Protein AF-A0A934ZHZ4-F1 (afdb_monomer_lite)

Foldseek 3Di:
DCVVCVVVQQQQAFKFFDDCLQFVNDQLQFDKDWDKDFAQAKDKDWDPDDVVLVVVCVVQPVQWDWDQDPVVRTIMIIGGGRGIDIDIDTDHDLPGIDGGDGPPDDLVVVVDDPVNVVQAAPLLSVLQSVLVVVCVVVVHFLVVCVVPFPLQQEEEAEAEQFFRVVLVCCVPVCVVVVHDDDPCSVLNRDGQSSVVCNCVPGNVGDYDYHYDHDHVCRQVVQVVVQVCCCVVVRHVHYHGGYTDDDHPVVSVVCVVVVVDDRNVVCVVVVNDSRDDPPPDDPPPPVNPDDDDDDDDDDDDDDDDDDDDDDDDDDDDDDDDDDDDDDDDDDDDDDDDDDDYDDDDDDDDDDDDDDDDDDDDDDDDDDDDDDDDDDDDDDDDDDDDDDDDDDDDDDDDD

pLDDT: mean 74.88, std 29.53, range [22.47, 98.62]

Sequence (397 aa):
MKERYEEAILADSGVRFVDPKMQYGFDPQKLTVWADVALEQDFVFPVPGRAEGEAFVSAAGDGARLVFDPAKDAWFVVRKKGSVVKVARAARLNRYVAGQVPGAWDPVRYGIPKDLAEQVDRTTLYNLIATVEAFLSAGLEPEELYQYLHPSDVGSTQGAGIGGMQKLRRLYLDHALDRPRQGDALQETLINVTAAWVVQTLVGSYGPMVHPVGACATAAVSLEEAADKVLGGKAAFIVAGGFDDYGEEGALGFSDMAATCDTDDMLARSIPSEGDVAPQRPTPPWLRRGPGRRHRARRSRRPRGAHGPAHLRSGRAGPLLRRRDPPQHPRSGPWGDGRGRRAQGERGRGERRGAVRPGLAKHCMGGAASEAPRSGGHPRRRARRGPRGLRASADLP

Structure (mmCIF, N/CA/C/O backbone):
data_AF-A0A934ZHZ4-F1
#
_entry.id   AF-A0A934ZHZ4-F1
#
loop_
_atom_site.group_PDB
_atom_site.id
_atom_site.type_symbol
_atom_site.label_atom_id
_atom_site.label_alt_id
_atom_site.label_comp_id
_atom_site.label_asym_id
_atom_site.label_entity_id
_atom_site.label_seq_id
_atom_site.pdbx_PDB_ins_code
_atom_site.Cartn_x
_atom_site.Cartn_y
_atom_site.Cartn_z
_atom_site.occupancy
_atom_site.B_iso_or_equiv
_atom_site.auth_seq_id
_atom_site.auth_comp_id
_atom_site.auth_asym_id
_atom_site.auth_atom_id
_atom_site.pdbx_PDB_model_num
ATOM 1 N N . MET A 1 1 ? -20.623 -27.188 9.619 1.00 90.44 1 MET A N 1
ATOM 2 C CA . MET A 1 1 ? -19.678 -26.082 9.335 1.00 90.44 1 MET A CA 1
ATOM 3 C C . MET A 1 1 ? -18.282 -26.425 9.819 1.00 90.44 1 MET A C 1
ATOM 5 O O . MET A 1 1 ? -17.427 -26.630 8.973 1.00 90.44 1 MET A O 1
ATOM 9 N N . LYS A 1 2 ? -18.067 -26.572 11.133 1.00 94.25 2 LYS A N 1
ATOM 10 C CA . LYS A 1 2 ? -16.751 -26.879 11.714 1.00 94.25 2 LYS A CA 1
ATOM 11 C C . LYS A 1 2 ? -16.067 -28.103 11.081 1.00 94.25 2 LYS A C 1
ATOM 13 O O . LYS A 1 2 ? -15.049 -27.937 10.430 1.00 94.25 2 LYS A O 1
ATOM 18 N N . GLU A 1 3 ? -16.706 -29.273 11.128 1.00 96.62 3 GLU A N 1
ATOM 19 C CA . GLU A 1 3 ? -16.177 -30.531 10.556 1.00 96.62 3 GLU A CA 1
ATOM 20 C C . GLU A 1 3 ? -15.789 -30.450 9.071 1.00 96.62 3 GLU A C 1
ATOM 22 O O . GLU A 1 3 ? -14.953 -31.215 8.610 1.00 96.62 3 GLU A O 1
ATOM 27 N N . ARG A 1 4 ? -16.402 -29.535 8.311 1.00 96.75 4 ARG A N 1
ATOM 28 C CA . ARG A 1 4 ? -16.186 -29.409 6.865 1.00 96.75 4 ARG A CA 1
ATOM 29 C C . ARG A 1 4 ? -15.093 -28.404 6.500 1.00 96.75 4 ARG A C 1
ATOM 31 O O . ARG A 1 4 ? -14.504 -28.538 5.434 1.00 96.75 4 ARG A O 1
ATOM 38 N N . TYR A 1 5 ? -14.880 -27.376 7.321 1.00 95.19 5 TYR A N 1
ATOM 39 C CA . TYR A 1 5 ? -14.080 -26.208 6.935 1.00 95.19 5 TYR A CA 1
ATOM 40 C C . TYR A 1 5 ? -12.964 -25.850 7.917 1.00 95.19 5 TYR A C 1
ATOM 42 O O . TYR A 1 5 ? -12.104 -25.060 7.551 1.00 95.19 5 TYR A O 1
ATOM 50 N N . GLU A 1 6 ? -12.950 -26.398 9.136 1.00 94.31 6 GLU A N 1
ATOM 51 C CA . GLU A 1 6 ? -11.968 -26.027 10.166 1.00 94.31 6 GLU A CA 1
ATOM 52 C C . GLU A 1 6 ? -10.524 -26.218 9.692 1.00 94.31 6 GLU A C 1
ATOM 54 O O . GLU A 1 6 ? -9.734 -25.287 9.797 1.00 94.31 6 GLU A O 1
ATOM 59 N N . GLU A 1 7 ? -10.199 -27.368 9.098 1.00 94.19 7 GLU A N 1
ATOM 60 C CA . GLU A 1 7 ? -8.851 -27.650 8.586 1.00 94.19 7 GLU A CA 1
ATOM 61 C C . GLU A 1 7 ? -8.413 -26.626 7.527 1.00 94.19 7 GLU A C 1
ATOM 63 O O . GLU A 1 7 ? -7.328 -26.055 7.622 1.00 94.19 7 GLU A O 1
ATOM 68 N N . ALA A 1 8 ? -9.287 -26.328 6.563 1.00 91.88 8 ALA A N 1
ATOM 69 C CA . ALA A 1 8 ? -9.005 -25.355 5.510 1.00 91.88 8 ALA A CA 1
ATOM 70 C C . ALA A 1 8 ? -8.862 -23.925 6.058 1.00 91.88 8 ALA A C 1
ATOM 72 O O . ALA A 1 8 ? -7.997 -23.179 5.609 1.00 91.88 8 ALA A O 1
ATOM 73 N N . ILE A 1 9 ? -9.689 -23.545 7.039 1.00 92.31 9 ILE A N 1
ATOM 74 C CA . ILE A 1 9 ? -9.622 -22.228 7.682 1.00 92.31 9 ILE A CA 1
ATOM 75 C C . ILE A 1 9 ? -8.310 -22.082 8.452 1.00 92.31 9 ILE A C 1
ATOM 77 O O . ILE A 1 9 ? -7.650 -21.055 8.321 1.00 92.31 9 ILE A O 1
ATOM 81 N N . LEU A 1 10 ? -7.921 -23.092 9.235 1.00 91.44 10 LEU A N 1
ATOM 82 C CA . LEU A 1 10 ? -6.689 -23.060 10.024 1.00 91.44 10 LEU A CA 1
ATOM 83 C C . LEU A 1 10 ? -5.443 -23.016 9.133 1.00 91.44 10 LEU A C 1
ATOM 85 O O . LEU A 1 10 ? -4.528 -22.254 9.427 1.00 91.44 10 LEU A O 1
ATOM 89 N N . ALA A 1 11 ? -5.433 -23.759 8.022 1.00 90.19 11 ALA A N 1
ATOM 90 C CA . ALA A 1 11 ? -4.321 -23.757 7.070 1.00 90.19 11 ALA A CA 1
ATOM 91 C C . ALA A 1 11 ? -4.124 -22.402 6.356 1.00 90.19 11 ALA A C 1
ATOM 93 O O . ALA A 1 11 ? -3.011 -22.070 5.951 1.00 90.19 11 ALA A O 1
ATOM 94 N N . ASP A 1 12 ? -5.190 -21.611 6.203 1.00 90.81 12 ASP A N 1
ATOM 95 C CA . ASP A 1 12 ? -5.176 -20.326 5.493 1.00 90.81 12 ASP A CA 1
ATOM 96 C C . ASP A 1 12 ? -5.354 -19.108 6.422 1.00 90.81 12 ASP A C 1
ATOM 98 O O . ASP A 1 12 ? -5.618 -18.000 5.965 1.00 90.81 12 ASP A O 1
ATOM 102 N N . SER A 1 13 ? -5.194 -19.267 7.737 1.00 91.19 13 SER A N 1
ATOM 103 C CA . SER A 1 13 ? -5.339 -18.165 8.700 1.00 91.19 13 SER A CA 1
ATOM 104 C C . SER A 1 13 ? -4.089 -17.973 9.552 1.00 91.19 13 SER A C 1
ATOM 106 O O . SER A 1 13 ? -3.352 -18.909 9.840 1.00 91.19 13 SER A O 1
ATOM 108 N N . GLY A 1 14 ? -3.856 -16.735 9.995 1.00 91.50 14 GLY A N 1
ATOM 109 C CA . GLY A 1 14 ? -2.777 -16.411 10.927 1.00 91.50 14 GLY A CA 1
ATOM 110 C C . GLY A 1 14 ? -1.385 -16.379 10.291 1.00 91.50 14 GLY A C 1
ATOM 111 O O . GLY A 1 14 ? -1.218 -15.995 9.127 1.00 91.50 14 GLY A O 1
ATOM 112 N N . VAL A 1 15 ? -0.377 -16.719 11.099 1.00 93.25 15 VAL A N 1
ATOM 113 C CA . VAL A 1 15 ? 1.036 -16.754 10.700 1.00 93.25 15 VAL A CA 1
ATOM 114 C C . VAL A 1 15 ? 1.296 -18.028 9.916 1.00 93.25 15 VAL A C 1
ATOM 116 O O . VAL A 1 15 ? 1.061 -19.123 10.420 1.00 93.25 15 VAL A O 1
ATOM 119 N N . ARG A 1 16 ? 1.749 -17.863 8.673 1.00 92.31 16 ARG A N 1
ATOM 120 C CA . ARG A 1 16 ? 2.014 -18.961 7.742 1.00 92.31 16 ARG A CA 1
ATOM 121 C C . ARG A 1 16 ? 3.028 -18.542 6.684 1.00 92.31 16 ARG A C 1
ATOM 123 O O . ARG A 1 16 ? 3.424 -17.375 6.615 1.00 92.31 16 ARG A O 1
ATOM 130 N N . PHE A 1 17 ? 3.452 -19.488 5.852 1.00 92.94 17 PHE A N 1
ATOM 131 C CA . PHE A 1 17 ? 4.284 -19.175 4.692 1.00 92.94 17 PHE A CA 1
ATOM 132 C C . PHE A 1 17 ? 3.591 -18.161 3.781 1.00 92.94 17 PHE A C 1
ATOM 134 O O . PHE A 1 17 ? 2.377 -18.222 3.579 1.00 92.94 17 PHE A O 1
ATOM 141 N N . VAL A 1 18 ? 4.362 -17.210 3.255 1.00 93.50 18 VAL A N 1
ATOM 142 C CA . VAL A 1 18 ? 3.835 -16.183 2.349 1.00 93.50 18 VAL A CA 1
ATOM 143 C C . VAL A 1 18 ? 3.240 -16.856 1.116 1.00 93.50 18 VAL A C 1
ATOM 145 O O . VAL A 1 18 ? 3.943 -17.592 0.424 1.00 93.50 18 VAL A O 1
ATOM 148 N N . ASP A 1 19 ? 1.960 -16.595 0.840 1.00 91.69 19 ASP A N 1
ATOM 149 C CA . ASP A 1 19 ? 1.312 -17.026 -0.399 1.00 91.69 19 ASP A CA 1
ATOM 150 C C . ASP A 1 19 ? 1.396 -15.885 -1.426 1.00 91.69 19 ASP A C 1
ATOM 152 O O . ASP A 1 19 ? 0.744 -14.847 -1.246 1.00 91.69 19 ASP A O 1
ATOM 156 N N . PRO A 1 20 ? 2.144 -16.054 -2.534 1.00 91.00 20 PRO A N 1
ATOM 157 C CA . PRO A 1 20 ? 2.274 -15.017 -3.551 1.00 91.00 20 PRO A CA 1
ATOM 158 C C . PRO A 1 20 ? 0.943 -14.578 -4.163 1.00 91.00 20 PRO A C 1
ATOM 160 O O . PRO A 1 20 ? 0.812 -13.426 -4.581 1.00 91.00 20 PRO A O 1
ATOM 163 N N . LYS A 1 21 ? -0.066 -15.460 -4.207 1.00 86.94 21 LYS A N 1
ATOM 164 C CA . LYS A 1 21 ? -1.399 -15.114 -4.724 1.00 86.94 21 LYS A CA 1
ATOM 165 C C . LYS A 1 21 ? -2.081 -14.063 -3.855 1.00 86.94 21 LYS A C 1
ATOM 167 O O . LYS A 1 21 ? -2.773 -13.199 -4.384 1.00 86.94 21 LYS A O 1
ATOM 172 N N . MET A 1 22 ? -1.828 -14.107 -2.549 1.00 83.00 22 MET A N 1
ATOM 173 C CA . MET A 1 22 ? -2.398 -13.178 -1.576 1.00 83.00 22 MET A CA 1
ATOM 174 C C . MET A 1 22 ? -1.619 -11.873 -1.484 1.00 83.00 22 MET A C 1
ATOM 176 O O . MET A 1 22 ? -2.130 -10.906 -0.935 1.00 83.00 22 MET A O 1
ATOM 180 N N . GLN A 1 23 ? -0.399 -11.817 -2.023 1.00 86.88 23 GLN A N 1
ATOM 181 C CA . GLN A 1 23 ? 0.488 -10.654 -1.941 1.00 86.88 23 GLN A CA 1
ATOM 182 C C . GLN A 1 23 ? 0.779 -10.030 -3.313 1.00 86.88 23 GLN A C 1
ATOM 184 O O . GLN A 1 23 ? 1.892 -9.589 -3.579 1.00 86.88 23 GLN A O 1
ATOM 189 N N . TYR A 1 24 ? -0.210 -10.005 -4.217 1.00 83.31 24 TYR A N 1
ATOM 190 C CA . TYR A 1 24 ? -0.091 -9.406 -5.560 1.00 83.31 24 TYR A CA 1
ATOM 191 C C . TYR A 1 24 ? 1.126 -9.900 -6.367 1.00 83.31 24 TYR A C 1
ATOM 193 O O . TYR A 1 24 ? 1.749 -9.142 -7.112 1.00 83.31 24 TYR A O 1
ATOM 201 N N . GLY A 1 25 ? 1.464 -11.183 -6.229 1.00 87.62 25 GLY A N 1
ATOM 202 C CA . GLY A 1 25 ? 2.590 -11.810 -6.918 1.00 87.62 25 GLY A CA 1
ATOM 203 C C . GLY A 1 25 ? 3.939 -11.669 -6.210 1.00 87.62 25 GLY A C 1
ATOM 204 O O . GLY A 1 25 ? 4.941 -12.118 -6.764 1.00 87.62 25 GLY A O 1
ATOM 205 N N . PHE A 1 26 ? 3.991 -11.088 -5.007 1.00 91.25 26 PHE A N 1
ATOM 206 C CA . PHE A 1 26 ? 5.198 -11.081 -4.181 1.00 91.25 26 PHE A CA 1
ATOM 207 C C . PHE A 1 26 ? 5.518 -12.496 -3.681 1.00 91.25 26 PHE A C 1
ATOM 209 O O . PHE A 1 26 ? 4.851 -13.033 -2.797 1.00 91.25 26 PHE A O 1
ATOM 216 N N . ASP A 1 27 ? 6.563 -13.091 -4.253 1.00 93.31 27 ASP A N 1
ATOM 217 C CA . ASP A 1 27 ? 7.142 -14.358 -3.811 1.00 93.31 27 ASP A CA 1
ATOM 218 C C . ASP A 1 27 ? 8.515 -14.088 -3.170 1.00 93.31 27 ASP A C 1
ATOM 220 O O . ASP A 1 27 ? 9.475 -13.798 -3.897 1.00 93.31 27 ASP A O 1
ATOM 224 N N . PRO A 1 28 ? 8.661 -14.212 -1.835 1.00 93.12 28 PRO A N 1
ATOM 225 C CA . PRO A 1 28 ? 9.933 -13.965 -1.159 1.00 93.12 28 PRO A CA 1
ATOM 226 C C . PRO A 1 28 ? 11.048 -14.913 -1.622 1.00 93.12 28 PRO A C 1
ATOM 228 O O . PRO A 1 28 ? 12.222 -14.600 -1.450 1.00 93.12 28 PRO A O 1
ATOM 231 N N . GLN A 1 29 ? 10.735 -16.049 -2.249 1.00 91.88 29 GLN A N 1
ATOM 232 C CA . GLN A 1 29 ? 11.728 -16.982 -2.787 1.00 91.88 29 GLN A CA 1
ATOM 233 C C . GLN A 1 29 ? 12.107 -16.697 -4.251 1.00 91.88 29 GLN A C 1
ATOM 235 O O . GLN A 1 29 ? 13.019 -17.343 -4.780 1.00 91.88 29 GLN A O 1
ATOM 240 N N . LYS A 1 30 ? 11.429 -15.760 -4.929 1.00 92.75 30 LYS A N 1
ATOM 241 C CA . LYS A 1 30 ? 11.627 -15.461 -6.360 1.00 92.75 30 LYS A CA 1
ATOM 242 C C . LYS A 1 30 ? 11.529 -13.965 -6.667 1.00 92.75 30 LYS A C 1
ATOM 244 O O . LYS A 1 30 ? 10.900 -13.559 -7.645 1.00 92.75 30 LYS A O 1
ATOM 249 N N . LEU A 1 31 ? 12.194 -13.140 -5.868 1.00 91.94 31 LEU A N 1
ATOM 250 C CA . LEU A 1 31 ? 12.233 -11.697 -6.095 1.00 91.94 31 LEU A CA 1
ATOM 251 C C . LEU A 1 31 ? 12.990 -11.367 -7.375 1.00 91.94 31 LEU A C 1
ATOM 253 O O . LEU A 1 31 ? 14.079 -11.889 -7.618 1.00 91.94 31 LEU A O 1
ATOM 257 N N . THR A 1 32 ? 12.422 -10.483 -8.192 1.00 90.94 32 THR A N 1
ATOM 258 C CA . THR A 1 32 ? 13.074 -10.035 -9.424 1.00 90.94 32 THR A CA 1
ATOM 259 C C . THR A 1 32 ? 14.053 -8.918 -9.101 1.00 90.94 32 THR A C 1
ATOM 261 O O . THR A 1 32 ? 13.652 -7.824 -8.718 1.00 90.94 32 THR A O 1
ATOM 264 N N . VAL A 1 33 ? 15.343 -9.177 -9.305 1.00 92.12 33 VAL A N 1
ATOM 265 C CA . VAL A 1 33 ? 16.398 -8.161 -9.248 1.00 92.12 33 VAL A CA 1
ATOM 266 C C . VAL A 1 33 ? 17.043 -8.007 -10.618 1.00 92.12 33 VAL A C 1
ATOM 268 O O . VAL A 1 33 ? 17.182 -8.975 -11.363 1.00 92.12 33 VAL A O 1
ATOM 271 N N . TRP A 1 34 ? 17.459 -6.793 -10.962 1.00 93.94 34 TRP A N 1
ATOM 272 C CA . TRP A 1 34 ? 18.060 -6.505 -12.262 1.00 93.94 34 TRP A CA 1
ATOM 273 C C . TRP A 1 34 ? 19.578 -6.394 -12.144 1.00 93.94 34 TRP A C 1
ATOM 275 O O . TRP A 1 34 ? 20.090 -5.504 -11.465 1.00 93.94 34 TRP A O 1
ATOM 285 N N . ALA A 1 35 ? 20.294 -7.299 -12.808 1.00 94.69 35 ALA A N 1
ATOM 286 C CA . ALA A 1 35 ? 21.750 -7.298 -12.870 1.00 94.69 35 ALA A CA 1
ATOM 287 C C . ALA A 1 35 ? 22.242 -6.586 -14.135 1.00 94.69 35 ALA A C 1
ATOM 289 O O . ALA A 1 35 ? 21.644 -6.726 -15.201 1.00 94.69 35 ALA A O 1
ATOM 290 N N . ASP A 1 36 ? 23.344 -5.849 -14.011 1.00 95.69 36 ASP A N 1
ATOM 291 C CA . ASP A 1 36 ? 24.041 -5.258 -15.151 1.00 95.69 36 ASP A CA 1
ATOM 292 C C . ASP A 1 36 ? 24.919 -6.305 -15.834 1.00 95.69 36 ASP A C 1
ATOM 294 O O . ASP A 1 36 ? 25.783 -6.914 -15.201 1.00 95.69 36 ASP A O 1
ATOM 298 N N . VAL A 1 37 ? 24.697 -6.507 -17.132 1.00 95.88 37 VAL A N 1
ATOM 299 C CA . VAL A 1 37 ? 25.461 -7.442 -17.963 1.00 95.88 37 VAL A CA 1
ATOM 300 C C . VAL A 1 37 ? 25.942 -6.715 -19.213 1.00 95.88 37 VAL A C 1
ATOM 302 O O . VAL A 1 37 ? 25.160 -6.054 -19.895 1.00 95.88 37 VAL A O 1
ATOM 305 N N . ALA A 1 38 ? 27.233 -6.825 -19.522 1.00 96.19 38 ALA A N 1
ATOM 306 C CA . ALA A 1 38 ? 27.794 -6.296 -20.760 1.00 96.19 38 ALA A CA 1
ATOM 307 C C . ALA A 1 38 ? 27.547 -7.273 -21.917 1.00 96.19 38 ALA A C 1
ATOM 309 O O . ALA A 1 38 ? 27.779 -8.473 -21.784 1.00 96.19 38 ALA A O 1
ATOM 310 N N . LEU A 1 39 ? 27.101 -6.758 -23.062 1.00 96.44 39 LEU A N 1
ATOM 311 C CA . LEU A 1 39 ? 26.900 -7.570 -24.260 1.00 96.44 39 LEU A CA 1
ATOM 312 C C . LEU A 1 39 ? 28.240 -8.050 -24.839 1.00 96.44 39 LEU A C 1
ATOM 314 O O . LEU A 1 39 ? 29.127 -7.241 -25.117 1.00 96.44 39 LEU A O 1
ATOM 318 N N . GLU A 1 40 ? 28.374 -9.351 -25.098 1.00 96.81 40 GLU A N 1
ATOM 319 C CA . GLU A 1 40 ? 29.584 -9.923 -25.715 1.00 96.81 40 GLU A CA 1
ATOM 320 C C . GLU A 1 40 ? 29.651 -9.724 -27.237 1.00 96.81 40 GLU A C 1
ATOM 322 O O . GLU A 1 40 ? 30.734 -9.776 -27.831 1.00 96.81 40 GLU A O 1
ATOM 327 N N . GLN A 1 41 ? 28.503 -9.449 -27.856 1.00 96.69 41 GLN A N 1
ATOM 328 C CA . GLN A 1 41 ? 28.327 -9.223 -29.288 1.00 96.69 41 GLN A CA 1
ATOM 329 C C . GLN A 1 41 ? 27.250 -8.163 -29.539 1.00 96.69 41 GLN A C 1
ATOM 331 O O . GLN A 1 41 ? 26.461 -7.854 -28.644 1.00 96.69 41 GLN A O 1
ATOM 336 N N . ASP A 1 42 ? 27.217 -7.609 -30.752 1.00 96.94 42 ASP A N 1
ATOM 337 C CA . ASP A 1 42 ? 26.145 -6.703 -31.162 1.00 96.94 42 ASP A CA 1
ATOM 338 C C . ASP A 1 42 ? 24.790 -7.427 -31.061 1.00 96.94 42 ASP A C 1
ATOM 340 O O . ASP A 1 42 ? 24.634 -8.558 -31.524 1.00 96.94 42 ASP A O 1
ATOM 344 N N . PHE A 1 43 ? 23.804 -6.767 -30.457 1.00 96.62 43 PHE A N 1
ATOM 345 C CA . PHE A 1 43 ? 22.434 -7.256 -30.352 1.00 96.62 43 PHE A CA 1
ATOM 346 C C . PHE A 1 43 ? 21.515 -6.363 -31.180 1.00 96.62 43 PHE A C 1
ATOM 348 O O . PHE A 1 43 ? 21.508 -5.143 -31.012 1.00 96.62 43 PHE A O 1
ATOM 355 N N . VAL A 1 44 ? 20.751 -6.970 -32.084 1.00 96.75 44 VAL A N 1
ATOM 356 C CA . VAL A 1 44 ? 19.912 -6.257 -33.050 1.00 96.75 44 VAL A CA 1
ATOM 357 C C . VAL A 1 44 ? 18.459 -6.632 -32.827 1.00 96.75 44 VAL A C 1
ATOM 359 O O . VAL A 1 44 ? 18.134 -7.817 -32.786 1.00 96.75 44 VAL A O 1
ATOM 362 N N . PHE A 1 45 ? 17.585 -5.636 -32.715 1.00 96.69 45 PHE A N 1
ATOM 363 C CA . PHE A 1 45 ? 16.146 -5.856 -32.588 1.00 96.69 45 PHE A CA 1
ATOM 364 C C . PHE A 1 45 ? 15.348 -4.858 -33.440 1.00 96.69 45 PHE A C 1
ATOM 366 O O . PHE A 1 45 ? 15.801 -3.723 -33.628 1.00 96.69 45 PHE A O 1
ATOM 373 N N . PRO A 1 46 ? 14.198 -5.278 -34.002 1.00 97.31 46 PRO A N 1
ATOM 374 C CA . PRO A 1 46 ? 13.339 -4.396 -34.783 1.00 97.31 46 PRO A CA 1
ATOM 375 C C . PRO A 1 46 ? 12.621 -3.392 -33.877 1.00 97.31 46 PRO A C 1
ATOM 377 O O . PRO A 1 46 ? 12.305 -3.703 -32.729 1.00 97.31 46 PRO A O 1
ATOM 380 N N . VAL A 1 47 ? 12.326 -2.211 -34.416 1.00 97.06 47 VAL A N 1
ATOM 381 C CA . VAL A 1 47 ? 11.489 -1.190 -33.773 1.00 97.06 47 VAL A CA 1
ATOM 382 C C . VAL A 1 47 ? 10.383 -0.723 -34.732 1.00 97.06 47 VAL A C 1
ATOM 384 O O . VAL A 1 47 ? 10.627 -0.656 -35.939 1.00 97.06 47 VAL A O 1
ATOM 387 N N . PRO A 1 48 ? 9.180 -0.383 -34.226 1.00 95.00 48 PRO A N 1
ATOM 388 C CA . PRO A 1 48 ? 8.032 0.042 -35.036 1.00 95.00 48 PRO A CA 1
ATOM 389 C C . PRO A 1 48 ? 8.287 1.227 -35.973 1.00 95.00 48 PRO A C 1
ATOM 391 O O . PRO A 1 48 ? 7.640 1.350 -37.009 1.00 95.00 48 PRO A O 1
ATOM 394 N N . GLY A 1 49 ? 9.226 2.110 -35.633 1.00 96.06 49 GLY A N 1
ATOM 395 C CA . GLY A 1 49 ? 9.548 3.248 -36.478 1.00 96.06 49 GLY A CA 1
ATOM 396 C C . GLY A 1 49 ? 10.774 4.022 -36.025 1.00 96.06 49 GLY A C 1
ATOM 397 O O . GLY A 1 49 ? 11.367 3.763 -34.975 1.00 96.06 49 GLY A O 1
ATOM 398 N N . ARG A 1 50 ? 11.135 5.019 -36.835 1.00 96.62 50 ARG A N 1
ATOM 399 C CA . ARG A 1 50 ? 12.322 5.850 -36.623 1.00 96.62 50 ARG A CA 1
ATOM 400 C C . ARG A 1 50 ? 12.334 6.538 -35.256 1.00 96.62 50 ARG A C 1
ATOM 402 O O . ARG A 1 50 ? 13.350 6.481 -34.577 1.00 96.62 50 ARG A O 1
ATOM 409 N N . ALA A 1 51 ? 11.222 7.159 -34.858 1.00 97.25 51 ALA A N 1
ATOM 410 C CA . ALA A 1 51 ? 11.139 7.935 -33.619 1.00 97.25 51 ALA A CA 1
ATOM 411 C C . ALA A 1 51 ? 11.398 7.075 -32.368 1.00 97.25 51 ALA A C 1
ATOM 413 O O . ALA A 1 51 ? 12.135 7.477 -31.472 1.00 97.25 51 ALA A O 1
ATOM 414 N N . GLU A 1 52 ? 10.847 5.861 -32.332 1.00 95.62 52 GLU A N 1
ATOM 415 C CA . GLU A 1 52 ? 11.076 4.921 -31.232 1.00 95.62 52 GLU A CA 1
ATOM 416 C C . GLU A 1 52 ? 12.520 4.402 -31.229 1.00 95.62 52 GLU A C 1
ATOM 418 O O . GLU A 1 52 ? 13.174 4.357 -30.188 1.00 95.62 52 GLU A O 1
ATOM 423 N N . GLY A 1 53 ? 13.069 4.102 -32.410 1.00 96.81 53 GLY A N 1
ATOM 424 C CA . GLY A 1 53 ? 14.481 3.754 -32.556 1.00 96.81 53 GLY A CA 1
ATOM 425 C C . GLY A 1 53 ? 15.434 4.851 -32.072 1.00 96.81 53 GLY A C 1
ATOM 426 O O . GLY A 1 53 ? 16.415 4.560 -31.386 1.00 96.81 53 GLY A O 1
ATOM 427 N N . GLU A 1 54 ? 15.137 6.115 -32.381 1.00 97.12 54 GLU A N 1
ATOM 428 C CA . GLU A 1 54 ? 15.890 7.277 -31.896 1.00 97.12 54 GLU A CA 1
ATOM 429 C C . GLU A 1 54 ? 15.811 7.404 -30.367 1.00 97.12 54 GLU A C 1
ATOM 431 O O . GLU A 1 54 ? 16.827 7.702 -29.738 1.00 97.12 54 GLU A O 1
ATOM 436 N N . ALA A 1 55 ? 14.667 7.093 -29.746 1.00 96.81 55 ALA A N 1
ATOM 437 C CA . ALA A 1 55 ? 14.534 7.070 -28.288 1.00 96.81 55 ALA A CA 1
ATOM 438 C C . ALA A 1 55 ? 15.438 6.004 -27.637 1.00 96.81 55 ALA A C 1
ATOM 440 O O . ALA A 1 55 ? 16.149 6.303 -26.673 1.00 96.81 55 ALA A O 1
ATOM 441 N N . PHE A 1 56 ? 15.501 4.791 -28.201 1.00 95.88 56 PHE A N 1
ATOM 442 C CA . PHE A 1 56 ? 16.432 3.753 -27.738 1.00 95.88 56 PHE A CA 1
ATOM 443 C C . PHE A 1 56 ? 17.899 4.172 -27.884 1.00 95.88 56 PHE A C 1
ATOM 445 O O . PHE A 1 56 ? 18.698 3.924 -26.979 1.00 95.88 56 PHE A O 1
ATOM 452 N N . VAL A 1 57 ? 18.269 4.811 -29.000 1.00 96.44 57 VAL A N 1
ATOM 453 C CA . VAL A 1 57 ? 19.634 5.323 -29.205 1.00 96.44 57 VAL A CA 1
ATOM 454 C C . VAL A 1 57 ? 19.952 6.447 -28.221 1.00 96.44 57 VAL A C 1
ATOM 456 O O . VAL A 1 57 ? 21.021 6.437 -27.615 1.00 96.44 57 VAL A O 1
ATOM 459 N N . SER A 1 58 ? 19.011 7.360 -27.983 1.00 96.38 58 SER A N 1
ATOM 460 C CA . SER A 1 58 ? 19.169 8.438 -27.006 1.00 96.38 58 SER A CA 1
ATOM 461 C C . SER A 1 58 ? 19.383 7.903 -25.588 1.00 96.38 58 SER A C 1
ATOM 463 O O . SER A 1 58 ? 20.239 8.416 -24.872 1.00 96.38 58 SER A O 1
ATOM 465 N N . ALA A 1 59 ? 18.644 6.868 -25.178 1.00 93.62 59 ALA A N 1
ATOM 466 C CA . ALA A 1 59 ? 18.815 6.238 -23.866 1.00 93.62 59 ALA A CA 1
ATOM 467 C C . ALA A 1 59 ? 20.143 5.463 -23.749 1.00 93.62 59 ALA A C 1
ATOM 469 O O . ALA A 1 59 ? 20.705 5.326 -22.665 1.00 93.62 59 ALA A O 1
ATOM 470 N N . ALA A 1 60 ? 20.645 4.938 -24.867 1.00 92.25 60 ALA A N 1
ATOM 471 C CA . ALA A 1 60 ? 21.868 4.148 -24.944 1.00 92.25 60 ALA A CA 1
ATOM 472 C C . ALA A 1 60 ? 23.167 4.961 -25.032 1.00 92.25 60 ALA A C 1
ATOM 474 O O . ALA A 1 60 ? 24.237 4.412 -24.754 1.00 92.25 60 ALA A O 1
ATOM 475 N N . GLY A 1 61 ? 23.088 6.205 -25.510 1.00 92.00 61 GLY A N 1
ATOM 476 C CA . GLY A 1 61 ? 24.252 6.980 -25.934 1.00 92.00 61 GLY A CA 1
ATOM 477 C C . GLY A 1 61 ? 25.074 6.243 -26.997 1.00 92.00 61 GLY A C 1
ATOM 478 O O . GLY A 1 61 ? 24.534 5.593 -27.896 1.00 92.00 61 GLY A O 1
ATOM 479 N N . ASP A 1 62 ? 26.401 6.269 -26.852 1.00 91.94 62 ASP A N 1
ATOM 480 C CA . ASP A 1 62 ? 27.337 5.638 -27.793 1.00 91.94 62 ASP A CA 1
ATOM 481 C C . ASP A 1 62 ? 27.190 4.109 -27.898 1.00 91.94 62 ASP A C 1
ATOM 483 O O . ASP A 1 62 ? 27.718 3.499 -28.835 1.00 91.94 62 ASP A O 1
ATOM 487 N N . GLY A 1 63 ? 26.455 3.480 -26.973 1.00 93.88 63 GLY A N 1
ATOM 488 C CA . GLY A 1 63 ? 26.184 2.042 -26.941 1.00 93.88 63 GLY A CA 1
ATOM 489 C C . GLY A 1 63 ? 25.149 1.553 -27.960 1.00 93.88 63 GLY A C 1
ATOM 490 O O . GLY A 1 63 ? 24.929 0.348 -28.078 1.00 93.88 63 GLY A O 1
ATOM 491 N N . ALA A 1 64 ? 24.501 2.432 -28.728 1.00 96.62 64 ALA A N 1
ATOM 492 C CA . ALA A 1 64 ? 23.583 2.002 -29.782 1.00 96.62 64 ALA A CA 1
ATOM 493 C C . ALA A 1 64 ? 23.730 2.796 -31.081 1.00 96.62 64 ALA A C 1
ATOM 495 O O . ALA A 1 64 ? 24.343 3.858 -31.130 1.00 96.62 64 ALA A O 1
ATOM 496 N N . ARG A 1 65 ? 23.170 2.250 -32.160 1.00 96.81 65 ARG A N 1
ATOM 497 C CA . ARG A 1 65 ? 22.914 2.964 -33.416 1.00 96.81 65 ARG A CA 1
ATOM 498 C C . ARG A 1 65 ? 21.605 2.482 -34.031 1.00 96.81 65 ARG A C 1
ATOM 500 O O . ARG A 1 65 ? 21.210 1.336 -33.822 1.00 96.81 65 ARG A O 1
ATOM 507 N N . LEU A 1 66 ? 20.975 3.348 -34.811 1.00 97.56 66 LEU A N 1
ATOM 508 C CA . LEU A 1 66 ? 19.760 3.046 -35.558 1.00 97.56 66 LEU A CA 1
ATOM 509 C C . LEU A 1 66 ? 20.120 2.701 -37.009 1.00 97.56 66 LEU A C 1
ATOM 511 O O . LEU A 1 66 ? 20.955 3.373 -37.614 1.00 97.56 66 LEU A O 1
ATOM 515 N N . VAL A 1 67 ? 19.506 1.655 -37.557 1.00 97.31 67 VAL A N 1
ATOM 516 C CA . VAL A 1 67 ? 19.716 1.181 -38.930 1.00 97.31 67 VAL A CA 1
ATOM 517 C C . VAL A 1 67 ? 18.357 0.978 -39.594 1.00 97.31 67 VAL A C 1
ATOM 519 O O . VAL A 1 67 ? 17.467 0.376 -39.002 1.00 97.31 67 VAL A O 1
ATOM 522 N N . PHE A 1 68 ? 18.197 1.465 -40.821 1.00 97.19 68 PHE A N 1
ATOM 523 C CA . PHE A 1 68 ? 17.054 1.134 -41.670 1.00 97.19 68 PHE A CA 1
ATOM 524 C C . PHE A 1 68 ? 17.460 0.024 -42.641 1.00 97.19 68 PHE A C 1
ATOM 526 O O . PHE A 1 68 ? 18.521 0.122 -43.259 1.00 97.19 68 PHE A O 1
ATOM 533 N N . ASP A 1 69 ? 16.642 -1.021 -42.757 1.00 95.94 69 ASP A N 1
ATOM 534 C CA . ASP A 1 69 ? 16.818 -2.111 -43.721 1.00 95.94 69 ASP A CA 1
ATOM 535 C C . ASP A 1 69 ? 15.805 -1.928 -44.868 1.00 95.94 69 ASP A C 1
ATOM 537 O O . ASP A 1 69 ? 14.629 -2.261 -44.691 1.00 95.94 69 ASP A O 1
ATOM 541 N N . PRO A 1 70 ? 16.226 -1.418 -46.045 1.00 94.62 70 PRO A N 1
ATOM 542 C CA . PRO A 1 70 ? 15.321 -1.176 -47.168 1.00 94.62 70 PRO A CA 1
ATOM 543 C C . PRO A 1 70 ? 14.674 -2.448 -47.718 1.00 94.62 70 PRO A C 1
ATOM 545 O O . PRO A 1 70 ? 13.603 -2.374 -48.308 1.00 94.62 70 PRO A O 1
ATOM 548 N N . ALA A 1 71 ? 15.303 -3.616 -47.543 1.00 95.19 71 ALA A N 1
ATOM 549 C CA . ALA A 1 71 ? 14.753 -4.875 -48.040 1.00 95.19 71 ALA A CA 1
ATOM 550 C C . ALA A 1 71 ? 13.579 -5.368 -47.182 1.00 95.19 71 ALA A C 1
ATOM 552 O O . ALA A 1 71 ? 12.729 -6.111 -47.670 1.00 95.19 71 ALA A O 1
ATOM 553 N N . LYS A 1 72 ? 13.537 -4.963 -45.908 1.00 93.19 72 LYS A N 1
ATOM 554 C CA . LYS A 1 72 ? 12.469 -5.311 -44.959 1.00 93.19 72 LYS A CA 1
ATOM 555 C C . LYS A 1 72 ? 11.516 -4.158 -44.672 1.00 93.19 72 LYS A C 1
ATOM 557 O O . LYS A 1 72 ? 10.568 -4.361 -43.922 1.00 93.19 72 LYS A O 1
ATOM 562 N N . ASP A 1 73 ? 11.805 -2.978 -45.218 1.00 94.94 73 ASP A N 1
ATOM 563 C CA . ASP A 1 73 ? 11.110 -1.724 -44.925 1.00 94.94 73 ASP A CA 1
ATOM 564 C C . ASP A 1 73 ? 10.929 -1.499 -43.411 1.00 94.94 73 ASP A C 1
ATOM 566 O O . ASP A 1 73 ? 9.857 -1.161 -42.915 1.00 94.94 73 ASP A O 1
ATOM 570 N N . ALA A 1 74 ? 11.990 -1.772 -42.642 1.00 96.50 74 ALA A N 1
ATOM 571 C CA . ALA A 1 74 ? 11.930 -1.818 -41.184 1.00 96.50 74 ALA A CA 1
ATOM 572 C C . ALA A 1 74 ? 13.142 -1.153 -40.526 1.00 96.50 74 ALA A C 1
ATOM 574 O O . ALA A 1 74 ? 14.264 -1.170 -41.043 1.00 96.50 74 ALA A O 1
ATOM 575 N N . TRP A 1 75 ? 12.908 -0.590 -39.342 1.00 98.00 75 TRP A N 1
ATOM 576 C CA . TRP A 1 75 ? 13.937 0.013 -38.503 1.00 98.00 75 TRP A CA 1
ATOM 577 C C . TRP A 1 75 ? 14.459 -0.998 -37.482 1.00 98.00 75 TRP A C 1
ATOM 579 O O . TRP A 1 75 ? 13.695 -1.750 -36.881 1.00 98.00 75 TRP A O 1
ATOM 589 N N . PHE A 1 76 ? 15.769 -0.986 -37.258 1.00 97.94 76 PHE A N 1
ATOM 590 C CA . PHE A 1 76 ? 16.459 -1.845 -36.303 1.00 97.94 76 PHE A CA 1
ATOM 591 C C . PHE A 1 76 ? 17.373 -1.022 -35.405 1.00 97.94 76 PHE A C 1
ATOM 593 O O . PHE A 1 76 ? 18.159 -0.198 -35.876 1.00 97.94 76 PHE A O 1
ATOM 600 N N . VAL A 1 77 ? 17.332 -1.297 -34.106 1.00 97.88 77 VAL A N 1
ATOM 601 C CA . VAL A 1 77 ? 18.321 -0.785 -33.157 1.00 97.88 77 VAL A CA 1
ATOM 602 C C . VAL A 1 77 ? 19.424 -1.823 -33.012 1.00 97.88 77 VAL A C 1
ATOM 604 O O . VAL A 1 77 ? 19.165 -2.989 -32.724 1.00 97.88 77 VAL A O 1
ATOM 607 N N . VAL A 1 78 ? 20.669 -1.386 -33.187 1.00 97.75 78 VAL A N 1
ATOM 608 C CA . VAL A 1 78 ? 21.864 -2.184 -32.909 1.00 97.75 78 VAL A CA 1
ATOM 609 C C . VAL A 1 78 ? 22.461 -1.707 -31.593 1.00 97.75 78 VAL A C 1
ATOM 611 O O . VAL A 1 78 ? 23.041 -0.622 -31.532 1.00 97.75 78 VAL A O 1
ATOM 614 N N . ARG A 1 79 ? 22.343 -2.519 -30.542 1.00 97.31 79 ARG A N 1
ATOM 615 C CA . ARG A 1 79 ? 23.091 -2.368 -29.289 1.00 97.31 79 ARG A CA 1
ATOM 616 C C . ARG A 1 79 ? 24.484 -2.944 -29.496 1.00 97.31 79 ARG A C 1
ATOM 618 O O . ARG A 1 79 ? 24.618 -4.127 -29.792 1.00 97.31 79 ARG A O 1
ATOM 625 N N . LYS A 1 80 ? 25.515 -2.114 -29.373 1.00 96.75 80 LYS A N 1
ATOM 626 C CA . LYS A 1 80 ? 26.899 -2.506 -29.665 1.00 96.75 80 LYS A CA 1
ATOM 627 C C . LYS A 1 80 ? 27.436 -3.452 -28.593 1.00 96.75 80 LYS A C 1
ATOM 629 O O . LYS A 1 80 ? 27.089 -3.309 -27.415 1.00 96.75 80 LYS A O 1
ATOM 634 N N . LYS A 1 81 ? 28.351 -4.342 -28.975 1.00 97.06 81 LYS A N 1
ATOM 635 C CA . LYS A 1 81 ? 29.214 -5.081 -28.044 1.00 97.06 81 LYS A CA 1
ATOM 636 C C . LYS A 1 81 ? 29.794 -4.139 -26.981 1.00 97.06 81 LYS A C 1
ATOM 638 O O . LYS A 1 81 ? 30.237 -3.036 -27.291 1.00 97.06 81 LYS A O 1
ATOM 643 N N . GLY A 1 82 ? 29.800 -4.588 -25.729 1.00 94.62 82 GLY A N 1
ATOM 644 C CA . GLY A 1 82 ? 30.251 -3.819 -24.568 1.00 94.62 82 GLY A CA 1
ATOM 645 C C . GLY A 1 82 ? 29.171 -2.938 -23.935 1.00 94.62 82 GLY A C 1
ATOM 646 O O . GLY A 1 82 ? 29.374 -2.448 -22.828 1.00 94.62 82 GLY A O 1
ATOM 647 N N . SER A 1 83 ? 28.008 -2.767 -24.573 1.00 95.06 83 SER A N 1
ATOM 648 C CA . SER A 1 83 ? 26.895 -2.030 -23.966 1.00 95.06 83 SER A CA 1
ATOM 649 C C . SER A 1 83 ? 26.315 -2.794 -22.782 1.00 95.06 83 SER A C 1
ATOM 651 O O . SER A 1 83 ? 26.102 -4.004 -22.867 1.00 95.06 83 SER A O 1
ATOM 653 N N . VAL A 1 84 ? 26.007 -2.083 -21.699 1.00 93.69 84 VAL A N 1
ATOM 654 C CA . VAL A 1 84 ? 25.399 -2.667 -20.497 1.00 93.69 84 VAL A CA 1
ATOM 655 C C . VAL A 1 84 ? 23.886 -2.759 -20.668 1.00 93.69 84 VAL A C 1
ATOM 657 O O . VAL A 1 84 ? 23.239 -1.789 -21.066 1.00 93.69 84 VAL A O 1
ATOM 660 N N . VAL A 1 85 ? 23.319 -3.927 -20.381 1.00 93.62 85 VAL A N 1
ATOM 661 C CA . VAL A 1 85 ? 21.874 -4.179 -20.348 1.00 93.62 85 VAL A CA 1
ATOM 662 C C . VAL A 1 85 ? 21.467 -4.726 -18.981 1.00 93.62 85 VAL A C 1
ATOM 664 O O . VAL A 1 85 ? 22.267 -5.362 -18.294 1.00 93.62 85 VAL A O 1
ATOM 667 N N . LYS A 1 86 ? 20.211 -4.487 -18.592 1.00 94.00 86 LYS A N 1
ATOM 668 C CA . LYS A 1 86 ? 19.619 -5.053 -17.377 1.00 94.00 86 LYS A CA 1
ATOM 669 C C . LYS A 1 86 ? 19.039 -6.431 -17.691 1.00 94.00 86 LYS A C 1
ATOM 671 O O . LYS A 1 86 ? 18.179 -6.553 -18.559 1.00 94.00 86 LYS A O 1
ATOM 676 N N . VAL A 1 87 ? 19.480 -7.455 -16.965 1.00 94.69 87 VAL A N 1
ATOM 677 C CA . VAL A 1 87 ? 18.956 -8.825 -17.065 1.00 94.69 87 VAL A CA 1
ATOM 678 C C . VAL A 1 87 ? 18.324 -9.218 -15.735 1.00 94.69 87 VAL A C 1
ATOM 680 O O . VAL A 1 87 ? 18.919 -9.022 -14.673 1.00 94.69 87 VAL A O 1
ATOM 683 N N . ALA A 1 88 ? 17.108 -9.758 -15.789 1.00 94.31 88 ALA A N 1
ATOM 684 C CA . ALA A 1 88 ? 16.404 -10.225 -14.605 1.00 94.31 88 ALA A CA 1
ATOM 685 C C . ALA A 1 88 ? 17.119 -11.440 -13.994 1.00 94.31 88 ALA A C 1
ATOM 687 O O . ALA A 1 88 ? 17.494 -12.386 -14.687 1.00 94.31 88 ALA A O 1
ATOM 688 N N . ARG A 1 89 ? 17.271 -11.425 -12.674 1.00 94.12 89 ARG A N 1
ATOM 689 C CA . ARG A 1 89 ? 17.804 -12.514 -11.859 1.00 94.12 89 ARG A CA 1
ATOM 690 C C . ARG A 1 89 ? 16.883 -12.718 -10.661 1.00 94.12 89 ARG A C 1
ATOM 692 O O . ARG A 1 89 ? 16.356 -11.756 -10.114 1.00 94.12 89 ARG A O 1
ATOM 699 N N . ALA A 1 90 ? 16.722 -13.965 -10.232 1.00 93.00 90 ALA A N 1
ATOM 700 C CA . ALA A 1 90 ? 16.001 -14.270 -9.004 1.00 93.00 90 ALA A CA 1
ATOM 701 C C . ALA A 1 90 ? 16.886 -14.016 -7.770 1.00 93.00 90 ALA A C 1
ATOM 703 O O . ALA A 1 90 ? 18.034 -14.471 -7.705 1.00 93.00 90 ALA A O 1
ATOM 704 N N . ALA A 1 91 ? 16.334 -13.319 -6.783 1.00 92.19 91 ALA A N 1
ATOM 705 C CA . ALA A 1 91 ? 16.861 -13.198 -5.433 1.00 92.19 91 ALA A CA 1
ATOM 706 C C . ALA A 1 91 ? 15.901 -13.859 -4.437 1.00 92.19 91 ALA A C 1
ATOM 708 O O . ALA A 1 91 ? 14.702 -13.978 -4.687 1.00 92.19 91 ALA A O 1
ATOM 709 N N . ARG A 1 92 ? 16.452 -14.307 -3.309 1.00 93.00 92 ARG A N 1
ATOM 710 C CA . ARG A 1 92 ? 15.693 -14.923 -2.222 1.00 93.00 92 ARG A CA 1
ATOM 711 C C . ARG A 1 92 ? 15.779 -14.046 -0.990 1.00 93.00 92 ARG A C 1
ATOM 713 O O . ARG A 1 92 ? 16.869 -13.614 -0.621 1.00 93.00 92 ARG A O 1
ATOM 720 N N . LEU A 1 93 ? 14.637 -13.847 -0.358 1.00 93.38 93 LEU A N 1
ATOM 721 C CA . LEU A 1 93 ? 14.502 -13.287 0.967 1.00 93.38 93 LEU A CA 1
ATOM 722 C C . LEU A 1 93 ? 14.408 -14.440 1.969 1.00 93.38 93 LEU A C 1
ATOM 724 O O . LEU A 1 93 ? 13.615 -15.367 1.820 1.00 93.38 93 LEU A O 1
ATOM 728 N N . ASN A 1 94 ? 15.192 -14.356 3.032 1.00 91.50 94 ASN A N 1
ATOM 729 C CA . ASN A 1 94 ? 15.154 -15.262 4.186 1.00 91.50 94 ASN A CA 1
ATOM 730 C C . ASN A 1 94 ? 13.999 -14.938 5.163 1.00 91.50 94 ASN A C 1
ATOM 732 O O . ASN A 1 94 ? 13.984 -15.399 6.303 1.00 91.50 94 ASN A O 1
ATOM 736 N N . ARG A 1 95 ? 13.037 -14.113 4.732 1.00 92.88 95 ARG A N 1
ATOM 737 C CA . ARG A 1 95 ? 11.798 -13.751 5.433 1.00 92.88 95 ARG A CA 1
ATOM 738 C C . ARG A 1 95 ? 10.623 -14.207 4.577 1.00 92.88 95 ARG A C 1
ATOM 740 O O . ARG A 1 95 ? 10.158 -13.467 3.717 1.00 92.88 95 ARG A O 1
ATOM 747 N N . TYR A 1 96 ? 10.195 -15.451 4.766 1.00 93.69 96 TYR A N 1
ATOM 748 C CA . TYR A 1 96 ? 9.163 -16.073 3.927 1.00 93.69 96 TYR A CA 1
ATOM 749 C C . TYR A 1 96 ? 7.974 -16.631 4.728 1.00 93.69 96 TYR A C 1
ATOM 751 O O . TYR A 1 96 ? 7.166 -17.393 4.199 1.00 93.69 96 TYR A O 1
ATOM 759 N N . VAL A 1 97 ? 7.833 -16.197 5.984 1.00 93.56 97 VAL A N 1
ATOM 760 C CA . VAL A 1 97 ? 6.671 -16.414 6.861 1.00 93.56 97 VAL A CA 1
ATOM 761 C C . VAL A 1 97 ? 6.135 -15.056 7.319 1.00 93.56 97 VAL A C 1
ATOM 763 O O . VAL A 1 97 ? 6.917 -14.187 7.707 1.00 93.56 97 VAL A O 1
ATOM 766 N N . ALA A 1 98 ? 4.814 -14.872 7.277 1.00 93.56 98 ALA A N 1
ATOM 767 C CA . ALA A 1 98 ? 4.134 -13.649 7.705 1.00 93.56 98 ALA A CA 1
ATOM 768 C C . ALA A 1 98 ? 2.722 -13.944 8.241 1.00 93.56 98 ALA A C 1
ATOM 770 O O . ALA A 1 98 ? 2.098 -14.943 7.878 1.00 93.56 98 ALA A O 1
ATOM 771 N N . GLY A 1 99 ? 2.202 -13.052 9.087 1.00 93.25 99 GLY A N 1
ATOM 772 C CA . GLY A 1 99 ? 0.777 -13.012 9.417 1.00 93.25 99 GLY A CA 1
ATOM 773 C C . GLY A 1 99 ? 0.009 -12.415 8.245 1.00 93.25 99 GLY A C 1
ATOM 774 O O . GLY A 1 99 ? 0.246 -11.263 7.894 1.00 93.25 99 GLY A O 1
ATOM 775 N N . GLN A 1 100 ? -0.865 -13.195 7.617 1.00 92.25 100 GLN A N 1
ATOM 776 C CA . GLN A 1 100 ? -1.582 -12.756 6.418 1.00 92.25 100 GLN A CA 1
ATOM 777 C C . GLN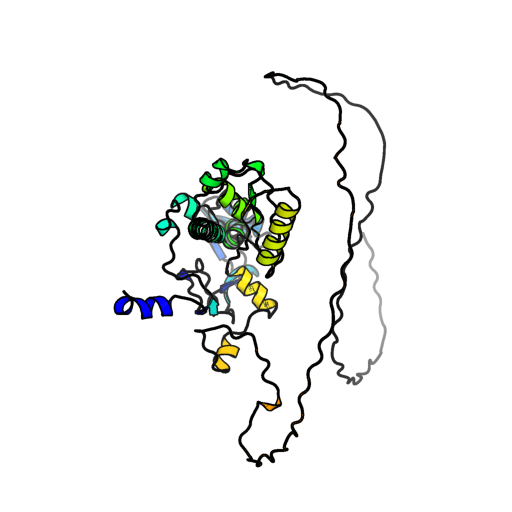 A 1 100 ? -3.088 -12.837 6.654 1.00 92.25 100 GLN A C 1
ATOM 779 O O . GLN A 1 100 ? -3.572 -13.787 7.278 1.00 92.25 100 GLN A O 1
ATOM 784 N N . VAL A 1 101 ? -3.827 -11.867 6.110 1.00 93.25 101 VAL A N 1
ATOM 785 C CA . VAL A 1 101 ? -5.292 -11.944 6.014 1.00 93.25 101 VAL A CA 1
ATOM 786 C C . VAL A 1 101 ? -5.671 -13.270 5.331 1.00 93.25 101 VAL A C 1
ATOM 788 O O . VAL A 1 101 ? -4.925 -13.724 4.451 1.00 93.25 101 VAL A O 1
ATOM 791 N N . PRO A 1 102 ? -6.753 -13.951 5.759 1.00 92.69 102 PRO A N 1
ATOM 792 C CA . PRO A 1 102 ? -7.176 -15.190 5.126 1.00 92.69 102 PRO A CA 1
ATOM 793 C C . PRO A 1 102 ? -7.349 -15.025 3.626 1.00 92.69 102 PRO A C 1
ATOM 795 O O . PRO A 1 102 ? -7.889 -14.032 3.149 1.00 92.69 102 PRO A O 1
ATOM 798 N N . GLY A 1 103 ? -6.883 -16.006 2.874 1.00 88.38 103 GLY A N 1
ATOM 799 C CA . GLY A 1 103 ? -6.794 -15.931 1.433 1.00 88.38 103 GLY A CA 1
ATOM 800 C C . GLY A 1 103 ? -8.132 -15.895 0.702 1.00 88.38 103 GLY A C 1
ATOM 801 O O . GLY A 1 103 ? -8.240 -15.381 -0.409 1.00 88.38 103 GLY A O 1
ATOM 802 N N . ALA A 1 104 ? -9.178 -16.411 1.341 1.00 89.69 104 ALA A N 1
ATOM 803 C CA . ALA A 1 104 ? -10.547 -16.303 0.850 1.00 89.69 104 ALA A CA 1
ATOM 804 C C . ALA A 1 104 ? -11.214 -14.944 1.150 1.00 89.69 104 ALA A C 1
ATOM 806 O O . ALA A 1 104 ? -12.391 -14.777 0.809 1.00 89.69 104 ALA A O 1
ATOM 807 N N . TRP A 1 105 ? -10.516 -14.011 1.812 1.00 94.25 105 TRP A N 1
ATOM 808 C CA . TRP A 1 105 ? -11.025 -12.670 2.084 1.00 94.25 105 TRP A CA 1
ATOM 809 C C . TRP A 1 105 ? -11.226 -11.907 0.775 1.00 94.25 105 TRP A C 1
ATOM 811 O O . TRP A 1 105 ? -10.346 -11.858 -0.082 1.00 94.25 105 TRP A O 1
ATOM 821 N N . ASP A 1 106 ? -12.412 -11.330 0.618 1.00 94.56 106 ASP A N 1
ATOM 822 C CA . ASP A 1 106 ? -12.830 -10.652 -0.602 1.00 94.56 106 ASP A CA 1
ATOM 823 C C . ASP A 1 106 ? -13.668 -9.428 -0.212 1.00 94.56 106 ASP A C 1
ATOM 825 O O . ASP A 1 106 ? -14.756 -9.608 0.346 1.00 94.56 106 ASP A O 1
ATOM 829 N N . PRO A 1 107 ? -13.205 -8.198 -0.499 1.00 95.81 107 PRO A N 1
ATOM 830 C CA . PRO A 1 107 ? -13.907 -6.974 -0.119 1.00 95.81 107 PRO A CA 1
ATOM 831 C C . PRO A 1 107 ? -15.294 -6.881 -0.768 1.00 95.81 107 PRO A C 1
ATOM 833 O O . PRO A 1 107 ? -16.212 -6.299 -0.192 1.00 95.81 107 PRO A O 1
ATOM 836 N N . VAL A 1 108 ? -15.489 -7.505 -1.934 1.00 97.19 108 VAL A N 1
ATOM 837 C CA . VAL A 1 108 ? -16.772 -7.492 -2.645 1.00 97.19 108 VAL A CA 1
ATOM 838 C C . VAL A 1 108 ? -17.827 -8.290 -1.881 1.00 97.19 108 VAL A C 1
ATOM 840 O O . VAL A 1 108 ? -18.999 -7.915 -1.871 1.00 97.19 108 VAL A O 1
ATOM 843 N N . ARG A 1 109 ? -17.432 -9.347 -1.156 1.00 96.75 109 ARG A N 1
ATOM 844 C CA . ARG A 1 109 ? -18.353 -10.103 -0.285 1.00 96.75 109 ARG A CA 1
ATOM 845 C C . ARG A 1 109 ? -18.840 -9.295 0.915 1.00 96.75 109 ARG A C 1
ATOM 847 O O . ARG A 1 109 ? -19.897 -9.614 1.447 1.00 96.75 109 ARG A O 1
ATOM 854 N N . TYR A 1 110 ? -18.101 -8.258 1.306 1.00 96.06 110 TYR A N 1
ATOM 855 C CA . TYR A 1 110 ? -18.507 -7.294 2.331 1.00 96.06 110 TYR A CA 1
ATOM 856 C C . TYR A 1 110 ? -19.368 -6.150 1.769 1.00 96.06 110 TYR A C 1
ATOM 858 O O . TYR A 1 110 ? -19.774 -5.270 2.518 1.00 96.06 110 TYR A O 1
ATOM 866 N N . GLY A 1 111 ? -19.668 -6.154 0.464 1.00 95.44 111 GLY A N 1
ATOM 867 C CA . GLY A 1 111 ? -20.502 -5.140 -0.183 1.00 95.44 111 GLY A CA 1
ATOM 868 C C . GLY A 1 111 ? -19.729 -3.973 -0.798 1.00 95.44 111 GLY A C 1
ATOM 869 O O . GLY A 1 111 ? -20.356 -3.042 -1.299 1.00 95.44 111 GLY A O 1
ATOM 870 N N . ILE A 1 112 ? -18.391 -4.015 -0.816 1.00 97.12 112 ILE A N 1
ATOM 871 C CA . ILE A 1 112 ? -17.593 -2.998 -1.507 1.00 97.12 112 ILE A CA 1
ATOM 872 C C . ILE A 1 112 ? -17.790 -3.135 -3.028 1.00 97.12 112 ILE A C 1
ATOM 874 O O . ILE A 1 112 ? -17.575 -4.225 -3.572 1.00 97.12 112 ILE A O 1
ATOM 878 N N . PRO A 1 113 ? -18.166 -2.055 -3.741 1.00 96.94 113 PRO A N 1
ATOM 879 C CA . PRO A 1 113 ? -18.263 -2.071 -5.196 1.00 96.94 113 PRO A CA 1
ATOM 880 C C . PRO A 1 113 ? -16.942 -2.488 -5.852 1.00 96.94 113 PRO A C 1
ATOM 882 O O . PRO A 1 113 ? -15.857 -2.101 -5.416 1.00 96.94 113 PRO A O 1
ATOM 885 N N . LYS A 1 114 ? -17.025 -3.303 -6.908 1.00 96.31 114 LYS A N 1
ATOM 886 C CA . LYS A 1 114 ? -15.841 -3.885 -7.558 1.00 96.31 114 LYS A CA 1
ATOM 887 C C . LYS A 1 114 ? -14.902 -2.818 -8.134 1.00 96.31 114 LYS A C 1
ATOM 889 O O . LYS A 1 114 ? -13.689 -2.947 -8.025 1.00 96.31 114 LYS A O 1
ATOM 894 N N . ASP A 1 115 ? -15.469 -1.780 -8.731 1.00 95.00 115 ASP A N 1
ATOM 895 C CA . ASP A 1 115 ? -14.758 -0.609 -9.241 1.00 95.00 115 ASP A CA 1
ATOM 896 C C . ASP A 1 115 ? -13.984 0.116 -8.133 1.00 95.00 115 ASP A C 1
ATOM 898 O O . ASP A 1 115 ? -12.797 0.397 -8.303 1.00 95.00 115 ASP A O 1
ATOM 902 N N . LEU A 1 116 ? -14.605 0.320 -6.966 1.00 94.94 116 LEU A N 1
ATOM 903 C CA . LEU A 1 116 ? -13.918 0.887 -5.805 1.00 94.94 116 LEU A CA 1
ATOM 904 C C . LEU A 1 116 ? -12.781 -0.029 -5.325 1.00 94.94 116 LEU A C 1
ATOM 906 O O . LEU A 1 116 ? -11.675 0.447 -5.074 1.00 94.94 116 LEU A O 1
ATOM 910 N N . ALA A 1 117 ? -13.024 -1.342 -5.254 1.00 95.25 117 ALA A N 1
ATOM 911 C CA . ALA A 1 117 ? -12.026 -2.330 -4.839 1.00 95.25 117 ALA A CA 1
ATOM 912 C C . ALA A 1 117 ? -10.790 -2.387 -5.756 1.00 95.25 117 ALA A C 1
ATOM 914 O O . ALA A 1 117 ? -9.693 -2.705 -5.296 1.00 95.25 117 ALA A O 1
ATOM 915 N N . GLU A 1 118 ? -10.946 -2.071 -7.042 1.00 92.31 118 GLU A N 1
ATOM 916 C CA . GLU A 1 118 ? -9.839 -1.978 -7.999 1.00 92.31 118 GLU A CA 1
ATOM 917 C C . GLU A 1 118 ? -9.115 -0.617 -7.927 1.00 92.31 118 GLU A C 1
ATOM 919 O O . GLU A 1 118 ? -7.894 -0.544 -8.137 1.00 92.31 118 GLU A O 1
ATOM 924 N N . GLN A 1 119 ? -9.845 0.455 -7.597 1.00 93.19 119 GLN A N 1
ATOM 925 C CA . GLN A 1 119 ? -9.324 1.820 -7.529 1.00 93.19 119 GLN A CA 1
ATOM 926 C C . GLN A 1 119 ? -8.398 2.045 -6.327 1.00 93.19 119 GLN A C 1
ATOM 928 O O . GLN A 1 119 ? -7.287 2.551 -6.509 1.00 93.19 119 GLN A O 1
ATOM 933 N N . VAL A 1 120 ? -8.824 1.678 -5.119 1.00 96.06 120 VAL A N 1
ATOM 934 C CA . VAL A 1 120 ? -8.124 2.053 -3.876 1.00 96.06 120 VAL A CA 1
ATOM 935 C C . VAL A 1 120 ? -6.975 1.106 -3.526 1.00 96.06 120 VAL A C 1
ATOM 937 O O . VAL A 1 120 ? -6.791 0.054 -4.147 1.00 96.06 120 VAL A O 1
ATOM 940 N N . ASP A 1 121 ? -6.146 1.486 -2.553 1.00 95.56 121 ASP A N 1
ATOM 941 C CA . ASP A 1 121 ? -5.148 0.573 -1.985 1.00 95.56 121 ASP A CA 1
ATOM 942 C C . ASP A 1 121 ? -5.814 -0.507 -1.109 1.00 95.56 121 ASP A C 1
ATOM 944 O O . ASP A 1 121 ? -6.848 -0.285 -0.476 1.00 95.56 121 ASP A O 1
ATOM 948 N N . ARG A 1 122 ? -5.195 -1.689 -1.017 1.00 94.06 122 ARG A N 1
ATOM 949 C CA . ARG A 1 122 ? -5.687 -2.796 -0.182 1.00 94.06 122 ARG A CA 1
ATOM 950 C C . ARG A 1 122 ? -5.868 -2.391 1.283 1.00 94.06 122 ARG A C 1
ATOM 952 O O . ARG A 1 122 ? -6.839 -2.798 1.917 1.00 94.06 122 ARG A O 1
ATOM 959 N N . THR A 1 123 ? -4.981 -1.542 1.792 1.00 95.31 123 THR A N 1
ATOM 960 C CA . THR A 1 123 ? -5.059 -1.004 3.155 1.00 95.31 123 THR A CA 1
ATOM 961 C C . THR A 1 123 ? -6.346 -0.211 3.379 1.00 95.31 123 THR A C 1
ATOM 963 O O . THR A 1 123 ? -6.954 -0.284 4.447 1.00 95.31 123 THR A O 1
ATOM 966 N N . THR A 1 124 ? -6.805 0.509 2.352 1.00 97.31 124 THR A N 1
ATOM 967 C CA . THR A 1 124 ? -8.069 1.246 2.391 1.00 97.31 124 THR A CA 1
ATOM 968 C C . THR A 1 124 ? -9.262 0.315 2.521 1.00 97.31 124 THR A C 1
ATOM 970 O O . THR A 1 124 ? -10.162 0.591 3.310 1.00 97.31 124 THR A O 1
ATOM 973 N N . LEU A 1 125 ? -9.247 -0.820 1.824 1.00 97.31 125 LEU A N 1
ATOM 974 C CA . LEU A 1 125 ? -10.312 -1.819 1.916 1.00 97.31 125 LEU A CA 1
ATOM 975 C C . LEU A 1 125 ? -10.401 -2.424 3.318 1.00 97.31 125 LEU A C 1
ATOM 977 O O . LEU A 1 125 ? -11.497 -2.540 3.864 1.00 97.31 125 LEU A O 1
ATOM 981 N N . TYR A 1 126 ? -9.254 -2.745 3.924 1.00 96.62 126 TYR A N 1
ATOM 982 C CA . TYR A 1 126 ? -9.208 -3.195 5.316 1.00 96.62 126 TYR A CA 1
ATOM 983 C C . TYR A 1 126 ? -9.774 -2.139 6.263 1.00 96.62 126 TYR A C 1
ATOM 985 O O . TYR A 1 126 ? -10.598 -2.462 7.113 1.00 96.62 126 TYR A O 1
ATOM 993 N N . ASN A 1 127 ? -9.370 -0.878 6.096 1.00 97.62 127 ASN A N 1
ATOM 994 C CA . ASN A 1 127 ? -9.809 0.203 6.969 1.00 97.62 127 ASN A CA 1
ATOM 995 C C . ASN A 1 127 ? -11.313 0.499 6.835 1.00 97.62 127 ASN A C 1
ATOM 997 O O . ASN A 1 127 ? -11.975 0.737 7.843 1.00 97.62 127 ASN A O 1
ATOM 1001 N N . LEU A 1 128 ? -11.867 0.452 5.617 1.00 97.56 128 LEU A N 1
ATOM 1002 C CA . LEU A 1 128 ? -13.305 0.606 5.371 1.00 97.56 128 LEU A CA 1
ATOM 1003 C C . LEU A 1 128 ? -14.103 -0.481 6.092 1.00 97.56 128 LEU A C 1
ATOM 1005 O O . LEU A 1 128 ? -14.981 -0.166 6.893 1.00 97.56 128 LEU A O 1
ATOM 1009 N N . ILE A 1 129 ? -13.758 -1.750 5.859 1.00 97.38 129 ILE A N 1
ATOM 1010 C CA . ILE A 1 129 ? -14.470 -2.891 6.448 1.00 97.38 129 ILE A CA 1
ATOM 1011 C C . ILE A 1 129 ? -14.326 -2.897 7.973 1.00 97.38 129 ILE A C 1
ATOM 1013 O O . ILE A 1 129 ? -15.328 -3.015 8.672 1.00 97.38 129 ILE A O 1
ATOM 1017 N N . ALA A 1 130 ? -13.119 -2.666 8.499 1.00 97.50 130 ALA A N 1
ATOM 1018 C CA . ALA A 1 130 ? -12.896 -2.571 9.941 1.00 97.50 130 ALA A CA 1
ATOM 1019 C C . ALA A 1 130 ? -1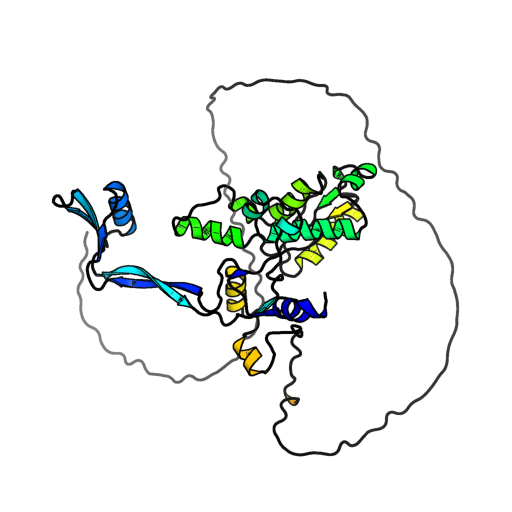3.682 -1.414 10.580 1.00 97.50 130 ALA A C 1
ATOM 1021 O O . ALA A 1 130 ? -14.163 -1.543 11.704 1.00 97.50 130 ALA A O 1
ATOM 1022 N N . THR A 1 131 ? -13.846 -0.292 9.870 1.00 97.31 131 THR A N 1
ATOM 1023 C CA . THR A 1 131 ? -14.657 0.828 10.363 1.00 97.31 131 THR A CA 1
ATOM 1024 C C . THR A 1 131 ? -16.135 0.449 10.422 1.00 97.31 131 THR A C 1
ATOM 1026 O O . THR A 1 131 ? -16.770 0.687 11.447 1.00 97.31 131 THR A O 1
ATOM 1029 N N . VAL A 1 132 ? -16.678 -0.186 9.377 1.00 96.69 132 VAL A N 1
ATOM 1030 C CA . VAL A 1 132 ? -18.066 -0.688 9.383 1.00 96.69 132 VAL A CA 1
ATOM 1031 C C . VAL A 1 132 ? -18.282 -1.668 10.537 1.00 96.69 132 VAL A C 1
ATOM 1033 O O . VAL A 1 132 ? -19.213 -1.503 11.319 1.00 96.69 132 VAL A O 1
ATOM 1036 N N . GLU A 1 133 ? -17.393 -2.649 10.708 1.00 96.75 133 GLU A N 1
ATOM 1037 C CA . GLU A 1 133 ? -17.482 -3.618 11.808 1.00 96.75 133 GLU A CA 1
ATOM 1038 C C . GLU A 1 133 ? -17.401 -2.947 13.190 1.00 96.75 133 GLU A C 1
ATOM 1040 O O . GLU A 1 133 ? -18.066 -3.394 14.129 1.00 96.75 133 GLU A O 1
ATOM 1045 N N . ALA A 1 134 ? -16.641 -1.855 13.328 1.00 97.56 134 ALA A N 1
ATOM 1046 C CA . ALA A 1 134 ? -16.580 -1.074 14.561 1.00 97.56 134 ALA A CA 1
ATOM 1047 C C . ALA A 1 134 ? -17.899 -0.338 14.858 1.00 97.56 134 ALA A C 1
ATOM 1049 O O . ALA A 1 134 ? -18.355 -0.365 16.002 1.00 97.56 134 ALA A O 1
ATOM 1050 N N . PHE A 1 135 ? -18.538 0.263 13.849 1.00 97.00 135 PHE A N 1
ATOM 1051 C CA . PHE A 1 135 ? -19.866 0.881 13.979 1.00 97.00 135 PHE A CA 1
ATOM 1052 C C . PHE A 1 135 ? -20.934 -0.152 14.363 1.00 97.00 135 PHE A C 1
ATOM 1054 O O . PHE A 1 135 ? -21.631 0.018 15.366 1.00 97.00 135 PHE A O 1
ATOM 1061 N N . LEU A 1 136 ? -20.963 -1.292 13.667 1.00 96.25 136 LEU A N 1
ATOM 1062 C CA . LEU A 1 136 ? -21.865 -2.403 13.985 1.00 96.25 136 LEU A CA 1
ATOM 1063 C C . LEU A 1 136 ? -21.637 -2.944 15.403 1.00 96.25 136 LEU A C 1
ATOM 1065 O O . LEU A 1 136 ? -22.592 -3.224 16.125 1.00 96.25 136 LEU A O 1
ATOM 1069 N N . SER A 1 137 ? -20.378 -3.045 15.838 1.00 97.50 137 SER A N 1
ATOM 1070 C CA . SER A 1 137 ? -20.032 -3.462 17.205 1.00 97.50 137 SER A CA 1
ATOM 1071 C C . SER A 1 137 ? -20.472 -2.447 18.263 1.00 97.50 137 SER A C 1
ATOM 1073 O O . SER A 1 137 ? -20.782 -2.833 19.390 1.00 97.50 137 SER A O 1
ATOM 1075 N N . ALA A 1 138 ? -20.518 -1.159 17.912 1.00 95.94 138 ALA A N 1
ATOM 1076 C CA . ALA A 1 138 ? -21.076 -0.107 18.755 1.00 95.94 138 ALA A CA 1
ATOM 1077 C C . ALA A 1 138 ? -22.617 -0.079 18.739 1.00 95.94 138 ALA A C 1
ATOM 1079 O O . ALA A 1 138 ? -23.211 0.630 19.551 1.00 95.94 138 ALA A O 1
ATOM 1080 N N . GLY A 1 139 ? -23.257 -0.858 17.858 1.00 96.06 139 GLY A N 1
ATOM 1081 C CA . GLY A 1 139 ? -24.707 -0.869 17.671 1.00 96.06 139 GLY A CA 1
ATOM 1082 C C . GLY A 1 139 ? -25.233 0.431 17.065 1.00 96.06 139 GLY A C 1
ATOM 1083 O O . GLY A 1 139 ? -26.320 0.859 17.443 1.00 96.06 139 GLY A O 1
ATOM 1084 N N . LEU A 1 140 ? -24.437 1.068 16.202 1.00 93.31 140 LEU A N 1
ATOM 1085 C CA . LEU A 1 140 ? -24.725 2.362 15.587 1.00 93.31 140 LEU A CA 1
ATOM 1086 C C . LEU A 1 140 ? -24.535 2.274 14.076 1.00 93.31 140 LEU A C 1
ATOM 1088 O O . LEU A 1 140 ? -23.519 1.752 13.618 1.00 93.31 140 LEU A O 1
ATOM 1092 N N . GLU A 1 141 ? -25.452 2.868 13.322 1.00 93.62 141 GLU A N 1
ATOM 1093 C CA . GLU A 1 141 ? -25.193 3.205 11.920 1.00 93.62 141 GLU A CA 1
ATOM 1094 C C . GLU A 1 141 ? -24.527 4.594 11.838 1.00 93.62 141 GLU A C 1
ATOM 1096 O O . GLU A 1 141 ? -24.860 5.480 12.637 1.00 93.62 141 GLU A O 1
ATOM 1101 N N . PRO A 1 142 ? -23.584 4.840 10.906 1.00 92.69 142 PRO A N 1
ATOM 1102 C CA . PRO A 1 142 ? -22.872 6.117 10.831 1.00 92.69 142 PRO A CA 1
ATOM 1103 C C . PRO A 1 142 ? -23.789 7.346 10.747 1.00 92.69 142 PRO A C 1
ATOM 1105 O O . PRO A 1 142 ? -23.499 8.369 11.371 1.00 92.69 142 PRO A O 1
ATOM 1108 N N . GLU A 1 143 ? -24.913 7.262 10.029 1.00 91.50 143 GLU A N 1
ATOM 1109 C CA . GLU A 1 143 ? -25.840 8.385 9.866 1.00 91.50 143 GLU A CA 1
ATOM 1110 C C . GLU A 1 143 ? -26.605 8.735 11.152 1.00 91.50 143 GLU A C 1
ATOM 1112 O O . GLU A 1 143 ? -27.034 9.881 11.321 1.00 91.50 143 GLU A O 1
ATOM 1117 N N . GLU A 1 144 ? -26.758 7.788 12.086 1.00 94.62 144 GLU A N 1
ATOM 1118 C CA . GLU A 1 144 ? -27.444 8.020 13.365 1.00 94.62 144 GLU A CA 1
ATOM 1119 C C . GLU A 1 144 ? -26.715 9.055 14.224 1.00 94.62 144 GLU A C 1
ATOM 1121 O O . GLU A 1 144 ? -27.354 9.778 14.991 1.00 94.62 144 GLU A O 1
ATOM 1126 N N . LEU A 1 145 ? -25.396 9.208 14.041 1.00 95.12 145 LEU A N 1
ATOM 1127 C CA . LEU A 1 145 ? -24.602 10.237 14.715 1.00 95.12 145 LEU A CA 1
ATOM 1128 C C . LEU A 1 145 ? -25.203 11.633 14.526 1.00 95.12 145 LEU A C 1
ATOM 1130 O O . LEU A 1 145 ? -25.226 12.428 15.466 1.00 95.12 145 LEU A O 1
ATOM 1134 N N . TYR A 1 146 ? -25.737 11.924 13.339 1.00 95.75 146 TYR A N 1
ATOM 1135 C CA . TYR A 1 146 ? -26.210 13.262 12.978 1.00 95.75 146 TYR A CA 1
ATOM 1136 C C . TYR A 1 146 ? -27.599 13.604 13.504 1.00 95.75 146 TYR A C 1
ATOM 1138 O O . TYR A 1 146 ? -28.042 14.747 13.390 1.00 95.75 146 TYR A O 1
ATOM 1146 N N . GLN A 1 147 ? -28.271 12.647 14.142 1.00 95.88 147 GLN A N 1
ATOM 1147 C CA . GLN A 1 147 ? -29.455 12.935 14.948 1.00 95.88 147 GLN A CA 1
ATOM 1148 C C . GLN A 1 147 ? -29.079 13.618 16.272 1.00 95.88 147 GLN A C 1
ATOM 1150 O O . GLN A 1 147 ? -29.903 14.319 16.861 1.00 95.88 147 GLN A O 1
ATOM 1155 N N . TYR A 1 148 ? -27.836 13.432 16.730 1.00 96.12 148 TYR A N 1
ATOM 1156 C CA . TYR A 1 148 ? -27.367 13.873 18.045 1.00 96.12 148 TYR A CA 1
ATOM 1157 C C . TYR A 1 148 ? -26.226 14.889 17.981 1.00 96.12 148 TYR A C 1
ATOM 1159 O O . TYR A 1 148 ? -26.095 15.716 18.883 1.00 96.12 148 TYR A O 1
ATOM 1167 N N . LEU A 1 149 ? -25.398 14.827 16.940 1.00 97.12 149 LEU A N 1
ATOM 1168 C CA . LEU A 1 149 ? -24.175 15.607 16.799 1.00 97.12 149 LEU A CA 1
ATOM 1169 C C . LEU A 1 149 ? -24.202 16.425 15.512 1.00 97.12 149 LEU A C 1
ATOM 1171 O O . LEU A 1 149 ? -24.660 15.965 14.467 1.00 97.12 149 LEU A O 1
ATOM 1175 N N . HIS A 1 150 ? -23.653 17.637 15.562 1.00 97.50 150 HIS A N 1
ATOM 1176 C CA . HIS A 1 150 ? -23.401 18.382 14.337 1.00 97.50 150 HIS A CA 1
ATOM 1177 C C . HIS A 1 150 ? -22.271 17.691 13.548 1.00 97.50 150 HIS A C 1
ATOM 1179 O O . HIS A 1 150 ? -21.311 17.224 14.164 1.00 97.50 150 HIS A O 1
ATOM 1185 N N . PRO A 1 151 ? -22.294 17.657 12.201 1.00 96.50 151 PRO A N 1
ATOM 1186 C CA . PRO A 1 151 ? -21.231 17.010 11.427 1.00 96.50 151 PRO A CA 1
ATOM 1187 C C . PRO A 1 151 ? -19.810 17.530 11.694 1.00 96.50 151 PRO A C 1
ATOM 1189 O O . PRO A 1 151 ? -18.846 16.789 11.515 1.00 96.50 151 PRO A O 1
ATOM 1192 N N . SER A 1 152 ? -19.655 18.778 12.155 1.00 97.31 152 SER A N 1
ATOM 1193 C CA . SER A 1 152 ? -18.354 19.329 12.586 1.00 97.31 152 SER A CA 1
ATOM 1194 C C . SER A 1 152 ? -17.830 18.754 13.904 1.00 97.31 152 SER A C 1
ATOM 1196 O O . SER A 1 152 ? -16.658 18.935 14.216 1.00 97.31 152 SER A O 1
ATOM 1198 N N . ASP A 1 153 ? -18.679 18.084 14.680 1.00 98.00 153 ASP A N 1
ATOM 1199 C CA . ASP A 1 153 ? -18.319 17.481 15.964 1.00 98.00 153 ASP A CA 1
ATOM 1200 C C . ASP A 1 153 ? -17.942 16.001 15.813 1.00 98.00 153 ASP A C 1
ATOM 1202 O O . ASP A 1 153 ? -17.632 15.334 16.799 1.00 98.00 153 ASP A O 1
ATOM 1206 N N . VAL A 1 154 ? -17.949 15.482 14.583 1.00 98.12 154 VAL A N 1
ATOM 1207 C CA . VAL A 1 154 ? -17.548 14.116 14.245 1.00 98.12 154 VAL A CA 1
ATOM 1208 C C . VAL A 1 154 ? -16.241 14.182 13.452 1.00 98.12 154 VAL A C 1
ATOM 1210 O O . VAL A 1 154 ? -16.193 14.737 12.357 1.00 98.12 154 VAL A O 1
ATOM 1213 N N . GLY A 1 155 ? -15.149 13.655 13.997 1.00 97.75 155 GLY A N 1
ATOM 1214 C CA . GLY A 1 155 ? -13.823 13.699 13.366 1.00 97.75 155 GLY A CA 1
ATOM 1215 C C . GLY A 1 155 ? -13.205 12.323 13.128 1.00 97.75 155 GLY A C 1
ATOM 1216 O O . GLY A 1 155 ? -13.785 11.290 13.461 1.00 97.75 155 GLY A O 1
ATOM 1217 N N . SER A 1 156 ? -11.991 12.316 12.580 1.00 98.06 156 SER A N 1
ATOM 1218 C CA . SER A 1 156 ? -11.183 11.105 12.407 1.00 98.06 156 SER A CA 1
ATOM 1219 C C . SER A 1 156 ? -9.733 11.355 12.808 1.00 98.06 156 SER A C 1
ATOM 1221 O O . SER A 1 156 ? -9.127 12.374 12.457 1.00 98.06 156 SER A O 1
ATOM 1223 N N . THR A 1 157 ? -9.171 10.407 13.551 1.00 98.38 157 THR A N 1
ATOM 1224 C CA . THR A 1 157 ? -7.745 10.361 13.883 1.00 98.38 157 THR A CA 1
ATOM 1225 C C . THR A 1 157 ? -7.068 9.091 13.389 1.00 98.38 157 THR A C 1
ATOM 1227 O O . THR A 1 157 ? -5.945 8.801 13.800 1.00 98.38 157 THR A O 1
ATOM 1230 N N . GLN A 1 158 ? -7.725 8.313 12.523 1.00 98.25 158 GLN A N 1
ATOM 1231 C CA . GLN A 1 158 ? -7.140 7.096 11.956 1.00 98.25 158 GLN A CA 1
ATOM 1232 C C . GLN A 1 158 ? -5.810 7.420 11.257 1.00 98.25 158 GLN A C 1
ATOM 1234 O O . GLN A 1 158 ? -5.709 8.423 10.542 1.00 98.25 158 GLN A O 1
ATOM 1239 N N . GLY A 1 159 ? -4.795 6.583 11.464 1.00 98.00 159 GLY A N 1
ATOM 1240 C CA . GLY A 1 159 ? -3.455 6.784 10.907 1.00 98.00 159 GLY A CA 1
ATOM 1241 C C . GLY A 1 159 ? -2.785 5.488 10.455 1.00 98.00 159 GLY A C 1
ATOM 1242 O O . GLY A 1 159 ? -3.329 4.400 10.622 1.00 98.00 159 GLY A O 1
ATOM 1243 N N . ALA A 1 160 ? -1.575 5.613 9.917 1.00 97.56 160 ALA A N 1
ATOM 1244 C CA . ALA A 1 160 ? -0.732 4.490 9.506 1.00 97.56 160 ALA A CA 1
ATOM 1245 C C . ALA A 1 160 ? 0.745 4.769 9.770 1.00 97.56 160 ALA A C 1
ATOM 1247 O O . ALA A 1 160 ? 1.146 5.919 9.960 1.00 97.56 160 ALA A O 1
ATOM 1248 N N . GLY A 1 161 ? 1.565 3.720 9.730 1.00 95.31 161 GLY A N 1
ATOM 1249 C CA . GLY A 1 161 ? 3.011 3.842 9.639 1.00 95.31 161 GLY A CA 1
ATOM 1250 C C . GLY A 1 161 ? 3.463 4.228 8.231 1.00 95.31 161 GLY A C 1
ATOM 1251 O O . GLY A 1 161 ? 4.145 5.239 8.072 1.00 95.31 161 GLY A O 1
ATOM 1252 N N . ILE A 1 162 ? 3.096 3.432 7.221 1.00 92.50 162 ILE A N 1
ATOM 1253 C CA . ILE A 1 162 ? 3.535 3.624 5.826 1.00 92.50 162 ILE A CA 1
ATOM 1254 C C . ILE A 1 162 ? 2.360 4.011 4.918 1.00 92.50 162 ILE A C 1
ATOM 1256 O O . ILE A 1 162 ? 2.518 4.878 4.059 1.00 92.50 162 ILE A O 1
ATOM 1260 N N . GLY A 1 163 ? 1.180 3.419 5.122 1.00 91.19 163 GLY A N 1
ATOM 1261 C CA . GLY A 1 163 ? 0.003 3.657 4.279 1.00 91.19 163 GLY A CA 1
ATOM 1262 C C . GLY A 1 163 ? -0.048 2.746 3.048 1.00 91.19 163 GLY A C 1
ATOM 1263 O O . GLY A 1 163 ? 0.275 1.564 3.138 1.00 91.19 163 GLY A O 1
ATOM 1264 N N . GLY A 1 164 ? -0.482 3.285 1.902 1.00 92.69 164 GLY A N 1
ATOM 1265 C CA . GLY A 1 164 ? -0.801 2.506 0.698 1.00 92.69 164 GLY A CA 1
ATOM 1266 C C . GLY A 1 164 ? 0.423 1.970 -0.049 1.00 92.69 164 GLY A C 1
ATOM 1267 O O . GLY A 1 164 ? 0.834 2.518 -1.076 1.00 92.69 164 GLY A O 1
ATOM 1268 N N . MET A 1 165 ? 1.032 0.901 0.469 1.00 90.69 165 MET A N 1
ATOM 1269 C CA . MET A 1 165 ? 2.280 0.341 -0.064 1.00 90.69 165 MET A CA 1
ATOM 1270 C C . MET A 1 165 ? 2.133 -0.254 -1.465 1.00 90.69 165 MET A C 1
ATOM 1272 O O . MET A 1 165 ? 3.057 -0.159 -2.276 1.00 90.69 165 MET A O 1
ATOM 1276 N N . GLN A 1 166 ? 0.983 -0.848 -1.785 1.00 90.56 166 GLN A N 1
ATOM 1277 C CA . GLN A 1 166 ? 0.785 -1.480 -3.086 1.00 90.56 166 GLN A CA 1
ATOM 1278 C C . GLN A 1 166 ? 0.713 -0.430 -4.196 1.00 90.56 166 GLN A C 1
ATOM 1280 O O . GLN A 1 166 ? 1.358 -0.577 -5.242 1.00 90.56 166 GLN A O 1
ATOM 1285 N N . LYS A 1 167 ? -0.005 0.667 -3.945 1.00 92.81 167 LYS A N 1
ATOM 1286 C CA . LYS A 1 167 ? -0.049 1.809 -4.861 1.00 92.81 167 LYS A CA 1
ATOM 1287 C C . LYS A 1 167 ? 1.288 2.545 -4.902 1.00 92.81 167 LYS A C 1
ATOM 1289 O O . LYS A 1 167 ? 1.689 2.969 -5.983 1.00 92.81 167 LYS A O 1
ATOM 1294 N N . LEU A 1 168 ? 2.030 2.606 -3.792 1.00 92.56 168 LEU A N 1
ATOM 1295 C CA . LEU A 1 168 ? 3.383 3.173 -3.759 1.00 92.56 168 LEU A CA 1
ATOM 1296 C C . LEU A 1 168 ? 4.344 2.410 -4.682 1.00 92.56 168 LEU A C 1
ATOM 1298 O O . LEU A 1 168 ? 5.042 3.024 -5.489 1.00 92.56 168 LEU A O 1
ATOM 1302 N N . ARG A 1 169 ? 4.335 1.073 -4.634 1.00 90.69 169 ARG A N 1
ATOM 1303 C CA . ARG A 1 169 ? 5.122 0.225 -5.543 1.00 90.69 169 ARG A CA 1
ATOM 1304 C C . ARG A 1 169 ? 4.791 0.509 -7.004 1.00 90.69 169 ARG A C 1
ATOM 1306 O O . ARG A 1 169 ? 5.689 0.730 -7.816 1.00 90.69 169 ARG A O 1
ATOM 1313 N N . ARG A 1 170 ? 3.499 0.510 -7.340 1.00 90.81 170 ARG A N 1
ATOM 1314 C CA . ARG A 1 170 ? 3.006 0.779 -8.699 1.00 90.81 170 ARG A CA 1
ATOM 1315 C C . ARG A 1 170 ? 3.393 2.171 -9.182 1.00 90.81 170 ARG A C 1
ATOM 1317 O O . ARG A 1 170 ? 3.886 2.310 -10.296 1.00 90.81 170 ARG A O 1
ATOM 1324 N N . LEU A 1 171 ? 3.261 3.183 -8.327 1.00 92.75 171 LEU A N 1
ATOM 1325 C CA . LEU A 1 171 ? 3.625 4.565 -8.633 1.00 92.75 171 LEU A CA 1
ATOM 1326 C C . LEU A 1 171 ? 5.075 4.681 -9.129 1.00 92.75 171 LEU A C 1
ATOM 1328 O O . LEU A 1 171 ? 5.325 5.369 -10.119 1.00 92.75 171 LEU A O 1
ATOM 1332 N N . TYR A 1 172 ? 6.016 3.993 -8.473 1.00 91.19 172 TYR A N 1
ATOM 1333 C CA . TYR A 1 172 ? 7.426 4.014 -8.866 1.00 91.19 172 TYR A CA 1
ATOM 1334 C C . TYR A 1 172 ? 7.752 3.063 -10.023 1.00 91.19 172 TYR A C 1
ATOM 1336 O O . TYR A 1 172 ? 8.505 3.433 -10.926 1.00 91.19 172 TYR A O 1
ATOM 1344 N N . LEU A 1 173 ? 7.219 1.839 -10.006 1.00 91.56 173 LEU A N 1
ATOM 1345 C CA . LEU A 1 173 ? 7.629 0.799 -10.950 1.00 91.56 173 LEU A CA 1
ATOM 1346 C C . LEU A 1 173 ? 6.869 0.840 -12.270 1.00 91.56 173 LEU A C 1
ATOM 1348 O O . LEU A 1 173 ? 7.473 0.565 -13.303 1.00 91.56 173 LEU A O 1
ATOM 1352 N N . ASP A 1 174 ? 5.583 1.185 -12.280 1.00 93.06 174 ASP A N 1
ATOM 1353 C CA . ASP A 1 174 ? 4.791 1.098 -13.507 1.00 93.06 174 ASP A CA 1
ATOM 1354 C C . ASP A 1 174 ? 5.277 2.105 -14.550 1.00 93.06 174 ASP A C 1
ATOM 1356 O O . ASP A 1 174 ? 5.377 1.763 -15.721 1.00 93.06 174 ASP A O 1
ATOM 1360 N N . HIS A 1 175 ? 5.689 3.308 -14.137 1.00 89.81 175 HIS A N 1
ATOM 1361 C CA . HIS A 1 175 ? 6.309 4.256 -15.064 1.00 89.81 175 HIS A CA 1
ATOM 1362 C C . HIS A 1 175 ? 7.661 3.759 -15.590 1.00 89.81 175 HIS A C 1
ATOM 1364 O O . HIS A 1 175 ? 7.913 3.818 -16.790 1.00 89.81 175 HIS A O 1
ATOM 1370 N N . ALA A 1 176 ? 8.522 3.253 -14.703 1.00 91.00 176 ALA A N 1
ATOM 1371 C CA . ALA A 1 176 ? 9.857 2.787 -15.074 1.00 91.00 176 ALA A CA 1
ATOM 1372 C C . ALA A 1 176 ? 9.833 1.539 -15.976 1.00 91.00 176 ALA A C 1
ATOM 1374 O O . ALA A 1 176 ? 10.781 1.302 -16.721 1.00 91.00 176 ALA A O 1
ATOM 1375 N N . LEU A 1 177 ? 8.766 0.740 -15.896 1.00 92.25 177 LEU A N 1
ATOM 1376 C CA . LEU A 1 177 ? 8.572 -0.496 -16.656 1.00 92.25 177 LEU A CA 1
ATOM 1377 C C . LEU A 1 177 ? 7.586 -0.344 -17.824 1.00 92.25 177 LEU A C 1
ATOM 1379 O O . LEU A 1 177 ? 7.193 -1.357 -18.396 1.00 92.25 177 LEU A O 1
ATOM 1383 N N . ASP A 1 178 ? 7.174 0.886 -18.141 1.00 92.00 178 ASP A N 1
ATOM 1384 C CA . ASP A 1 178 ? 6.201 1.209 -19.194 1.00 92.00 178 ASP A CA 1
ATOM 1385 C C . ASP A 1 178 ? 4.885 0.407 -19.095 1.00 92.00 178 ASP A C 1
ATOM 1387 O O . ASP A 1 178 ? 4.340 -0.119 -20.064 1.00 92.00 178 ASP A O 1
ATOM 1391 N N . ARG A 1 179 ? 4.372 0.265 -17.870 1.00 93.50 179 ARG A N 1
ATOM 1392 C CA . ARG A 1 179 ? 3.096 -0.397 -17.577 1.00 93.50 179 ARG A CA 1
ATOM 1393 C C . ARG A 1 179 ? 1.952 0.620 -17.522 1.00 93.50 179 ARG A C 1
ATOM 1395 O O . ARG A 1 179 ? 2.184 1.789 -17.199 1.00 93.50 179 ARG A O 1
ATOM 1402 N N . PRO A 1 180 ? 0.698 0.191 -17.768 1.00 92.50 180 PRO A N 1
ATOM 1403 C CA . PRO A 1 180 ? -0.470 1.047 -17.590 1.00 92.50 180 PRO A CA 1
ATOM 1404 C C . PRO A 1 180 ? -0.514 1.642 -16.182 1.00 92.50 180 PRO A C 1
ATOM 1406 O O . PRO A 1 180 ? -0.394 0.920 -15.194 1.00 92.50 180 PRO A O 1
ATOM 1409 N N . ARG A 1 181 ? -0.708 2.960 -16.093 1.00 90.69 181 ARG A N 1
ATOM 1410 C CA . ARG A 1 181 ? -0.744 3.688 -14.821 1.00 90.69 181 ARG A CA 1
ATOM 1411 C C . ARG A 1 181 ? -2.154 4.142 -14.501 1.00 90.69 181 ARG A C 1
ATOM 1413 O O . ARG A 1 181 ? -2.848 4.692 -15.353 1.00 90.69 181 ARG A O 1
ATOM 1420 N N . GLN A 1 182 ? -2.529 3.985 -13.242 1.00 88.69 182 GLN A N 1
ATOM 1421 C CA . GLN A 1 182 ? -3.709 4.625 -12.685 1.00 88.69 182 GLN A CA 1
ATOM 1422 C C . GLN A 1 182 ? -3.415 6.120 -12.463 1.00 88.69 182 GLN A C 1
ATOM 1424 O O . GLN A 1 182 ? -2.409 6.475 -11.846 1.00 88.69 182 GLN A O 1
ATOM 1429 N N . GLY A 1 183 ? -4.270 6.997 -12.999 1.00 89.88 183 GLY A N 1
ATOM 1430 C CA . GLY A 1 183 ? -4.034 8.447 -13.016 1.00 89.88 183 GLY A CA 1
ATOM 1431 C C . GLY A 1 183 ? -3.994 9.094 -11.628 1.00 89.88 183 GLY A C 1
ATOM 1432 O O . GLY A 1 183 ? -3.277 10.071 -11.428 1.00 89.88 183 GLY A O 1
ATOM 1433 N N . ASP A 1 184 ? -4.710 8.516 -10.668 1.00 90.38 184 ASP A N 1
ATOM 1434 C CA . ASP A 1 184 ? -4.819 8.959 -9.279 1.00 90.38 184 ASP A CA 1
ATOM 1435 C C . ASP A 1 184 ? -3.977 8.110 -8.305 1.00 90.38 184 ASP A C 1
ATOM 1437 O O . ASP A 1 184 ? -4.078 8.287 -7.097 1.00 90.38 184 ASP A O 1
ATOM 1441 N N . ALA A 1 185 ? -3.068 7.251 -8.790 1.00 90.94 185 ALA A N 1
ATOM 1442 C CA . ALA A 1 185 ? -2.290 6.335 -7.940 1.00 90.94 185 ALA A CA 1
ATOM 1443 C C . ALA A 1 185 ? -1.521 7.027 -6.801 1.00 90.94 185 ALA A C 1
ATOM 1445 O O . ALA A 1 185 ? -1.373 6.444 -5.732 1.00 90.94 185 ALA A O 1
ATOM 1446 N N . LEU A 1 186 ? -1.048 8.263 -7.013 1.00 94.50 186 LEU A N 1
ATOM 1447 C CA . LEU A 1 186 ? -0.346 9.041 -5.987 1.00 94.50 186 LEU A CA 1
ATOM 1448 C C . LEU A 1 186 ? -1.237 9.351 -4.778 1.00 94.50 186 LEU A C 1
ATOM 1450 O O . LEU A 1 186 ? -0.739 9.358 -3.659 1.00 94.50 186 LEU A O 1
ATOM 1454 N N . GLN A 1 187 ? -2.531 9.617 -4.976 1.00 95.25 187 GLN A N 1
ATOM 1455 C CA . GLN A 1 187 ? -3.414 9.925 -3.848 1.00 95.25 187 GLN A CA 1
ATOM 1456 C C . GLN A 1 187 ? -3.556 8.696 -2.942 1.00 95.25 187 GLN A C 1
ATOM 1458 O O . GLN A 1 187 ? -3.483 8.814 -1.724 1.00 95.25 187 GLN A O 1
ATOM 1463 N N . GLU A 1 188 ? -3.650 7.507 -3.539 1.00 95.69 188 GLU A N 1
ATOM 1464 C CA . GLU A 1 188 ? -3.852 6.251 -2.816 1.00 95.69 188 GLU A CA 1
ATOM 1465 C C . GLU A 1 188 ? -2.614 5.814 -2.018 1.00 95.69 188 GLU A C 1
ATOM 1467 O O . GLU A 1 188 ? -2.713 4.954 -1.147 1.00 95.69 188 GLU A O 1
ATOM 1472 N N . THR A 1 189 ? -1.442 6.419 -2.255 1.00 95.06 189 THR A N 1
ATOM 1473 C CA . THR A 1 189 ? -0.259 6.179 -1.411 1.00 95.06 189 THR A CA 1
ATOM 1474 C C . THR A 1 189 ? -0.312 6.952 -0.096 1.00 95.06 189 THR A C 1
ATOM 1476 O O . THR A 1 189 ? 0.446 6.654 0.825 1.00 95.06 189 THR A O 1
ATOM 1479 N N . LEU A 1 190 ? -1.139 7.998 -0.008 1.00 96.31 190 LEU A N 1
ATOM 1480 C CA . LEU A 1 190 ? -1.153 8.910 1.129 1.00 96.31 190 LEU A CA 1
ATOM 1481 C C . LEU A 1 190 ? -1.916 8.300 2.310 1.00 96.31 190 LEU A C 1
ATOM 1483 O O . LEU A 1 190 ? -3.069 7.890 2.188 1.00 96.31 190 LEU A O 1
ATOM 1487 N N . ILE A 1 191 ? -1.299 8.321 3.493 1.00 96.56 191 ILE A N 1
ATOM 1488 C CA . ILE A 1 191 ? -1.876 7.785 4.739 1.00 96.56 191 ILE A CA 1
ATOM 1489 C C . ILE A 1 191 ? -3.258 8.388 5.020 1.00 96.56 191 ILE A C 1
ATOM 1491 O O . ILE A 1 191 ? -4.219 7.675 5.298 1.00 96.56 191 ILE A O 1
ATOM 1495 N N . ASN A 1 192 ? -3.378 9.709 4.892 1.00 96.50 192 ASN A N 1
ATOM 1496 C CA . ASN A 1 192 ? -4.626 10.419 5.148 1.00 96.50 192 ASN A CA 1
ATOM 1497 C C . ASN A 1 192 ? -5.737 10.078 4.144 1.00 96.50 192 ASN A C 1
ATOM 1499 O O . ASN A 1 192 ? -6.904 10.239 4.482 1.00 96.50 192 ASN A O 1
ATOM 1503 N N . VAL A 1 193 ? -5.416 9.599 2.937 1.00 96.56 193 VAL A N 1
ATOM 1504 C CA . VAL A 1 193 ? -6.435 9.245 1.934 1.00 96.56 193 VAL A CA 1
ATOM 1505 C C . VAL A 1 193 ? -7.184 7.974 2.324 1.00 96.56 193 VAL A C 1
ATOM 1507 O O . VAL A 1 193 ? -8.397 7.914 2.154 1.00 96.56 193 VAL A O 1
ATOM 1510 N N . THR A 1 194 ? -6.523 7.006 2.965 1.00 96.44 194 THR A N 1
ATOM 1511 C CA . THR A 1 194 ? -7.220 5.823 3.500 1.00 96.44 194 THR A CA 1
ATOM 1512 C C . THR A 1 194 ? -8.272 6.199 4.554 1.00 96.44 194 THR A C 1
ATOM 1514 O O . THR A 1 194 ? -9.364 5.630 4.576 1.00 96.44 194 THR A O 1
ATOM 1517 N N . ALA A 1 195 ? -7.980 7.184 5.408 1.00 95.75 195 ALA A N 1
ATOM 1518 C CA . ALA A 1 195 ? -8.960 7.724 6.350 1.00 95.75 195 ALA A CA 1
ATOM 1519 C C . ALA A 1 195 ? -10.012 8.608 5.650 1.00 95.75 195 ALA A C 1
ATOM 1521 O O . ALA A 1 195 ? -11.183 8.592 6.025 1.00 95.75 195 ALA A O 1
ATOM 1522 N N . ALA A 1 196 ? -9.627 9.345 4.604 1.00 96.81 196 ALA A N 1
ATOM 1523 C CA . ALA A 1 196 ? -10.553 10.161 3.824 1.00 96.81 196 ALA A CA 1
ATOM 1524 C C . ALA A 1 196 ? -11.617 9.313 3.116 1.00 96.81 196 ALA A C 1
ATOM 1526 O O . ALA A 1 196 ? -12.776 9.710 3.117 1.00 96.81 196 ALA A O 1
ATOM 1527 N N . TRP A 1 197 ? -11.269 8.132 2.591 1.00 97.50 197 TRP A N 1
ATOM 1528 C CA . TRP A 1 197 ? -12.243 7.199 2.013 1.00 97.50 197 TRP A CA 1
ATOM 1529 C C . TRP A 1 197 ? -13.319 6.794 3.021 1.00 97.50 197 TRP A C 1
ATOM 1531 O O . TRP A 1 197 ? -14.497 6.809 2.679 1.00 97.50 197 TRP A O 1
ATOM 1541 N N . VAL A 1 198 ? -12.947 6.513 4.275 1.00 96.19 198 VAL A N 1
ATOM 1542 C CA . VAL A 1 198 ? -13.907 6.235 5.359 1.00 96.19 198 VAL A CA 1
ATOM 1543 C C . VAL A 1 198 ? -14.847 7.418 5.580 1.00 96.19 198 VAL A C 1
ATOM 1545 O O . VAL A 1 198 ? -16.062 7.243 5.644 1.00 96.19 198 VAL A O 1
ATOM 1548 N N . VAL A 1 199 ? -14.309 8.636 5.654 1.00 96.12 199 VAL A N 1
ATOM 1549 C CA . VAL A 1 199 ? -15.139 9.831 5.853 1.00 96.12 199 VAL A CA 1
ATOM 1550 C C . VAL A 1 199 ? -16.029 10.103 4.641 1.00 96.12 199 VAL A C 1
ATOM 1552 O O . VAL A 1 199 ? -17.196 10.425 4.808 1.00 96.12 199 VAL A O 1
ATOM 1555 N N . GLN A 1 200 ? -15.522 9.941 3.423 1.00 95.31 200 GLN A N 1
ATOM 1556 C CA . GLN A 1 200 ? -16.255 10.242 2.196 1.00 95.31 200 GLN A CA 1
ATOM 1557 C C . GLN A 1 200 ? -17.358 9.223 1.891 1.00 95.31 200 GLN A C 1
ATOM 1559 O O . GLN A 1 200 ? -18.390 9.602 1.342 1.00 95.31 200 GLN A O 1
ATOM 1564 N N . THR A 1 201 ? -17.132 7.944 2.197 1.00 93.69 201 THR A N 1
ATOM 1565 C CA . THR A 1 201 ? -18.036 6.854 1.792 1.00 93.69 201 THR A CA 1
ATOM 1566 C C . THR A 1 201 ? -18.951 6.366 2.904 1.00 93.69 201 THR A C 1
ATOM 1568 O O . THR A 1 201 ? -20.012 5.838 2.589 1.00 93.69 201 THR A O 1
ATOM 1571 N N . LEU A 1 202 ? -18.561 6.538 4.172 1.00 92.75 202 LEU A N 1
ATOM 1572 C CA . LEU A 1 202 ? -19.296 6.002 5.321 1.00 92.75 202 LEU A CA 1
ATOM 1573 C C . LEU A 1 202 ? -19.717 7.102 6.292 1.00 92.75 202 LEU A C 1
ATOM 1575 O O . LEU A 1 202 ? -20.897 7.281 6.552 1.00 92.75 202 LEU A O 1
ATOM 1579 N N . VAL A 1 203 ? -18.754 7.840 6.852 1.00 94.50 203 VAL A N 1
ATOM 1580 C CA . VAL A 1 203 ? -19.041 8.692 8.016 1.00 94.50 203 VAL A CA 1
ATOM 1581 C C . VAL A 1 203 ? -19.741 9.982 7.603 1.00 94.50 203 VAL A C 1
ATOM 1583 O O . VAL A 1 203 ? -20.715 10.357 8.234 1.00 94.50 203 VAL A O 1
ATOM 1586 N N . GLY A 1 204 ? -19.281 10.681 6.567 1.00 94.50 204 GLY A N 1
ATOM 1587 C CA . GLY A 1 204 ? -19.885 11.926 6.073 1.00 94.50 204 GLY A CA 1
ATOM 1588 C C . GLY A 1 204 ? -19.637 13.168 6.940 1.00 94.50 204 GLY A C 1
ATOM 1589 O O . GLY A 1 204 ? -20.429 14.108 6.896 1.00 94.50 204 GLY A O 1
ATOM 1590 N N . SER A 1 205 ? -18.575 13.183 7.751 1.00 95.75 205 SER A N 1
ATOM 1591 C CA . SER A 1 205 ? -18.346 14.243 8.739 1.00 95.75 205 SER A CA 1
ATOM 1592 C C . SER A 1 205 ? -17.496 15.424 8.244 1.00 95.75 205 SER A C 1
ATOM 1594 O O . SER A 1 205 ? -16.786 15.341 7.243 1.00 95.75 205 SER A O 1
ATOM 1596 N N . TYR A 1 206 ? -17.546 16.538 8.986 1.00 95.62 206 TYR A N 1
ATOM 1597 C CA . TYR A 1 206 ? -16.775 17.771 8.742 1.00 95.62 206 TYR A CA 1
ATOM 1598 C C . TYR A 1 206 ? -15.908 18.195 9.935 1.00 95.62 206 TYR A C 1
ATOM 1600 O O . TYR A 1 206 ? -15.425 19.329 9.984 1.00 95.62 206 TYR A O 1
ATOM 1608 N N . GLY A 1 207 ? -15.757 17.325 10.932 1.00 96.69 207 GLY A N 1
ATOM 1609 C CA . GLY A 1 207 ? -14.939 17.607 12.100 1.00 96.69 207 GLY A CA 1
ATOM 1610 C C . GLY A 1 207 ? -13.439 17.455 11.852 1.00 96.69 207 GLY A C 1
ATOM 1611 O O . GLY A 1 207 ? -12.981 17.293 10.718 1.00 96.69 207 GLY A O 1
ATOM 1612 N N . PRO A 1 208 ? -12.632 17.530 12.922 1.00 97.12 208 PRO A N 1
ATOM 1613 C CA . PRO A 1 208 ? -11.183 17.491 12.808 1.00 97.12 208 PRO A CA 1
ATOM 1614 C C . PRO A 1 208 ? -10.677 16.193 12.163 1.00 97.12 208 PRO A C 1
ATOM 1616 O O . PRO A 1 208 ? -11.000 15.100 12.627 1.00 97.12 208 PRO A O 1
ATOM 1619 N N . MET A 1 209 ? -9.806 16.326 11.160 1.00 96.38 209 MET A N 1
ATOM 1620 C CA . MET A 1 209 ? -9.058 15.218 10.559 1.00 96.38 209 MET A CA 1
ATOM 1621 C C . MET A 1 209 ? -7.562 15.392 10.829 1.00 96.38 209 MET A C 1
ATOM 1623 O O . MET A 1 209 ? -6.930 16.305 10.298 1.00 96.38 209 MET A O 1
ATOM 1627 N N . VAL A 1 210 ? -7.000 14.552 11.700 1.00 97.12 210 VAL A N 1
ATOM 1628 C CA . VAL A 1 210 ? -5.573 14.592 12.071 1.00 97.12 210 VAL A CA 1
ATOM 1629 C C . VAL A 1 210 ? -5.034 13.175 12.057 1.00 97.12 210 VAL A C 1
ATOM 1631 O O . VAL A 1 210 ? -5.409 12.376 12.904 1.00 97.12 210 VAL A O 1
ATOM 1634 N N . HIS A 1 211 ? -4.146 12.877 11.116 1.00 97.56 211 HIS A N 1
ATOM 1635 C CA . HIS A 1 211 ? -3.681 11.516 10.854 1.00 97.56 211 HIS A CA 1
ATOM 1636 C C . HIS A 1 211 ? -2.258 11.342 11.392 1.00 97.56 211 HIS A C 1
ATOM 1638 O O . HIS A 1 211 ? -1.311 11.818 10.758 1.00 97.56 211 HIS A O 1
ATOM 1644 N N . PRO A 1 212 ? -2.085 10.730 12.576 1.00 97.69 212 PRO A N 1
ATOM 1645 C CA . PRO A 1 212 ? -0.769 10.551 13.159 1.00 97.69 212 PRO A CA 1
ATOM 1646 C C . PRO A 1 212 ? 0.029 9.490 12.404 1.00 97.69 212 PRO A C 1
ATOM 1648 O O . PRO A 1 212 ? -0.524 8.545 11.842 1.00 97.69 212 PRO A O 1
ATOM 1651 N N . VAL A 1 213 ? 1.351 9.638 12.462 1.00 98.06 213 VAL A N 1
ATOM 1652 C CA . VAL A 1 213 ? 2.323 8.663 11.962 1.00 98.06 213 VAL A CA 1
ATOM 1653 C C . VAL A 1 213 ? 3.309 8.387 13.090 1.00 98.06 213 VAL A C 1
ATOM 1655 O O . VAL A 1 213 ? 4.189 9.194 13.380 1.00 98.06 213 VAL A O 1
ATOM 1658 N N . GLY A 1 214 ? 3.121 7.257 13.766 1.00 96.81 214 GLY A N 1
ATOM 1659 C CA . GLY A 1 214 ? 3.894 6.823 14.934 1.00 96.81 214 GLY A CA 1
ATOM 1660 C C . GLY A 1 214 ? 4.531 5.443 14.753 1.00 96.81 214 GLY A C 1
ATOM 1661 O O . GLY A 1 214 ? 4.789 4.756 15.742 1.00 96.81 214 GLY A O 1
ATOM 1662 N N . ALA A 1 215 ? 4.732 5.004 13.503 1.00 95.88 215 ALA A N 1
ATOM 1663 C CA . ALA A 1 215 ? 5.161 3.647 13.155 1.00 95.88 215 ALA A CA 1
ATOM 1664 C C . ALA A 1 215 ? 4.284 2.585 13.857 1.00 95.88 215 ALA A C 1
ATOM 1666 O O . A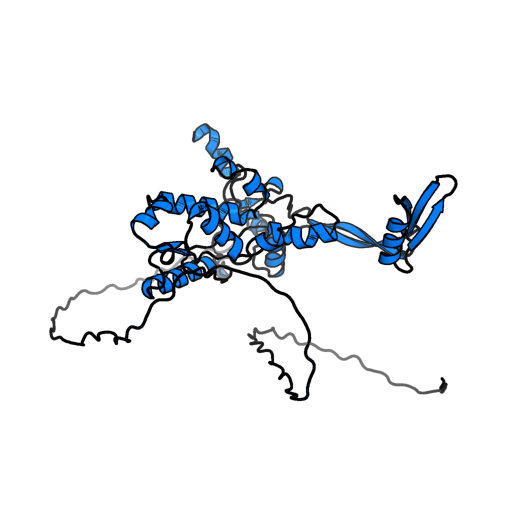LA A 1 215 ? 3.057 2.692 13.840 1.00 95.88 215 ALA A O 1
ATOM 1667 N N . CYS A 1 216 ? 4.887 1.599 14.529 1.00 96.69 216 CYS A N 1
ATOM 1668 C CA . CYS A 1 216 ? 4.168 0.538 15.242 1.00 96.69 216 CYS A CA 1
ATOM 1669 C C . CYS A 1 216 ? 3.235 1.051 16.358 1.00 96.69 216 CYS A C 1
ATOM 1671 O O . CYS A 1 216 ? 2.359 0.314 16.803 1.00 96.69 216 CYS A O 1
ATOM 1673 N N . ALA A 1 217 ? 3.420 2.288 16.833 1.00 97.94 217 ALA A N 1
ATOM 1674 C CA . ALA A 1 217 ? 2.604 2.889 17.887 1.00 97.94 217 ALA A CA 1
ATOM 1675 C C . ALA A 1 217 ? 1.437 3.736 17.349 1.00 97.94 217 ALA A C 1
ATOM 1677 O O . ALA A 1 217 ? 0.688 4.302 18.143 1.00 97.94 217 ALA A O 1
ATOM 1678 N N . THR A 1 218 ? 1.254 3.831 16.026 1.00 98.44 218 THR A N 1
ATOM 1679 C CA . THR A 1 218 ? 0.294 4.767 15.411 1.00 98.44 218 THR A CA 1
ATOM 1680 C C . THR A 1 218 ? -1.131 4.615 15.939 1.00 98.44 218 THR A C 1
ATOM 1682 O O . THR A 1 218 ? -1.772 5.621 16.220 1.00 98.44 218 THR A O 1
ATOM 1685 N N . ALA A 1 219 ? -1.616 3.389 16.153 1.00 98.06 219 ALA A N 1
ATOM 1686 C CA . ALA A 1 219 ? -2.953 3.173 16.711 1.00 98.06 219 ALA A CA 1
ATOM 1687 C C . ALA A 1 219 ? -3.101 3.752 18.133 1.00 98.06 219 ALA A C 1
ATOM 1689 O O . ALA A 1 219 ? -4.133 4.328 18.461 1.00 98.06 219 ALA A O 1
ATOM 1690 N N . ALA A 1 220 ? -2.061 3.652 18.969 1.00 98.38 220 ALA A N 1
ATOM 1691 C CA . ALA A 1 220 ? -2.071 4.237 20.309 1.00 98.38 220 ALA A CA 1
ATOM 1692 C C . ALA A 1 220 ? -2.030 5.773 20.253 1.00 98.38 220 ALA A C 1
ATOM 1694 O O . ALA A 1 220 ? -2.805 6.426 20.945 1.00 98.38 220 ALA A O 1
ATOM 1695 N N . VAL A 1 221 ? -1.196 6.342 19.375 1.00 98.44 221 VAL A N 1
ATOM 1696 C CA . VAL A 1 221 ? -1.133 7.798 19.146 1.00 98.44 221 VAL A CA 1
ATOM 1697 C C . VAL A 1 221 ? -2.462 8.326 18.589 1.00 98.44 221 VAL A C 1
ATOM 1699 O O . VAL A 1 221 ? -2.914 9.400 18.967 1.00 98.44 221 VAL A O 1
ATOM 1702 N N . SER A 1 222 ? -3.135 7.556 17.731 1.00 98.62 222 SER A N 1
ATOM 1703 C CA . SER A 1 222 ? -4.472 7.872 17.215 1.00 98.62 222 SER A CA 1
ATOM 1704 C C . SER A 1 222 ? -5.521 7.972 18.324 1.00 98.62 222 SER A C 1
ATOM 1706 O O . SER A 1 222 ? -6.347 8.887 18.298 1.00 98.62 222 SER A O 1
ATOM 1708 N N . LEU A 1 223 ? -5.470 7.071 19.311 1.00 98.38 223 LEU A N 1
ATOM 1709 C CA . LEU A 1 223 ? -6.360 7.093 20.475 1.00 98.38 223 LEU A CA 1
ATOM 1710 C C . LEU A 1 223 ? -6.054 8.259 21.422 1.00 98.38 223 LEU A C 1
ATOM 1712 O O . LEU A 1 223 ? -6.987 8.893 21.909 1.00 98.38 223 LEU A O 1
ATOM 1716 N N . GLU A 1 224 ? -4.776 8.560 21.662 1.00 98.31 224 GLU A N 1
ATOM 1717 C CA . GLU A 1 224 ? -4.356 9.742 22.429 1.00 98.31 224 GLU A CA 1
ATOM 1718 C C . GLU A 1 224 ? -4.892 11.023 21.777 1.00 98.31 224 GLU A C 1
ATOM 1720 O O . GLU A 1 224 ? -5.605 11.802 22.407 1.00 98.31 224 GLU A O 1
ATOM 1725 N N . GLU A 1 225 ? -4.664 11.178 20.474 1.00 98.31 225 GLU A N 1
ATOM 1726 C CA . GLU A 1 225 ? -5.121 12.335 19.709 1.00 98.31 225 GLU A CA 1
ATOM 1727 C C . GLU A 1 225 ? -6.661 12.428 19.643 1.00 98.31 225 GLU A C 1
ATOM 1729 O O . GLU A 1 225 ? -7.223 13.526 19.590 1.00 98.31 225 GLU A O 1
ATOM 1734 N N . ALA A 1 226 ? -7.368 11.292 19.650 1.00 98.50 226 ALA A N 1
ATOM 1735 C CA . ALA A 1 226 ? -8.827 11.257 19.746 1.00 98.50 226 ALA A CA 1
ATOM 1736 C C . ALA A 1 226 ? -9.312 11.747 21.116 1.00 98.50 226 ALA A C 1
ATOM 1738 O O . ALA A 1 226 ? -10.203 12.598 21.188 1.00 98.50 226 ALA A O 1
ATOM 1739 N N . ALA A 1 227 ? -8.706 11.245 22.196 1.00 98.44 227 ALA A N 1
ATOM 1740 C CA . ALA A 1 227 ? -9.036 11.644 23.557 1.00 98.44 227 ALA A CA 1
ATOM 1741 C C . ALA A 1 227 ? -8.808 13.147 23.764 1.00 98.44 227 ALA A C 1
ATOM 1743 O O . ALA A 1 227 ? -9.695 13.830 24.274 1.00 98.44 227 ALA A O 1
ATOM 1744 N N . ASP A 1 228 ? -7.686 13.686 23.286 1.00 98.31 228 ASP A N 1
ATOM 1745 C CA . ASP A 1 228 ? -7.370 15.114 23.376 1.00 98.31 228 ASP A CA 1
ATOM 1746 C C . ASP A 1 228 ? -8.380 15.993 22.630 1.00 98.31 228 ASP A C 1
ATOM 1748 O O . ASP A 1 228 ? -8.755 17.068 23.107 1.00 98.31 228 ASP A O 1
ATOM 1752 N N . LYS A 1 229 ? -8.876 15.544 21.472 1.00 98.19 229 LYS A N 1
ATOM 1753 C CA . LYS A 1 229 ? -9.930 16.261 20.738 1.00 98.19 229 LYS A CA 1
ATOM 1754 C C . LYS A 1 229 ? -11.255 16.270 21.485 1.00 98.19 229 LYS A C 1
ATOM 1756 O O . LYS A 1 229 ? -11.892 17.323 21.538 1.00 98.19 229 LYS A O 1
ATOM 1761 N N . VAL A 1 230 ? -11.650 15.133 22.054 1.00 98.31 230 VAL A N 1
ATOM 1762 C CA . VAL A 1 230 ? -12.907 15.012 22.803 1.00 98.31 230 VAL A CA 1
ATOM 1763 C C . VAL A 1 230 ? -12.842 15.818 24.099 1.00 98.31 230 VAL A C 1
ATOM 1765 O O . VAL A 1 230 ? -13.696 16.667 24.350 1.00 98.31 230 VAL A O 1
ATOM 1768 N N . LEU A 1 231 ? -11.787 15.635 24.895 1.00 98.31 231 LEU A N 1
ATOM 1769 C CA . LEU A 1 231 ? -11.582 16.364 26.151 1.00 98.31 231 LEU A CA 1
ATOM 1770 C C . LEU A 1 231 ? -11.373 17.866 25.926 1.00 98.31 231 LEU A C 1
ATOM 1772 O O . LEU A 1 231 ? -11.795 18.682 26.744 1.00 98.31 231 LEU A O 1
ATOM 1776 N N . GLY A 1 232 ? -10.751 18.237 24.806 1.00 97.56 232 GLY A N 1
ATOM 1777 C CA . GLY A 1 232 ? -10.561 19.621 24.384 1.00 97.56 232 GLY A CA 1
ATOM 1778 C C . GLY A 1 232 ? -11.798 20.277 23.764 1.00 97.56 232 GLY A C 1
ATOM 1779 O O . GLY A 1 232 ? -11.707 21.436 23.361 1.00 97.56 232 GLY A O 1
ATOM 1780 N N . GLY A 1 233 ? -12.925 19.564 23.646 1.00 97.31 233 GLY A N 1
ATOM 1781 C CA . GLY A 1 233 ? -14.166 20.085 23.066 1.00 97.31 233 GLY A CA 1
ATOM 1782 C C . GLY A 1 233 ? -14.073 20.419 21.573 1.00 97.31 233 GLY A C 1
ATOM 1783 O O . GLY A 1 233 ? -14.834 21.250 21.089 1.00 97.31 233 GLY A O 1
ATOM 1784 N N . LYS A 1 234 ? -13.122 19.816 20.845 1.00 97.88 234 LYS A N 1
ATOM 1785 C CA . LYS A 1 234 ? -12.951 19.998 19.390 1.00 97.88 234 LYS A CA 1
ATOM 1786 C C . LYS A 1 234 ? -13.842 19.068 18.565 1.00 97.88 234 LYS A C 1
ATOM 1788 O O . LYS A 1 234 ? -14.010 19.307 17.375 1.00 97.88 234 LYS A O 1
ATOM 1793 N N . ALA A 1 235 ? -14.324 17.989 19.173 1.00 98.00 235 ALA A N 1
ATOM 1794 C CA . ALA A 1 235 ? -15.246 17.019 18.600 1.00 98.00 235 ALA A CA 1
ATOM 1795 C C . ALA A 1 235 ? -15.962 16.282 19.740 1.00 98.00 235 ALA A C 1
ATOM 1797 O O . ALA A 1 235 ? -15.418 16.166 20.836 1.00 98.00 235 ALA A O 1
ATOM 1798 N N . ALA A 1 236 ? -17.153 15.758 19.481 1.00 97.56 236 ALA A N 1
ATOM 1799 C CA . ALA A 1 236 ? -17.900 14.904 20.400 1.00 97.56 236 ALA A CA 1
ATOM 1800 C C . ALA A 1 236 ? -17.756 13.410 20.064 1.00 97.56 236 ALA A C 1
ATOM 1802 O O . ALA A 1 236 ? -17.921 12.567 20.943 1.00 97.56 236 ALA A O 1
ATOM 1803 N N . PHE A 1 237 ? -17.412 13.080 18.815 1.00 97.62 237 PHE A N 1
ATOM 1804 C CA . PHE A 1 237 ? -17.168 11.716 18.352 1.00 97.62 237 PHE A CA 1
ATOM 1805 C C . PHE A 1 237 ? -15.940 11.685 17.439 1.00 97.62 237 PHE A C 1
ATOM 1807 O O . PHE A 1 237 ? -15.766 12.564 16.596 1.00 97.62 237 PHE A O 1
ATOM 1814 N N . ILE A 1 238 ? -15.080 10.678 17.589 1.00 98.19 238 ILE A N 1
ATOM 1815 C CA . ILE A 1 238 ? -13.890 10.498 16.750 1.00 98.19 238 ILE A CA 1
ATOM 1816 C C . ILE A 1 238 ? -13.790 9.035 16.318 1.00 98.19 238 ILE A C 1
ATOM 1818 O O . ILE A 1 238 ? -13.763 8.144 17.165 1.00 98.19 238 ILE A O 1
ATOM 1822 N N . VAL A 1 239 ? -13.650 8.796 15.013 1.00 97.94 239 VAL A N 1
ATOM 1823 C CA . VAL A 1 239 ? -13.203 7.499 14.489 1.00 97.94 239 VAL A CA 1
ATOM 1824 C C . VAL A 1 239 ? -11.682 7.419 14.642 1.00 97.94 239 VAL A C 1
ATOM 1826 O O . VAL A 1 239 ? -10.952 8.211 14.046 1.00 97.94 239 VAL A O 1
ATOM 1829 N N . ALA A 1 240 ? -11.197 6.485 15.457 1.00 98.19 240 ALA A N 1
ATOM 1830 C CA . ALA A 1 240 ? -9.780 6.333 15.794 1.00 98.19 240 ALA A CA 1
ATOM 1831 C C . ALA A 1 240 ? -9.277 4.923 15.459 1.00 98.19 240 ALA A C 1
ATOM 1833 O O . ALA A 1 240 ? -10.051 3.968 15.447 1.00 98.19 240 ALA A O 1
ATOM 1834 N N . GLY A 1 241 ? -7.977 4.781 15.203 1.00 97.69 241 GLY A N 1
ATOM 1835 C CA . GLY A 1 241 ? -7.368 3.490 14.894 1.00 97.69 241 GLY A CA 1
ATOM 1836 C C . GLY A 1 241 ? -6.071 3.590 14.099 1.00 97.69 241 GLY A C 1
ATOM 1837 O O . GLY A 1 241 ? -5.568 4.676 13.804 1.00 97.69 241 GLY A O 1
ATOM 1838 N N . GLY A 1 242 ? -5.527 2.428 13.750 1.00 97.38 242 GLY A N 1
ATOM 1839 C CA . GLY A 1 242 ? -4.339 2.308 12.915 1.00 97.38 242 GLY A CA 1
ATOM 1840 C C . GLY A 1 242 ? -4.523 1.247 11.839 1.00 97.38 242 GLY A C 1
ATOM 1841 O O . GLY A 1 242 ? -5.178 0.236 12.083 1.00 97.38 242 GLY A O 1
ATOM 1842 N N . PHE A 1 243 ? -3.925 1.471 10.675 1.00 96.75 243 PHE A N 1
ATOM 1843 C CA . PHE A 1 243 ? -3.906 0.523 9.567 1.00 96.75 243 PHE A CA 1
ATOM 1844 C C . PHE A 1 243 ? -2.518 0.492 8.923 1.00 96.75 243 PHE A C 1
ATOM 1846 O O . PHE A 1 243 ? -1.855 1.516 8.819 1.00 96.75 243 PHE A O 1
ATOM 1853 N N . ASP A 1 244 ? -2.077 -0.682 8.490 1.00 95.62 244 ASP A N 1
ATOM 1854 C CA . ASP A 1 244 ? -0.889 -0.887 7.659 1.00 95.62 244 ASP A CA 1
ATOM 1855 C C . ASP A 1 244 ? -1.056 -2.223 6.927 1.00 95.62 244 ASP A C 1
ATOM 1857 O O . ASP A 1 244 ? -1.869 -3.066 7.319 1.00 95.62 244 ASP A O 1
ATOM 1861 N N . ASP A 1 245 ? -0.286 -2.411 5.863 1.00 92.69 245 ASP A N 1
ATOM 1862 C CA . ASP A 1 245 ? -0.295 -3.633 5.064 1.00 92.69 245 ASP A CA 1
ATOM 1863 C C . ASP A 1 245 ? 1.058 -4.357 5.138 1.00 92.69 245 ASP A C 1
ATOM 1865 O O . ASP A 1 245 ? 2.020 -3.880 5.743 1.00 92.69 245 ASP A O 1
ATOM 1869 N N . TYR A 1 246 ? 1.142 -5.526 4.513 1.00 91.56 246 TYR A N 1
ATOM 1870 C CA . TYR A 1 246 ? 2.371 -6.274 4.292 1.00 91.56 246 TYR A CA 1
ATOM 1871 C C . TYR A 1 246 ? 2.649 -6.394 2.789 1.00 91.56 246 TYR A C 1
ATOM 1873 O O . TYR A 1 246 ? 1.773 -6.763 2.012 1.00 91.56 246 TYR A O 1
ATOM 1881 N N . GLY A 1 247 ? 3.882 -6.111 2.372 1.00 90.38 247 GLY A N 1
ATOM 1882 C CA . GLY A 1 247 ? 4.296 -6.168 0.970 1.00 90.38 247 GLY A CA 1
ATOM 1883 C C . GLY A 1 247 ? 5.803 -6.345 0.816 1.00 90.38 247 GLY A C 1
ATOM 1884 O O . GLY A 1 247 ? 6.539 -6.376 1.806 1.00 90.38 247 GLY A O 1
ATOM 1885 N N . GLU A 1 248 ? 6.260 -6.451 -0.432 1.00 91.44 248 GLU A N 1
ATOM 1886 C CA . GLU A 1 248 ? 7.669 -6.681 -0.777 1.00 91.44 248 GLU A CA 1
ATOM 1887 C C . GLU A 1 248 ? 8.595 -5.605 -0.196 1.00 91.44 248 GLU A C 1
ATOM 1889 O O . GLU A 1 248 ? 9.634 -5.923 0.378 1.00 91.44 248 GLU A O 1
ATOM 1894 N N . GLU A 1 249 ? 8.191 -4.339 -0.295 1.00 89.62 249 GLU A N 1
ATOM 1895 C CA . GLU A 1 249 ? 8.942 -3.173 0.173 1.00 89.62 249 GLU A CA 1
ATOM 1896 C C . GLU A 1 249 ? 9.190 -3.245 1.680 1.00 89.62 249 GLU A C 1
ATOM 1898 O O . GLU A 1 249 ? 10.321 -3.083 2.141 1.00 89.62 249 GLU A O 1
ATOM 1903 N N . GLY A 1 250 ? 8.131 -3.532 2.445 1.00 91.38 250 GLY A N 1
ATOM 1904 C CA . GLY A 1 250 ? 8.211 -3.683 3.893 1.00 91.38 250 GLY A CA 1
ATOM 1905 C C . GLY A 1 250 ? 9.036 -4.906 4.287 1.00 91.38 250 GLY A C 1
ATOM 1906 O O . GLY A 1 250 ? 9.897 -4.817 5.161 1.00 91.38 250 GLY A O 1
ATOM 1907 N N . ALA A 1 251 ? 8.825 -6.039 3.613 1.00 92.94 251 ALA A N 1
ATOM 1908 C CA . ALA A 1 251 ? 9.558 -7.271 3.886 1.00 92.94 251 ALA A CA 1
ATOM 1909 C C . ALA A 1 251 ? 11.072 -7.102 3.669 1.00 92.94 251 ALA A C 1
ATOM 1911 O O . ALA A 1 251 ? 11.857 -7.525 4.519 1.00 92.94 251 ALA A O 1
ATOM 1912 N N . LEU A 1 252 ? 11.476 -6.450 2.573 1.00 92.31 252 LEU A N 1
ATOM 1913 C CA . LEU A 1 252 ? 12.875 -6.132 2.280 1.00 92.31 252 LEU A CA 1
ATOM 1914 C C . LEU A 1 252 ? 13.451 -5.140 3.293 1.00 92.31 252 LEU A C 1
ATOM 1916 O O . LEU A 1 252 ? 14.449 -5.446 3.943 1.00 92.31 252 LEU A O 1
ATOM 1920 N N . GLY A 1 253 ? 12.792 -3.994 3.490 1.00 93.56 253 GLY A N 1
ATOM 1921 C CA . GLY A 1 253 ? 13.291 -2.942 4.377 1.00 93.56 253 GLY A CA 1
ATOM 1922 C C . GLY A 1 253 ? 13.484 -3.421 5.818 1.00 93.56 253 GLY A C 1
ATOM 1923 O O . GLY A 1 253 ? 14.537 -3.203 6.416 1.00 93.56 253 GLY A O 1
ATOM 1924 N N . PHE A 1 254 ? 12.512 -4.152 6.374 1.00 95.12 254 PHE A N 1
ATOM 1925 C CA . PHE A 1 254 ? 12.641 -4.699 7.727 1.00 95.12 254 PHE A CA 1
ATOM 1926 C C . PHE A 1 254 ? 13.643 -5.856 7.823 1.00 95.12 254 PHE A C 1
ATOM 1928 O O . PHE A 1 254 ? 14.230 -6.057 8.891 1.00 95.12 254 PHE A O 1
ATOM 1935 N N . SER A 1 255 ? 13.858 -6.604 6.736 1.00 93.88 255 SER A N 1
ATOM 1936 C CA . SER A 1 255 ? 14.909 -7.623 6.671 1.00 93.88 255 SER A CA 1
ATOM 1937 C C . SER A 1 255 ? 16.299 -6.989 6.733 1.00 93.88 255 SER A C 1
ATOM 1939 O O . SER A 1 255 ? 17.126 -7.428 7.532 1.00 93.88 255 SER A O 1
ATOM 1941 N N . ASP A 1 256 ? 16.542 -5.927 5.962 1.00 94.25 256 ASP A N 1
ATOM 1942 C CA . ASP A 1 256 ? 17.828 -5.215 5.929 1.00 94.25 256 ASP A CA 1
ATOM 1943 C C . ASP A 1 256 ? 18.176 -4.578 7.282 1.00 94.25 256 ASP A C 1
ATOM 1945 O O . ASP A 1 256 ? 19.338 -4.527 7.686 1.00 94.25 256 ASP A O 1
ATOM 1949 N N . MET A 1 257 ? 17.156 -4.149 8.027 1.00 95.75 257 MET A N 1
ATOM 1950 C CA . MET A 1 257 ? 17.297 -3.627 9.390 1.00 95.75 257 MET A CA 1
ATOM 1951 C C . MET A 1 257 ? 17.450 -4.718 10.460 1.00 95.75 257 MET A C 1
ATOM 1953 O O . MET A 1 257 ? 17.583 -4.394 11.640 1.00 95.75 257 MET A O 1
ATOM 1957 N N . ALA A 1 258 ? 17.384 -5.999 10.080 1.00 93.81 258 ALA A N 1
ATOM 1958 C CA . ALA A 1 258 ? 17.314 -7.137 10.996 1.00 93.81 258 ALA A CA 1
ATOM 1959 C C . ALA A 1 258 ? 16.182 -7.018 12.043 1.00 93.81 258 ALA A C 1
ATOM 1961 O O . ALA A 1 258 ? 16.298 -7.527 13.159 1.00 93.81 258 ALA A O 1
ATOM 1962 N N . ALA A 1 259 ? 15.078 -6.351 11.687 1.00 94.62 259 ALA A N 1
ATOM 1963 C CA . ALA A 1 259 ? 13.932 -6.141 12.570 1.00 94.62 259 ALA A CA 1
ATOM 1964 C C . ALA A 1 259 ? 13.006 -7.369 12.631 1.00 94.62 259 ALA A C 1
ATOM 1966 O O . ALA A 1 259 ? 12.354 -7.615 13.645 1.00 94.62 259 ALA A O 1
ATOM 1967 N N . THR A 1 260 ? 12.958 -8.160 11.556 1.00 93.94 260 THR A N 1
ATOM 1968 C CA . THR A 1 260 ? 12.183 -9.408 11.462 1.00 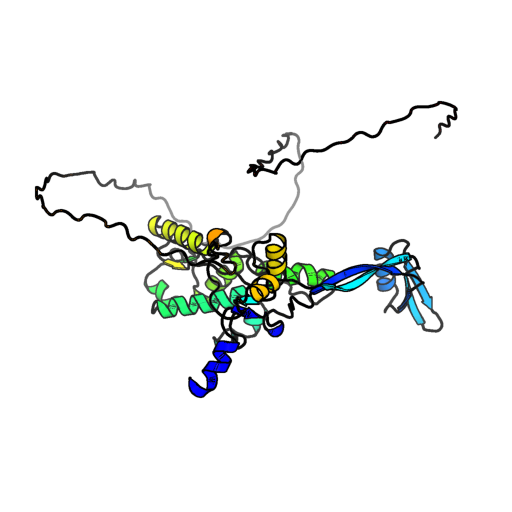93.94 260 THR A CA 1
ATOM 1969 C C . THR A 1 260 ? 13.080 -10.635 11.625 1.00 93.94 260 THR A C 1
ATOM 1971 O O . THR A 1 260 ? 14.284 -10.586 11.358 1.00 93.94 260 THR A O 1
ATOM 1974 N N . CYS A 1 261 ? 12.509 -11.760 12.063 1.00 91.56 261 CYS A N 1
ATOM 1975 C CA . CYS A 1 261 ? 13.247 -13.002 12.303 1.00 91.56 261 CYS A CA 1
ATOM 1976 C C . CYS A 1 261 ? 13.589 -13.753 11.011 1.00 91.56 261 CYS A C 1
ATOM 1978 O O . CYS A 1 261 ? 12.767 -13.854 10.105 1.00 91.56 261 CYS A O 1
ATOM 1980 N N . ASP A 1 262 ? 14.791 -14.327 10.952 1.00 93.44 262 ASP A N 1
ATOM 1981 C CA . ASP A 1 262 ? 15.183 -15.213 9.857 1.00 93.44 262 ASP A CA 1
ATOM 1982 C C . ASP A 1 262 ? 14.416 -16.526 9.919 1.00 93.44 262 ASP A C 1
ATOM 1984 O O . ASP A 1 262 ? 14.423 -17.212 10.940 1.00 93.44 262 ASP A O 1
ATOM 1988 N N . THR A 1 263 ? 13.710 -16.841 8.834 1.00 93.06 263 THR A N 1
ATOM 1989 C CA . THR A 1 263 ? 12.820 -17.997 8.789 1.00 93.06 263 THR A CA 1
ATOM 1990 C C . THR A 1 263 ? 13.607 -19.306 8.860 1.00 93.06 263 THR A C 1
ATOM 1992 O O . THR A 1 263 ? 13.201 -20.203 9.598 1.00 93.06 263 THR A O 1
ATOM 1995 N N . ASP A 1 264 ? 14.761 -19.403 8.194 1.00 92.50 264 ASP A N 1
ATOM 1996 C CA . ASP A 1 264 ? 15.596 -20.609 8.239 1.00 92.50 264 ASP A CA 1
ATOM 1997 C C . ASP A 1 264 ? 16.175 -20.810 9.647 1.00 92.50 264 ASP A C 1
ATOM 1999 O O . ASP A 1 264 ? 16.153 -21.924 10.177 1.00 92.50 264 ASP A O 1
ATOM 2003 N N . ASP A 1 265 ? 16.603 -19.728 10.308 1.00 92.62 265 ASP A N 1
ATOM 2004 C CA . ASP A 1 265 ? 17.076 -19.788 11.697 1.00 92.62 265 ASP A CA 1
ATOM 2005 C C . ASP A 1 265 ? 15.972 -20.217 12.673 1.00 92.62 265 ASP A C 1
ATOM 2007 O O . ASP A 1 265 ? 16.245 -20.932 13.645 1.00 92.62 265 ASP A O 1
ATOM 2011 N N . MET A 1 266 ? 14.730 -19.764 12.464 1.00 92.44 266 MET A N 1
ATOM 2012 C CA . MET A 1 266 ? 13.594 -20.166 13.300 1.00 92.44 266 MET A CA 1
ATOM 2013 C C . MET A 1 266 ? 13.274 -21.652 13.109 1.00 92.44 266 MET A C 1
ATOM 2015 O O . MET A 1 266 ? 13.164 -22.383 14.098 1.00 92.44 266 MET A O 1
ATOM 2019 N N . LEU A 1 267 ? 13.225 -22.125 11.861 1.00 89.50 267 LEU A N 1
ATOM 2020 C CA . LEU A 1 267 ? 12.985 -23.534 11.544 1.00 89.50 267 LEU A CA 1
ATOM 2021 C C . LEU A 1 267 ? 14.105 -24.439 12.076 1.00 89.50 267 LEU A C 1
ATOM 2023 O O . LEU A 1 267 ? 13.828 -25.489 12.659 1.00 89.50 267 LEU A O 1
ATOM 2027 N N . ALA A 1 268 ? 15.367 -24.010 11.980 1.00 92.12 268 ALA A N 1
ATOM 2028 C CA . ALA A 1 268 ? 16.512 -24.726 12.547 1.00 92.12 268 ALA A CA 1
ATOM 2029 C C . ALA A 1 268 ? 16.442 -24.851 14.082 1.00 92.12 268 ALA A C 1
ATOM 2031 O O . ALA A 1 268 ? 17.021 -25.769 14.664 1.00 92.12 268 ALA A O 1
ATOM 2032 N N . ARG A 1 269 ? 15.710 -23.950 14.749 1.00 91.62 269 ARG A N 1
ATOM 2033 C CA . ARG A 1 269 ? 15.412 -24.000 16.192 1.00 91.62 269 ARG A CA 1
ATOM 2034 C C . ARG A 1 269 ? 14.116 -24.750 16.515 1.00 91.62 269 ARG A C 1
ATOM 2036 O O . ARG A 1 269 ? 13.693 -24.733 17.670 1.00 91.62 269 ARG A O 1
ATOM 2043 N N . SER A 1 270 ? 13.502 -25.395 15.523 1.00 87.62 270 SER A N 1
ATOM 2044 C CA . SER A 1 270 ? 12.212 -26.083 15.635 1.00 87.62 270 SER A CA 1
ATOM 2045 C C . SER A 1 270 ? 11.065 -25.165 16.076 1.00 87.62 270 SER A C 1
ATOM 2047 O O . SER A 1 270 ? 10.123 -25.623 16.721 1.00 87.62 270 SER A O 1
ATOM 2049 N N . ILE A 1 271 ? 11.142 -23.872 15.743 1.00 84.56 271 ILE A N 1
ATOM 2050 C CA . ILE A 1 271 ? 10.017 -22.944 15.874 1.00 84.56 271 ILE A CA 1
ATOM 2051 C C . ILE A 1 271 ? 9.204 -23.068 14.577 1.00 84.56 271 ILE A C 1
ATOM 2053 O O . ILE A 1 271 ? 9.747 -22.763 13.512 1.00 84.56 271 ILE A O 1
ATOM 2057 N N . PRO A 1 272 ? 7.958 -23.573 14.634 1.00 76.81 272 PRO A N 1
ATOM 2058 C CA . PRO A 1 272 ? 7.149 -23.777 13.440 1.00 76.81 272 PRO A CA 1
ATOM 2059 C C . PRO A 1 272 ? 6.764 -22.442 12.791 1.00 76.81 272 PRO A C 1
ATOM 2061 O O . PRO A 1 272 ? 6.737 -21.398 13.438 1.00 76.81 272 PRO A O 1
ATOM 2064 N N . SER A 1 273 ? 6.440 -22.498 11.500 1.00 70.25 273 SER A N 1
ATOM 2065 C CA . SER A 1 273 ? 5.859 -21.381 10.745 1.00 70.25 273 SER A CA 1
ATOM 2066 C C . SER A 1 273 ? 4.414 -21.072 11.143 1.00 70.25 273 SER A C 1
ATOM 2068 O O . SER A 1 273 ? 3.927 -19.996 10.816 1.00 70.25 273 SER A O 1
ATOM 2070 N N . GLU A 1 274 ? 3.744 -22.018 11.806 1.00 63.19 274 GLU A N 1
ATOM 2071 C CA . GLU A 1 274 ? 2.351 -21.953 12.250 1.00 63.19 274 GLU A CA 1
ATOM 2072 C C . GLU A 1 274 ? 2.291 -21.806 13.777 1.00 63.19 274 GLU A C 1
ATOM 2074 O O . GLU A 1 274 ? 2.944 -22.554 14.509 1.00 63.19 274 GLU A O 1
ATOM 2079 N N . GLY A 1 275 ? 1.478 -20.865 14.261 1.00 53.50 275 GLY A N 1
ATOM 2080 C CA . GLY A 1 275 ? 1.278 -20.608 15.691 1.00 53.50 275 GLY A CA 1
ATOM 2081 C C . GLY A 1 275 ? 1.966 -19.340 16.207 1.00 53.50 275 GLY A C 1
ATOM 2082 O O . GLY A 1 275 ? 2.794 -18.736 15.530 1.00 53.50 275 GLY A O 1
ATOM 2083 N N . ASP A 1 27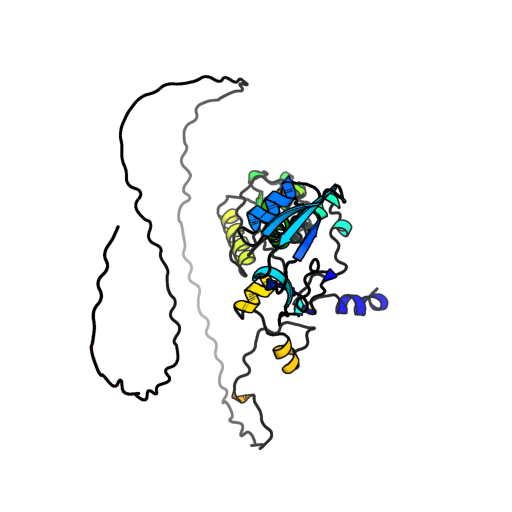6 ? 1.548 -18.912 17.402 1.00 44.38 276 ASP A N 1
ATOM 2084 C CA . ASP A 1 276 ? 1.873 -17.622 18.021 1.00 44.38 276 ASP A CA 1
ATOM 2085 C C . ASP A 1 276 ? 3.344 -17.216 17.852 1.00 44.38 276 ASP A C 1
ATOM 2087 O O . ASP A 1 276 ? 4.257 -17.929 18.281 1.00 44.38 276 ASP A O 1
ATOM 2091 N N . VAL A 1 277 ? 3.575 -16.015 17.304 1.00 50.19 277 VAL A N 1
ATOM 2092 C CA . VAL A 1 277 ? 4.872 -15.335 17.394 1.00 50.19 277 VAL A CA 1
ATOM 2093 C C . VAL A 1 277 ? 5.143 -15.104 18.875 1.00 50.19 277 VAL A C 1
ATOM 2095 O O . VAL A 1 277 ? 4.711 -14.111 19.461 1.00 50.19 277 VAL A O 1
ATOM 2098 N N . ALA A 1 278 ? 5.818 -16.051 19.520 1.00 46.75 278 ALA A N 1
ATOM 2099 C CA . ALA A 1 278 ? 6.170 -15.901 20.915 1.00 46.75 278 ALA A CA 1
ATOM 2100 C C . ALA A 1 278 ? 7.081 -14.666 21.025 1.00 46.75 278 ALA A C 1
ATOM 2102 O O . ALA A 1 278 ? 8.123 -14.633 20.357 1.00 46.75 278 ALA A O 1
ATOM 2103 N N . PRO A 1 279 ? 6.743 -13.653 21.849 1.00 46.31 279 PRO A N 1
ATOM 2104 C CA . PRO A 1 279 ? 7.671 -12.563 22.115 1.00 46.31 279 PRO A CA 1
ATOM 2105 C C . PRO A 1 279 ? 8.982 -13.192 22.576 1.00 46.31 279 PRO A C 1
ATOM 2107 O O . PRO A 1 279 ? 8.962 -14.049 23.467 1.00 46.31 279 PRO A O 1
ATOM 2110 N N . GLN A 1 280 ? 10.092 -12.843 21.913 1.00 41.75 280 GLN A N 1
ATOM 2111 C CA . GLN A 1 280 ? 11.381 -13.496 22.128 1.00 41.75 280 GLN A CA 1
ATOM 2112 C C . GLN A 1 280 ? 11.680 -13.545 23.627 1.00 41.75 280 GLN A C 1
ATOM 2114 O O . GLN A 1 280 ? 12.014 -12.539 24.250 1.00 41.75 280 GLN A O 1
ATOM 2119 N N . ARG A 1 281 ? 11.565 -14.731 24.228 1.00 41.16 281 ARG A N 1
ATOM 2120 C CA . ARG A 1 281 ? 12.114 -14.967 25.557 1.00 41.16 281 ARG A CA 1
ATOM 2121 C C . ARG A 1 281 ? 13.599 -15.208 25.331 1.00 41.16 281 ARG A C 1
ATOM 2123 O O . ARG A 1 281 ? 13.927 -16.216 24.698 1.00 41.16 281 ARG A O 1
ATOM 2130 N N . PRO A 1 282 ? 14.508 -14.333 25.798 1.00 39.59 282 PRO A N 1
ATOM 2131 C CA . PRO A 1 282 ? 15.924 -14.641 25.717 1.00 39.59 282 PRO A CA 1
ATOM 2132 C C . PRO A 1 282 ? 16.127 -15.984 26.411 1.00 39.59 282 PRO A C 1
ATOM 2134 O O . PRO A 1 282 ? 15.711 -16.155 27.554 1.00 39.59 282 PRO A O 1
ATOM 2137 N N . THR A 1 283 ? 16.696 -16.965 25.714 1.00 45.41 283 THR A N 1
ATOM 2138 C CA . THR A 1 283 ? 17.108 -18.215 26.350 1.00 45.41 283 THR A CA 1
ATOM 2139 C C . THR A 1 283 ? 18.362 -17.873 27.147 1.00 45.41 283 THR A C 1
ATOM 2141 O O . THR A 1 283 ? 19.403 -17.607 26.540 1.00 45.41 283 THR A O 1
ATOM 2144 N N . PRO A 1 284 ? 18.305 -17.795 28.487 1.00 39.06 284 PRO A N 1
ATOM 2145 C CA . PRO A 1 284 ? 19.480 -17.406 29.245 1.00 39.06 284 PRO A CA 1
ATOM 2146 C C . PRO A 1 284 ? 20.584 -18.467 29.064 1.00 39.06 284 PRO A C 1
ATOM 2148 O O . PRO A 1 284 ? 20.272 -19.660 28.968 1.00 39.06 284 PRO A O 1
ATOM 2151 N N . PRO A 1 285 ? 21.873 -18.076 29.031 1.00 44.81 285 PRO A N 1
ATOM 2152 C CA . PRO A 1 285 ? 22.988 -18.963 28.674 1.00 44.81 285 PRO A CA 1
ATOM 2153 C C . PRO A 1 285 ? 23.050 -20.278 29.471 1.00 44.81 285 PRO A C 1
ATOM 2155 O O . PRO A 1 285 ? 23.509 -21.295 28.959 1.00 44.81 285 PRO A O 1
ATOM 2158 N N . TRP A 1 286 ? 22.528 -20.291 30.700 1.00 46.66 286 TRP A N 1
ATOM 2159 C CA . TRP A 1 286 ? 22.490 -21.458 31.589 1.00 46.66 286 TRP A CA 1
ATOM 2160 C C . TRP A 1 286 ? 21.441 -22.528 31.230 1.00 46.66 286 TRP A C 1
ATOM 2162 O O . TRP A 1 286 ? 21.422 -23.597 31.840 1.00 46.66 286 TRP A O 1
ATOM 2172 N N . LEU A 1 287 ? 20.554 -22.262 30.263 1.00 39.59 287 LEU A N 1
ATOM 2173 C CA . LEU A 1 287 ? 19.538 -23.208 29.784 1.00 39.59 287 LEU A CA 1
ATOM 2174 C C . LEU A 1 287 ? 20.011 -24.031 28.574 1.00 39.59 287 LEU A C 1
ATOM 2176 O O . LEU A 1 287 ? 19.337 -24.988 28.196 1.00 39.59 287 LEU A O 1
ATOM 2180 N N . ARG A 1 288 ? 21.210 -23.758 28.033 1.00 41.00 288 ARG A N 1
ATOM 2181 C CA . ARG A 1 288 ? 21.917 -24.677 27.124 1.00 41.00 288 ARG A CA 1
ATOM 2182 C C . ARG A 1 288 ? 22.454 -25.870 27.921 1.00 41.00 288 ARG A C 1
ATOM 2184 O O . ARG A 1 288 ? 23.625 -25.924 28.285 1.00 41.00 288 ARG A O 1
ATOM 2191 N N . ARG A 1 289 ? 21.589 -26.834 28.243 1.00 35.25 289 ARG A N 1
ATOM 2192 C CA . ARG A 1 289 ? 22.020 -28.104 28.842 1.00 35.25 289 ARG A CA 1
ATOM 2193 C C . ARG A 1 289 ? 22.636 -29.004 27.771 1.00 35.25 289 ARG A C 1
ATOM 2195 O O . ARG A 1 289 ? 21.918 -29.629 27.003 1.00 35.25 289 ARG A O 1
ATOM 2202 N N . GLY A 1 290 ? 23.965 -29.097 27.767 1.00 36.03 290 GLY A N 1
ATOM 2203 C CA . GLY A 1 290 ? 24.670 -30.263 27.229 1.00 36.03 290 GLY A CA 1
ATOM 2204 C C . GLY A 1 290 ? 24.430 -31.510 28.102 1.00 36.03 290 GLY A C 1
ATOM 2205 O O . GLY A 1 290 ? 24.007 -31.383 29.259 1.00 36.03 290 GLY A O 1
ATOM 2206 N N . PRO A 1 291 ? 24.666 -32.725 27.581 1.00 36.62 291 PRO A N 1
ATOM 2207 C CA . PRO A 1 291 ? 24.356 -33.954 28.294 1.00 36.62 291 PRO A CA 1
ATOM 2208 C C . PRO A 1 291 ? 25.408 -34.216 29.378 1.00 36.62 291 PRO A C 1
ATOM 2210 O O . PRO A 1 291 ? 26.557 -34.528 29.081 1.00 36.62 291 PRO A O 1
ATOM 2213 N N . GLY A 1 292 ? 25.019 -34.136 30.653 1.00 33.38 292 GLY A N 1
ATOM 2214 C CA . GLY A 1 292 ? 25.811 -34.745 31.724 1.00 33.38 292 GLY A CA 1
ATOM 2215 C C . GLY A 1 292 ? 25.720 -34.096 33.102 1.00 33.38 292 GLY A C 1
ATOM 2216 O O . GLY A 1 292 ? 25.947 -32.906 33.269 1.00 33.38 292 GLY A O 1
ATOM 2217 N N . ARG A 1 293 ? 25.528 -34.972 34.096 1.00 31.70 293 ARG A N 1
ATOM 2218 C CA . ARG A 1 293 ? 25.693 -34.803 35.554 1.00 31.70 293 ARG A CA 1
ATOM 2219 C C . ARG A 1 293 ? 24.509 -34.194 36.316 1.00 31.70 293 ARG A C 1
ATOM 2221 O O . ARG A 1 293 ? 24.309 -32.990 36.427 1.00 31.70 293 ARG A O 1
ATOM 2228 N N . ARG A 1 294 ? 23.742 -35.103 36.929 1.00 34.44 294 ARG A N 1
ATOM 2229 C CA . ARG A 1 294 ? 22.758 -34.825 37.982 1.00 34.44 294 ARG A CA 1
ATOM 2230 C C . ARG A 1 294 ? 23.497 -34.434 39.267 1.00 34.44 294 ARG A C 1
ATOM 2232 O O . ARG A 1 294 ? 24.218 -35.261 39.813 1.00 34.44 294 ARG A O 1
ATOM 2239 N N . HIS A 1 295 ? 23.242 -33.242 39.800 1.00 33.28 295 HIS A N 1
ATOM 2240 C CA . HIS A 1 295 ? 23.496 -32.940 41.211 1.00 33.28 295 HIS A CA 1
ATOM 2241 C C . HIS A 1 295 ? 22.175 -32.652 41.935 1.00 33.28 295 HIS A C 1
ATOM 2243 O O . HIS A 1 295 ? 21.338 -31.879 41.469 1.00 33.28 295 HIS A O 1
ATOM 2249 N N . ARG A 1 296 ? 21.975 -33.357 43.056 1.00 31.22 296 ARG A N 1
ATOM 2250 C CA . ARG A 1 296 ? 20.801 -33.291 43.937 1.00 31.22 296 ARG A CA 1
ATOM 2251 C C . ARG A 1 296 ? 20.633 -31.886 44.526 1.00 31.22 296 ARG A C 1
ATOM 2253 O O . ARG A 1 296 ? 21.571 -31.339 45.098 1.00 31.22 296 ARG A O 1
ATOM 2260 N N . ALA A 1 297 ? 19.414 -31.355 44.462 1.00 32.28 297 ALA A N 1
ATOM 2261 C CA . ALA A 1 297 ? 19.028 -30.110 45.116 1.00 32.28 297 ALA A CA 1
ATOM 2262 C C . ALA A 1 297 ? 18.951 -30.282 46.647 1.00 32.28 297 ALA A C 1
ATOM 2264 O O . ALA A 1 297 ? 18.213 -31.136 47.142 1.00 32.28 297 ALA A O 1
ATOM 2265 N N . ARG A 1 298 ? 19.665 -29.440 47.405 1.00 30.00 298 ARG A N 1
ATOM 2266 C CA . ARG A 1 298 ? 19.380 -29.196 48.828 1.00 30.00 298 ARG A CA 1
ATOM 2267 C C . ARG A 1 298 ? 18.333 -28.083 48.926 1.00 30.00 298 ARG A C 1
ATOM 2269 O O . ARG A 1 298 ? 18.569 -26.971 48.469 1.00 30.00 298 ARG A O 1
ATOM 2276 N N . ARG A 1 299 ? 17.176 -28.393 49.517 1.00 32.03 299 ARG A N 1
ATOM 2277 C CA . ARG A 1 299 ? 16.129 -27.421 49.873 1.00 32.03 299 ARG A CA 1
ATOM 2278 C C . ARG A 1 299 ? 16.570 -26.628 51.109 1.00 32.03 299 ARG A C 1
ATOM 2280 O O . ARG A 1 299 ? 16.800 -27.240 52.150 1.00 32.03 299 ARG A O 1
ATOM 2287 N N . SER A 1 300 ? 16.627 -25.299 51.029 1.00 31.98 300 SER A N 1
ATOM 2288 C CA . SER A 1 300 ? 16.665 -24.424 52.208 1.00 31.98 300 SER A CA 1
ATOM 2289 C C . SER A 1 300 ? 15.250 -23.926 52.535 1.00 31.98 300 SER A C 1
ATOM 2291 O O . SER A 1 300 ? 14.471 -23.554 51.658 1.00 31.98 300 SER A O 1
ATOM 2293 N N . ARG A 1 301 ? 14.888 -24.019 53.818 1.00 31.42 301 ARG A N 1
ATOM 2294 C CA . ARG A 1 301 ? 13.588 -23.643 54.391 1.00 31.42 301 ARG A CA 1
ATOM 2295 C C . ARG A 1 301 ? 13.512 -22.117 54.572 1.00 31.42 301 ARG A C 1
ATOM 2297 O O . ARG A 1 301 ? 14.450 -21.531 55.099 1.00 31.42 301 ARG A O 1
ATOM 2304 N N . ARG A 1 302 ? 12.384 -21.495 54.204 1.00 30.39 302 ARG A N 1
ATOM 2305 C CA . ARG A 1 302 ? 11.983 -20.147 54.666 1.00 30.39 302 ARG A CA 1
ATOM 2306 C C . ARG A 1 302 ? 11.293 -20.251 56.037 1.00 30.39 302 ARG A C 1
ATOM 2308 O O . ARG A 1 302 ? 10.490 -21.174 56.194 1.00 30.39 302 ARG A O 1
ATOM 2315 N N . PRO A 1 303 ? 11.503 -19.321 56.985 1.00 34.97 303 PRO A N 1
ATOM 2316 C CA . PRO A 1 303 ? 10.645 -19.198 58.156 1.00 34.97 303 PRO A CA 1
ATOM 2317 C C . PRO A 1 303 ? 9.445 -18.270 57.891 1.00 34.97 303 PRO A C 1
ATOM 2319 O O . PRO A 1 303 ? 9.537 -17.300 57.140 1.00 34.97 303 PRO A O 1
ATOM 2322 N N . ARG A 1 304 ? 8.310 -18.621 58.509 1.00 32.44 304 ARG A N 1
ATOM 2323 C CA . ARG A 1 304 ? 7.039 -17.878 58.576 1.00 32.44 304 ARG A CA 1
ATOM 2324 C C . ARG A 1 304 ? 6.940 -17.121 59.911 1.00 32.44 304 ARG A C 1
ATOM 2326 O O . ARG A 1 304 ? 7.390 -17.645 60.923 1.00 32.44 304 ARG A O 1
ATOM 2333 N N . GLY A 1 305 ? 6.236 -15.989 59.906 1.00 30.22 305 GLY A N 1
ATOM 2334 C CA . GLY A 1 305 ? 5.683 -15.275 61.072 1.00 30.22 305 GLY A CA 1
ATOM 2335 C C . GLY A 1 305 ? 5.452 -13.798 60.713 1.00 30.22 305 GLY A C 1
ATOM 2336 O O . GLY A 1 305 ? 6.239 -13.264 59.945 1.00 30.22 305 GLY A O 1
ATOM 2337 N N . ALA A 1 306 ? 4.428 -13.065 61.152 1.00 31.02 306 ALA A N 1
ATOM 2338 C CA . ALA A 1 306 ? 3.230 -13.329 61.950 1.00 31.02 306 ALA A CA 1
ATOM 2339 C C . ALA A 1 306 ? 2.240 -12.147 61.736 1.00 31.02 306 ALA A C 1
ATOM 2341 O O . ALA A 1 306 ? 2.619 -11.109 61.199 1.00 31.02 306 ALA A O 1
ATOM 2342 N N . HIS A 1 307 ? 0.978 -12.337 62.126 1.00 31.62 307 HIS A N 1
ATOM 2343 C CA . HIS A 1 307 ? -0.171 -11.427 61.987 1.00 31.62 307 HIS A CA 1
ATOM 2344 C C . HIS A 1 307 ? -0.149 -10.169 62.886 1.00 31.62 307 HIS A C 1
ATOM 2346 O O . HIS A 1 307 ? 0.399 -10.212 63.983 1.00 31.62 307 HIS A O 1
ATOM 2352 N N . GLY A 1 308 ? -0.902 -9.129 62.483 1.00 27.38 308 GLY A N 1
ATOM 2353 C CA . GLY A 1 308 ? -1.490 -8.109 63.376 1.00 27.38 308 GLY A CA 1
ATOM 2354 C C . GLY A 1 308 ? -2.022 -6.852 62.644 1.00 27.38 308 GLY A C 1
ATOM 2355 O O . GLY A 1 308 ? -1.241 -6.248 61.914 1.00 27.38 308 GLY A O 1
ATOM 2356 N N . PRO A 1 309 ? -3.305 -6.441 62.796 1.00 40.50 309 PRO A N 1
ATOM 2357 C CA . PRO A 1 309 ? -3.905 -5.307 62.077 1.00 40.50 309 PRO A CA 1
ATOM 2358 C C . PRO A 1 309 ? -3.964 -4.018 62.922 1.00 40.50 309 PRO A C 1
ATOM 2360 O O . PRO A 1 309 ? -4.075 -4.079 64.144 1.00 40.50 309 PRO A O 1
ATOM 2363 N N . ALA A 1 310 ? -3.975 -2.847 62.274 1.00 30.78 310 ALA A N 1
ATOM 2364 C CA . ALA A 1 310 ? -4.242 -1.565 62.931 1.00 30.78 310 ALA A CA 1
ATOM 2365 C C . ALA A 1 310 ? -5.200 -0.694 62.099 1.00 30.78 310 ALA A C 1
ATOM 2367 O O . ALA A 1 310 ? -4.912 -0.316 60.966 1.00 30.78 310 ALA A O 1
ATOM 2368 N N . HIS A 1 311 ? -6.348 -0.381 62.701 1.00 30.95 311 HIS A N 1
ATOM 2369 C CA . HIS A 1 311 ? -7.237 0.720 62.333 1.00 30.95 311 HIS A CA 1
ATOM 2370 C C . HIS A 1 311 ? -6.626 2.068 62.753 1.00 30.95 311 HIS A C 1
ATOM 2372 O O . HIS A 1 311 ? -6.001 2.117 63.808 1.00 30.95 311 HIS A O 1
ATOM 2378 N N . LEU A 1 312 ? -6.921 3.162 62.027 1.00 28.12 312 LEU A N 1
ATOM 2379 C CA . LEU A 1 312 ? -7.538 4.393 62.574 1.00 28.12 312 LEU A CA 1
ATOM 2380 C C . LEU A 1 312 ? -7.657 5.543 61.540 1.00 28.12 312 LEU A C 1
ATOM 2382 O O . LEU A 1 312 ? -6.676 6.009 60.981 1.00 28.12 312 LEU A O 1
ATOM 2386 N N . ARG A 1 313 ? -8.903 6.035 61.446 1.00 27.47 313 ARG A N 1
ATOM 2387 C CA . ARG A 1 313 ? -9.393 7.431 61.345 1.00 27.47 313 ARG A CA 1
ATOM 2388 C C . ARG A 1 313 ? -9.232 8.306 60.086 1.00 27.47 313 ARG A C 1
ATOM 2390 O O . ARG A 1 313 ? -8.192 8.858 59.765 1.00 27.47 313 ARG A O 1
ATOM 2397 N N . SER A 1 314 ? -10.426 8.565 59.549 1.00 31.23 314 SER A N 1
ATOM 2398 C CA . SER A 1 314 ? -11.017 9.800 59.016 1.00 31.23 314 SER A CA 1
ATOM 2399 C C . SER A 1 314 ? -10.443 11.165 59.440 1.00 31.23 314 SER A C 1
ATOM 2401 O O . SER A 1 314 ? -10.285 11.433 60.632 1.00 31.23 314 SER A O 1
ATOM 2403 N N . GLY A 1 315 ? -10.398 12.089 58.472 1.00 26.91 315 GLY A N 1
ATOM 2404 C CA . GLY A 1 315 ? -10.434 13.542 58.666 1.00 26.91 315 GLY A CA 1
ATOM 2405 C C . GLY A 1 315 ? -11.157 14.232 57.497 1.00 26.91 315 GLY A C 1
ATOM 2406 O O . GLY A 1 315 ? -10.757 14.084 56.348 1.00 26.91 315 GLY A O 1
ATOM 2407 N N . ARG A 1 316 ? -12.251 14.946 57.795 1.00 30.69 316 ARG A N 1
ATOM 2408 C CA . ARG A 1 316 ? -12.974 15.882 56.909 1.00 30.69 316 ARG A CA 1
ATOM 2409 C C . ARG A 1 316 ? -12.353 17.283 57.017 1.00 30.69 316 ARG A C 1
ATOM 2411 O O . ARG A 1 316 ? -12.062 17.680 58.139 1.00 30.69 316 ARG A O 1
ATOM 2418 N N . ALA A 1 317 ? -12.319 18.046 55.915 1.00 29.17 317 ALA A N 1
ATOM 2419 C CA . ALA A 1 317 ? -12.750 19.460 55.801 1.00 29.17 317 ALA A CA 1
ATOM 2420 C C . ALA A 1 317 ? -12.485 20.003 54.368 1.00 29.17 317 ALA A C 1
ATOM 2422 O O . ALA A 1 317 ? -11.382 19.843 53.859 1.00 29.17 317 ALA A O 1
ATOM 2423 N N . GLY A 1 318 ? -13.498 20.602 53.714 1.00 27.20 318 GLY A N 1
ATOM 2424 C CA . GLY A 1 318 ? -13.412 21.290 52.398 1.00 27.20 318 GLY A CA 1
ATOM 2425 C C . GLY A 1 318 ? -13.077 22.791 52.535 1.00 27.20 318 GLY A C 1
ATOM 2426 O O . GLY A 1 318 ? -12.412 23.135 53.507 1.00 27.20 318 GLY A O 1
ATOM 2427 N N . PRO A 1 319 ? -13.634 23.728 51.727 1.00 42.62 319 PRO A N 1
ATOM 2428 C CA . PRO A 1 319 ? -14.095 23.668 50.328 1.00 42.62 319 PRO A CA 1
ATOM 2429 C C . PRO A 1 319 ? -13.642 24.905 49.476 1.00 42.62 319 PRO A C 1
ATOM 2431 O O . PRO A 1 319 ? -12.921 25.772 49.954 1.00 42.62 319 PRO A O 1
ATOM 2434 N N . LEU A 1 320 ? -14.186 25.014 48.248 1.00 27.86 320 LEU A N 1
ATOM 2435 C CA . LEU A 1 320 ? -14.361 26.218 47.394 1.00 27.86 320 LEU A CA 1
ATOM 2436 C C . LEU A 1 320 ? -13.186 26.706 46.520 1.00 27.86 320 LEU A C 1
ATOM 2438 O O . LEU A 1 320 ? -12.299 27.417 46.976 1.00 27.86 320 LEU A O 1
ATOM 2442 N N . LEU A 1 321 ? -13.321 26.519 45.200 1.00 30.45 321 LEU A N 1
ATOM 2443 C CA . LEU A 1 321 ? -12.780 27.448 44.201 1.00 30.45 321 LEU A CA 1
ATOM 2444 C C . LEU A 1 321 ? -13.788 27.653 43.061 1.00 30.45 321 LEU A C 1
ATOM 2446 O O . LEU A 1 321 ? -14.451 26.729 42.597 1.00 30.45 321 LEU A O 1
ATOM 2450 N N . ARG A 1 322 ? -13.963 28.934 42.732 1.00 27.81 322 ARG A N 1
ATOM 2451 C CA . ARG A 1 322 ? -15.075 29.546 42.001 1.00 27.81 322 ARG A CA 1
ATOM 2452 C C . ARG A 1 322 ? -15.082 29.195 40.511 1.00 27.81 322 ARG A C 1
ATOM 2454 O O . ARG A 1 322 ? -14.037 29.191 39.867 1.00 27.81 322 ARG A O 1
ATOM 2461 N N . ARG A 1 323 ? -16.294 29.042 39.965 1.00 30.14 323 ARG A N 1
ATOM 2462 C CA . ARG A 1 323 ? -16.591 29.165 38.530 1.00 30.14 323 ARG A CA 1
ATOM 2463 C C . ARG A 1 323 ? -16.152 30.549 38.032 1.00 30.14 323 ARG A C 1
ATOM 2465 O O . ARG A 1 323 ? -16.422 31.550 38.696 1.00 30.14 323 ARG A O 1
ATOM 2472 N N . ARG A 1 324 ? -15.487 30.596 36.877 1.00 29.48 324 ARG A N 1
ATOM 2473 C CA . ARG A 1 324 ? -15.293 31.813 36.079 1.00 29.48 324 ARG A CA 1
ATOM 2474 C C . ARG A 1 324 ? -16.191 31.711 34.851 1.00 29.48 324 ARG A C 1
ATOM 2476 O O . ARG A 1 324 ? -16.057 30.757 34.090 1.00 29.48 324 ARG A O 1
ATOM 2483 N N . ASP A 1 325 ? -17.080 32.682 34.696 1.00 30.67 325 ASP A N 1
ATOM 2484 C CA . ASP A 1 325 ? -17.846 32.903 33.471 1.00 30.67 325 ASP A CA 1
ATOM 2485 C C . ASP A 1 325 ? -16.929 33.427 32.346 1.00 30.67 325 ASP A C 1
ATOM 2487 O O . ASP A 1 325 ? -15.942 34.117 32.636 1.00 30.67 325 ASP A O 1
ATOM 2491 N N . PRO A 1 326 ? -17.226 33.129 31.069 1.00 34.84 326 PRO A N 1
ATOM 2492 C CA . PRO A 1 326 ? -16.481 33.665 29.934 1.00 34.84 326 PRO A CA 1
ATOM 2493 C C . PRO A 1 326 ? -16.915 35.106 29.587 1.00 34.84 326 PRO A C 1
ATOM 2495 O O . PRO A 1 326 ? -18.061 35.490 29.842 1.00 34.84 326 PRO A O 1
ATOM 2498 N N . PRO A 1 327 ? -16.026 35.927 28.994 1.00 33.84 327 PRO A N 1
ATOM 2499 C CA . PRO A 1 327 ? -16.329 37.316 28.677 1.00 33.84 327 PRO A CA 1
ATOM 2500 C C . PRO A 1 327 ? -17.217 37.445 27.431 1.00 33.84 327 PRO A C 1
ATOM 2502 O O . PRO A 1 327 ? -17.027 36.764 26.424 1.00 33.84 327 PRO A O 1
ATOM 2505 N N . GLN A 1 328 ? -18.172 38.371 27.505 1.00 30.48 328 GLN A N 1
ATOM 2506 C CA . GLN A 1 328 ? -19.018 38.799 26.394 1.00 30.48 328 GLN A CA 1
ATOM 2507 C C . GLN A 1 328 ? -18.224 39.701 25.434 1.00 30.48 328 GLN A C 1
ATOM 2509 O O . GLN A 1 328 ? -17.593 40.662 25.872 1.00 30.48 328 GLN A O 1
ATOM 2514 N N . HIS A 1 329 ? -18.315 39.437 24.127 1.00 33.00 329 HIS A N 1
ATOM 2515 C CA . HIS A 1 329 ? -17.935 40.382 23.070 1.00 33.00 329 HIS A CA 1
ATOM 2516 C C . HIS A 1 329 ? -19.188 40.903 22.335 1.00 33.00 329 HIS A C 1
ATOM 2518 O O . HIS A 1 329 ? -20.184 40.182 22.237 1.00 33.00 329 HIS A O 1
ATOM 2524 N N . PRO A 1 330 ? -19.173 42.162 21.852 1.00 34.12 330 PRO A N 1
ATOM 2525 C CA . PRO A 1 330 ? -20.372 42.873 21.417 1.00 34.12 330 PRO A CA 1
ATOM 2526 C C . PRO A 1 330 ? -20.831 42.498 19.999 1.00 34.12 330 PRO A C 1
ATOM 2528 O O . PRO A 1 330 ? -20.036 42.151 19.128 1.00 34.12 330 PRO A O 1
ATOM 2531 N N . ARG A 1 331 ? -22.146 42.615 19.773 1.00 31.50 331 ARG A N 1
ATOM 2532 C CA . ARG A 1 331 ? -22.833 42.413 18.488 1.00 31.50 331 ARG A CA 1
ATOM 2533 C C . ARG A 1 331 ? -22.640 43.594 17.524 1.00 31.50 331 ARG A C 1
ATOM 2535 O O . ARG A 1 331 ? -22.868 44.734 17.912 1.00 31.50 331 ARG A O 1
ATOM 2542 N N . SER A 1 332 ? -22.399 43.284 16.248 1.00 32.28 332 SER A N 1
ATOM 2543 C CA . SER A 1 332 ? -22.844 44.027 15.044 1.00 32.28 332 SER A CA 1
ATOM 2544 C C . SER A 1 332 ? -22.595 43.095 13.842 1.00 32.28 332 SER A C 1
ATOM 2546 O O . SER A 1 332 ? -21.472 42.634 13.698 1.00 32.28 332 SER A O 1
ATOM 2548 N N . GLY A 1 333 ? -23.582 42.554 13.119 1.00 29.44 333 GLY A N 1
ATOM 2549 C CA . GLY A 1 333 ? -24.415 43.170 12.071 1.00 29.44 333 GLY A CA 1
ATOM 2550 C C . GLY A 1 333 ? -24.290 42.298 10.790 1.00 29.44 333 GLY A C 1
ATOM 2551 O O . GLY A 1 333 ? -23.237 41.686 10.618 1.00 29.44 333 GLY A O 1
ATOM 2552 N N . PRO A 1 334 ? -25.324 42.140 9.937 1.00 33.62 334 PRO A N 1
ATOM 2553 C CA . PRO A 1 334 ? -25.433 41.007 9.008 1.00 33.62 334 PRO A CA 1
ATOM 2554 C C . PRO A 1 334 ? -24.803 41.287 7.634 1.00 33.62 334 PRO A C 1
ATOM 2556 O O . PRO A 1 334 ? -24.939 42.388 7.107 1.00 33.62 334 PRO A O 1
ATOM 2559 N N . TRP A 1 335 ? -24.194 40.272 7.014 1.00 29.73 335 TRP A N 1
ATOM 2560 C CA . TRP A 1 335 ? -23.844 40.293 5.589 1.00 29.73 335 TRP A CA 1
ATOM 2561 C C . TRP A 1 335 ? -24.679 39.258 4.843 1.00 29.73 335 TRP A C 1
ATOM 2563 O O . TRP A 1 335 ? -24.633 38.069 5.149 1.00 29.73 335 TRP A O 1
ATOM 2573 N N . GLY A 1 336 ? -25.488 39.767 3.916 1.00 27.62 336 GLY A N 1
ATOM 2574 C CA . GLY A 1 336 ? -26.341 39.000 3.024 1.00 27.62 336 GLY A CA 1
ATOM 2575 C C . GLY A 1 336 ? -25.642 38.548 1.741 1.00 27.62 336 GLY A C 1
ATOM 2576 O O . GLY A 1 336 ? -24.491 38.886 1.464 1.00 27.62 336 GLY A O 1
ATOM 2577 N N . ASP A 1 337 ? -26.423 37.783 0.982 1.00 30.17 337 ASP A N 1
ATOM 2578 C CA . ASP A 1 337 ? -26.189 37.230 -0.350 1.00 30.17 337 ASP A CA 1
ATOM 2579 C C . ASP A 1 337 ? -25.540 38.175 -1.371 1.00 30.17 337 ASP A C 1
ATOM 2581 O O . ASP A 1 337 ? -25.840 39.368 -1.431 1.00 30.17 337 ASP A O 1
ATOM 2585 N N . GLY A 1 338 ? -24.773 37.605 -2.310 1.00 27.06 338 GLY A N 1
ATOM 2586 C CA . GLY A 1 338 ? -24.384 38.341 -3.514 1.00 27.06 338 GLY A CA 1
ATOM 2587 C C . GLY A 1 338 ? -23.440 37.616 -4.466 1.00 27.06 338 GLY A C 1
ATOM 2588 O O . GLY A 1 338 ? -22.229 37.625 -4.299 1.00 27.06 338 GLY A O 1
ATOM 2589 N N . ARG A 1 339 ? -24.011 37.041 -5.525 1.00 28.86 339 ARG A N 1
ATOM 2590 C CA . ARG A 1 339 ? -23.338 36.444 -6.689 1.00 28.86 339 ARG A CA 1
ATOM 2591 C C . ARG A 1 339 ? -22.397 37.423 -7.418 1.00 28.86 339 ARG A C 1
ATOM 2593 O O . ARG A 1 339 ? -22.795 38.544 -7.707 1.00 28.86 339 ARG A O 1
ATOM 2600 N N . GLY A 1 340 ? -21.308 36.886 -7.978 1.00 26.61 340 GLY A N 1
ATOM 2601 C CA . GLY A 1 340 ? -21.038 37.048 -9.414 1.00 26.61 340 GLY A CA 1
ATOM 2602 C C . GLY A 1 340 ? -19.840 37.894 -9.878 1.00 26.61 340 GLY A C 1
ATOM 2603 O O . GLY A 1 340 ? -19.761 39.088 -9.632 1.00 26.61 340 GLY A O 1
ATOM 2604 N N . ARG A 1 341 ? -19.085 37.253 -10.785 1.00 28.78 341 ARG A N 1
ATOM 2605 C CA . ARG A 1 341 ? -18.450 37.756 -12.025 1.00 28.78 341 ARG A CA 1
ATOM 2606 C C . ARG A 1 341 ? -16.927 37.963 -12.070 1.00 28.78 341 ARG A C 1
ATOM 2608 O O . ARG A 1 341 ? -16.269 38.448 -11.166 1.00 28.78 341 ARG A O 1
ATOM 2615 N N . ARG A 1 342 ? -16.449 37.533 -13.244 1.00 27.91 342 ARG A N 1
ATOM 2616 C CA . ARG A 1 342 ? -15.117 37.519 -13.860 1.00 27.91 342 ARG A CA 1
ATOM 2617 C C . ARG A 1 342 ? -14.633 38.918 -14.273 1.00 27.91 342 ARG A C 1
ATOM 2619 O O . ARG A 1 342 ? -15.468 39.712 -14.690 1.00 27.91 342 ARG A O 1
ATOM 2626 N N . ALA A 1 343 ? -13.308 39.099 -14.335 1.00 28.11 343 ALA A N 1
ATOM 2627 C CA . ALA A 1 343 ? -12.496 39.728 -15.411 1.00 28.11 343 ALA A CA 1
ATOM 2628 C C . ALA A 1 343 ? -11.043 39.852 -14.881 1.00 28.11 343 ALA A C 1
ATOM 2630 O O . ALA A 1 343 ? -10.862 40.285 -13.752 1.00 28.11 343 ALA A O 1
ATOM 2631 N N . GLN A 1 344 ? -10.003 39.235 -15.461 1.00 26.81 344 GLN A N 1
ATOM 2632 C CA . GLN A 1 344 ? -9.207 39.622 -16.648 1.00 26.81 344 GLN A CA 1
ATOM 2633 C C . GLN A 1 344 ? -8.687 41.077 -16.681 1.00 26.81 344 GLN A C 1
ATOM 2635 O O . GLN A 1 344 ? -9.475 42.010 -16.603 1.00 26.81 344 GLN A O 1
ATOM 2640 N N . GLY A 1 345 ? -7.371 41.221 -16.926 1.00 26.03 345 GLY A N 1
ATOM 2641 C CA . GLY A 1 345 ? -6.685 42.453 -17.367 1.00 26.03 345 GLY A CA 1
ATOM 2642 C C . GLY A 1 345 ? -5.660 42.976 -16.352 1.00 26.03 345 GLY A C 1
ATOM 2643 O O . GLY A 1 345 ? -6.034 43.534 -15.336 1.00 26.03 345 GLY A O 1
ATOM 2644 N N . GLU A 1 346 ? -4.382 42.603 -16.447 1.00 27.73 346 GLU A N 1
ATOM 2645 C CA . GLU A 1 346 ? -3.304 43.268 -17.212 1.00 27.73 346 GLU A CA 1
ATOM 2646 C C . GLU A 1 346 ? -2.544 44.392 -16.465 1.00 27.73 346 GLU A C 1
ATOM 2648 O O . GLU A 1 346 ? -3.080 45.441 -16.145 1.00 27.73 346 GLU A O 1
ATOM 2653 N N . ARG A 1 347 ? -1.232 44.135 -16.312 1.00 27.48 347 ARG A N 1
ATOM 2654 C CA . ARG A 1 347 ? -0.055 45.032 -16.384 1.00 27.48 347 ARG A CA 1
ATOM 2655 C C . ARG A 1 347 ? 0.014 46.296 -15.506 1.00 27.48 347 ARG A C 1
ATOM 2657 O O . ARG A 1 347 ? -0.652 47.291 -15.744 1.00 27.48 347 ARG A O 1
ATOM 2664 N N . GLY A 1 348 ? 1.066 46.340 -14.683 1.00 26.84 348 GLY A N 1
ATOM 2665 C CA . GLY A 1 348 ? 1.696 47.574 -14.199 1.00 26.84 348 GLY A CA 1
ATOM 2666 C C . GLY A 1 348 ? 3.112 47.300 -13.680 1.00 26.84 348 GLY A C 1
ATOM 2667 O O . GLY A 1 348 ? 3.291 46.478 -12.788 1.00 26.84 348 GLY A O 1
ATOM 2668 N N . ARG A 1 349 ? 4.125 47.928 -14.290 1.00 28.28 349 ARG A N 1
ATOM 2669 C CA . ARG A 1 349 ? 5.553 47.852 -13.921 1.00 28.28 349 ARG A CA 1
ATOM 2670 C C . ARG A 1 349 ? 5.898 48.835 -12.789 1.00 28.28 349 ARG A C 1
ATOM 2672 O O . ARG A 1 349 ? 5.311 49.907 -12.732 1.00 28.28 349 ARG A O 1
ATOM 2679 N N . GLY A 1 350 ? 6.973 48.526 -12.051 1.00 26.28 350 GLY A N 1
ATOM 2680 C CA . GLY A 1 350 ? 7.769 49.459 -11.226 1.00 26.28 350 GLY A CA 1
ATOM 2681 C C . GLY A 1 350 ? 7.658 49.192 -9.720 1.00 26.28 350 GLY A C 1
ATOM 2682 O O . GLY A 1 350 ? 6.590 48.855 -9.244 1.00 26.28 350 GLY A O 1
ATOM 2683 N N . GLU A 1 351 ? 8.678 49.283 -8.873 1.00 27.16 351 GLU A N 1
ATOM 2684 C CA . GLU A 1 351 ? 10.120 49.468 -9.003 1.00 27.16 351 GLU A CA 1
ATOM 2685 C C . GLU A 1 351 ? 10.767 48.958 -7.693 1.00 27.16 351 GLU A C 1
ATOM 2687 O O . GLU A 1 351 ? 10.206 49.096 -6.614 1.00 27.16 351 GLU A O 1
ATOM 2692 N N . ARG A 1 352 ? 11.977 48.407 -7.836 1.00 26.56 352 ARG A N 1
ATOM 2693 C CA . ARG A 1 352 ? 13.151 48.451 -6.936 1.00 26.56 352 ARG A CA 1
ATOM 2694 C C . ARG A 1 352 ? 13.066 48.062 -5.434 1.00 26.56 352 ARG A C 1
ATOM 2696 O O . ARG A 1 352 ? 12.602 48.810 -4.591 1.00 26.56 352 ARG A O 1
ATOM 2703 N N . ARG A 1 353 ? 13.912 47.054 -5.143 1.00 25.58 353 ARG A N 1
ATOM 2704 C CA . ARG A 1 353 ? 14.929 46.955 -4.060 1.00 25.58 353 ARG A CA 1
ATOM 2705 C C . ARG A 1 353 ? 14.473 46.595 -2.636 1.00 25.58 353 ARG A C 1
ATOM 2707 O O . ARG A 1 353 ? 13.999 47.425 -1.878 1.00 25.58 353 ARG A O 1
ATOM 2714 N N . GLY A 1 354 ? 14.864 45.386 -2.230 1.00 25.91 354 GLY A N 1
ATOM 2715 C CA . GLY A 1 354 ? 14.996 44.961 -0.836 1.00 25.91 354 GLY A CA 1
ATOM 2716 C C . GLY A 1 354 ? 15.599 43.560 -0.771 1.00 25.91 354 GLY A C 1
ATOM 2717 O O . GLY A 1 354 ? 14.877 42.572 -0.770 1.00 25.91 354 GLY A O 1
ATOM 2718 N N . ALA A 1 355 ? 16.929 43.465 -0.801 1.00 25.22 355 ALA A N 1
ATOM 2719 C CA . ALA A 1 355 ? 17.643 42.207 -0.625 1.00 25.22 355 ALA A CA 1
ATOM 2720 C C . ALA A 1 355 ? 17.565 41.762 0.844 1.00 25.22 355 ALA A C 1
ATOM 2722 O O . ALA A 1 355 ? 18.031 42.482 1.725 1.00 25.22 355 ALA A O 1
ATOM 2723 N N . VAL A 1 356 ? 17.045 40.559 1.096 1.00 25.14 356 VAL A N 1
ATOM 2724 C CA . VAL A 1 356 ? 17.218 39.834 2.362 1.00 25.14 356 VAL A CA 1
ATOM 2725 C C . VAL A 1 356 ? 17.702 38.423 2.031 1.00 25.14 356 VAL A C 1
ATOM 2727 O O . VAL A 1 356 ? 17.104 37.707 1.232 1.00 25.14 356 VAL A O 1
ATOM 2730 N N . ARG A 1 357 ? 18.855 38.069 2.604 1.00 25.77 357 ARG A N 1
ATOM 2731 C CA . ARG A 1 357 ? 19.540 36.775 2.476 1.00 25.77 357 ARG A CA 1
ATOM 2732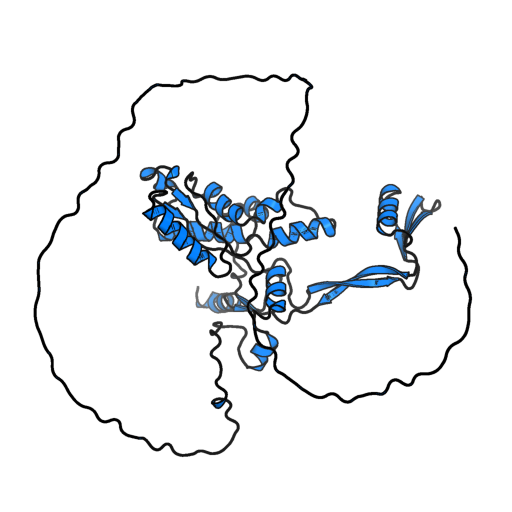 C C . ARG A 1 357 ? 18.703 35.641 3.097 1.00 25.77 357 ARG A C 1
ATOM 2734 O O . ARG A 1 357 ? 18.177 35.852 4.188 1.00 25.77 357 ARG A O 1
ATOM 2741 N N . PRO A 1 358 ? 18.672 34.425 2.521 1.00 26.56 358 PRO A N 1
ATOM 2742 C CA . PRO A 1 358 ? 18.168 33.253 3.225 1.00 26.56 358 PRO A CA 1
ATOM 2743 C C . PRO A 1 358 ? 19.250 32.707 4.171 1.00 26.56 358 PRO A C 1
ATOM 2745 O O . PRO A 1 358 ? 20.352 32.348 3.754 1.00 26.56 358 PRO A O 1
ATOM 2748 N N . GLY A 1 359 ? 18.940 32.680 5.467 1.00 24.02 359 GLY A N 1
ATOM 2749 C CA . GLY A 1 359 ? 19.740 31.998 6.478 1.00 24.02 359 GLY A CA 1
ATOM 2750 C C . GLY A 1 359 ? 19.563 30.486 6.372 1.00 24.02 359 GLY A C 1
ATOM 2751 O O . GLY A 1 359 ? 18.444 29.983 6.418 1.00 24.02 359 GLY A O 1
ATOM 2752 N N . LEU A 1 360 ? 20.686 29.777 6.243 1.00 24.19 360 LEU A N 1
ATOM 2753 C CA . LEU A 1 360 ? 20.795 28.329 6.390 1.00 24.19 360 LEU A CA 1
ATOM 2754 C C . LEU A 1 360 ? 20.228 27.883 7.750 1.00 24.19 360 LEU A C 1
ATOM 2756 O O . LEU A 1 360 ? 20.810 28.192 8.793 1.00 24.19 360 LEU A O 1
ATOM 2760 N N . ALA A 1 361 ? 19.158 27.089 7.739 1.00 23.39 361 ALA A N 1
ATOM 2761 C CA . ALA A 1 361 ? 18.762 26.294 8.894 1.00 23.39 361 ALA A CA 1
ATOM 2762 C C . ALA A 1 361 ? 19.610 25.013 8.929 1.00 23.39 361 ALA A C 1
ATOM 2764 O O . ALA A 1 361 ? 19.527 24.143 8.061 1.00 23.39 361 ALA A O 1
ATOM 2765 N N . LYS A 1 362 ? 20.489 24.955 9.931 1.00 23.61 362 LYS A N 1
ATOM 2766 C CA . LYS A 1 362 ? 21.361 23.828 10.252 1.00 23.61 362 LYS A CA 1
ATOM 2767 C C . LYS A 1 362 ? 20.541 22.606 10.666 1.00 23.61 362 LYS A C 1
ATOM 2769 O O . LYS A 1 362 ? 19.595 22.710 11.439 1.00 23.61 362 LYS A O 1
ATOM 2774 N N . HIS A 1 363 ? 20.982 21.456 10.170 1.00 23.67 363 HIS A N 1
ATOM 2775 C CA . HIS A 1 363 ? 20.596 20.127 10.617 1.00 23.67 363 HIS A CA 1
ATOM 2776 C C . HIS A 1 363 ? 20.896 19.937 12.112 1.00 23.67 363 HIS A C 1
ATOM 2778 O O . HIS A 1 363 ? 22.019 20.187 12.552 1.00 23.67 363 HIS A O 1
ATOM 2784 N N . CYS A 1 364 ? 19.924 19.416 12.860 1.00 22.47 364 CYS A N 1
ATOM 2785 C CA . CYS A 1 364 ? 20.149 18.780 14.153 1.00 22.47 364 CYS A CA 1
ATOM 2786 C C . CYS A 1 364 ? 20.059 17.262 13.960 1.00 22.47 364 CYS A C 1
ATOM 2788 O O . CYS A 1 364 ? 18.976 16.689 13.951 1.00 22.47 364 CYS A O 1
ATOM 2790 N N . MET A 1 365 ? 21.219 16.630 13.783 1.00 22.91 365 MET A N 1
ATOM 2791 C CA . MET A 1 365 ? 21.420 15.193 13.967 1.00 22.91 365 MET A CA 1
ATOM 2792 C C . MET A 1 365 ? 21.753 14.964 15.443 1.00 22.91 365 MET A C 1
ATOM 2794 O O . MET A 1 365 ? 22.838 15.326 15.898 1.00 22.91 365 MET A O 1
ATOM 2798 N N . GLY A 1 366 ? 20.813 14.397 16.198 1.00 23.36 366 GLY A N 1
ATOM 2799 C CA . GLY A 1 366 ? 21.060 13.868 17.536 1.00 23.36 366 GLY A CA 1
ATOM 2800 C C . GLY A 1 366 ? 21.541 12.426 17.425 1.00 23.36 366 GLY A C 1
ATOM 2801 O O . GLY A 1 366 ? 20.749 11.535 17.140 1.00 23.36 366 GLY A O 1
ATOM 2802 N N . GLY A 1 367 ? 22.844 12.213 17.603 1.00 23.39 367 GLY A N 1
ATOM 2803 C CA . GLY A 1 367 ? 23.452 10.888 17.640 1.00 23.39 367 GLY A CA 1
ATOM 2804 C C . GLY A 1 367 ? 23.169 10.169 18.958 1.00 23.39 367 GLY A C 1
ATOM 2805 O O . GLY A 1 367 ? 23.359 10.736 20.033 1.00 23.39 367 GLY A O 1
ATOM 2806 N N . ALA A 1 368 ? 22.772 8.902 18.865 1.00 24.20 368 ALA A N 1
ATOM 2807 C CA . ALA A 1 368 ? 22.870 7.943 19.954 1.00 24.20 368 ALA A CA 1
ATOM 2808 C C . ALA A 1 368 ? 24.106 7.069 19.709 1.00 24.20 368 ALA A C 1
ATOM 2810 O O . ALA A 1 368 ? 24.248 6.437 18.663 1.00 24.20 368 ALA A O 1
ATOM 2811 N N . ALA A 1 369 ? 25.028 7.097 20.667 1.00 23.67 369 ALA A N 1
ATOM 2812 C CA . ALA A 1 369 ? 26.231 6.286 20.690 1.00 23.67 369 ALA A CA 1
ATOM 2813 C C . ALA A 1 369 ? 25.895 4.840 21.086 1.00 23.67 369 ALA A C 1
ATOM 2815 O O . ALA A 1 369 ? 25.199 4.619 22.075 1.00 23.67 369 ALA A O 1
ATOM 2816 N N . SER A 1 370 ? 26.453 3.864 20.372 1.00 26.91 370 SER A N 1
ATOM 2817 C CA . SER A 1 370 ? 26.587 2.492 20.867 1.00 26.91 370 SER A CA 1
ATOM 2818 C C . SER A 1 370 ? 27.966 1.939 20.519 1.00 26.91 370 SER A C 1
ATOM 2820 O O . SER A 1 370 ? 28.468 2.104 19.409 1.00 26.91 370 SER A O 1
ATOM 2822 N N . GLU A 1 371 ? 28.575 1.334 21.530 1.00 25.67 371 GLU A N 1
ATOM 2823 C CA . GLU A 1 371 ? 29.970 0.929 21.656 1.00 25.67 371 GLU A CA 1
ATOM 2824 C C . GLU A 1 371 ? 30.408 -0.136 20.635 1.00 25.67 371 GLU A C 1
ATOM 2826 O O . GLU A 1 371 ? 29.713 -1.121 20.398 1.00 25.67 371 GLU A O 1
ATOM 2831 N N . ALA A 1 372 ? 31.617 0.025 20.088 1.00 25.14 372 ALA A N 1
ATOM 2832 C CA . ALA A 1 372 ? 32.319 -1.006 19.325 1.00 25.14 372 ALA A CA 1
ATOM 2833 C C . ALA A 1 372 ? 33.374 -1.702 20.212 1.00 25.14 372 ALA A C 1
ATOM 2835 O O . ALA A 1 372 ? 34.095 -1.015 20.949 1.00 25.14 372 ALA A O 1
ATOM 2836 N N . PRO A 1 373 ? 33.532 -3.038 20.147 1.00 29.66 373 PRO A N 1
ATOM 2837 C CA . PRO A 1 373 ? 34.543 -3.733 20.927 1.00 29.66 373 PRO A CA 1
ATOM 2838 C C . PRO A 1 373 ? 35.935 -3.578 20.301 1.00 29.66 373 PRO A C 1
ATOM 2840 O O . PRO A 1 373 ? 36.137 -3.680 19.092 1.00 29.66 373 PRO A O 1
ATOM 2843 N N . ARG A 1 374 ? 36.918 -3.350 21.175 1.00 27.55 374 ARG A N 1
ATOM 2844 C CA . ARG A 1 374 ? 38.348 -3.277 20.867 1.00 27.55 374 ARG A CA 1
ATOM 2845 C C . ARG A 1 374 ? 38.889 -4.654 20.467 1.00 27.55 374 ARG A C 1
ATOM 2847 O O . ARG A 1 374 ? 38.796 -5.593 21.252 1.00 27.55 374 ARG A O 1
ATOM 2854 N N . SER A 1 375 ? 39.594 -4.735 19.342 1.00 30.44 375 SER A N 1
ATOM 2855 C CA . SER A 1 375 ? 40.569 -5.800 19.078 1.00 30.44 375 SER A CA 1
ATOM 2856 C C . SER A 1 375 ? 41.877 -5.182 18.591 1.00 30.44 375 SER A C 1
ATOM 2858 O O . SER A 1 375 ? 41.922 -4.535 17.546 1.00 30.44 375 SER A O 1
ATOM 2860 N N . GLY A 1 376 ? 42.928 -5.335 19.396 1.00 26.66 376 GLY A N 1
ATOM 2861 C CA . GLY A 1 376 ? 44.281 -4.898 19.076 1.00 26.66 376 GLY A CA 1
ATOM 2862 C C . GLY A 1 376 ? 45.009 -5.841 18.118 1.00 26.66 376 GLY A C 1
ATOM 2863 O O . GLY A 1 376 ? 44.601 -6.979 17.911 1.00 26.66 376 GLY A O 1
ATOM 2864 N N . GLY A 1 377 ? 46.139 -5.357 17.598 1.00 26.03 377 GLY A N 1
ATOM 2865 C CA . GLY A 1 377 ? 47.163 -6.193 16.973 1.00 26.03 377 GLY A CA 1
ATOM 2866 C C . GLY A 1 377 ? 47.677 -5.660 15.639 1.00 26.03 377 GLY A C 1
ATOM 2867 O O . GLY A 1 377 ? 47.306 -6.156 14.584 1.00 26.03 377 GLY A O 1
ATOM 2868 N N . HIS A 1 378 ? 48.590 -4.688 15.678 1.00 27.30 378 HIS A N 1
ATOM 2869 C CA . HIS A 1 378 ? 49.509 -4.450 14.561 1.00 27.30 378 HIS A CA 1
ATOM 2870 C C . HIS A 1 378 ? 50.575 -5.557 14.522 1.00 27.30 378 HIS A C 1
ATOM 2872 O O . HIS A 1 378 ? 51.029 -6.003 15.578 1.00 27.30 378 HIS A O 1
ATOM 2878 N N . PRO A 1 379 ? 51.117 -5.866 13.331 1.00 33.75 379 PRO A N 1
ATOM 2879 C CA . PRO A 1 379 ? 52.539 -5.582 13.190 1.00 33.75 379 PRO A CA 1
ATOM 2880 C C . PRO A 1 379 ? 52.919 -4.883 11.880 1.00 33.75 379 PRO A C 1
ATOM 2882 O O . PRO A 1 379 ? 52.300 -5.000 10.826 1.00 33.75 379 PRO A O 1
ATOM 2885 N N . ARG A 1 380 ? 54.003 -4.125 12.024 1.00 30.31 380 ARG A N 1
ATOM 2886 C CA . ARG A 1 380 ? 54.661 -3.220 11.083 1.00 30.31 380 ARG A CA 1
ATOM 2887 C C . ARG A 1 380 ? 55.162 -3.938 9.822 1.00 30.31 380 ARG A C 1
ATOM 2889 O O . ARG A 1 380 ? 55.838 -4.959 9.930 1.00 30.31 380 ARG A O 1
ATOM 2896 N N . ARG A 1 381 ? 55.016 -3.311 8.647 1.00 30.16 381 ARG A N 1
ATOM 2897 C CA . ARG A 1 381 ? 55.914 -3.539 7.501 1.00 30.16 381 ARG A CA 1
ATOM 2898 C C . ARG A 1 381 ? 56.543 -2.232 7.023 1.00 30.16 381 ARG A C 1
ATOM 2900 O O . ARG A 1 381 ? 55.896 -1.201 6.897 1.00 30.16 381 ARG A O 1
ATOM 2907 N N . ARG A 1 382 ? 57.862 -2.321 6.859 1.00 28.59 382 ARG A N 1
ATOM 2908 C CA . ARG A 1 382 ? 58.838 -1.264 6.590 1.00 28.59 382 ARG A CA 1
ATOM 2909 C C . ARG A 1 382 ? 58.667 -0.694 5.179 1.00 28.59 382 ARG A C 1
ATOM 2911 O O . ARG A 1 382 ? 58.708 -1.453 4.216 1.00 28.59 382 ARG A O 1
ATOM 2918 N N . ALA A 1 383 ? 58.603 0.630 5.060 1.00 29.39 383 ALA A N 1
ATOM 2919 C CA . ALA A 1 383 ? 58.840 1.334 3.804 1.00 29.39 383 ALA A CA 1
ATOM 2920 C C . ALA A 1 383 ? 60.357 1.438 3.556 1.00 29.39 383 ALA A C 1
ATOM 2922 O O . ALA A 1 383 ? 61.090 1.983 4.384 1.00 29.39 383 ALA A O 1
ATOM 2923 N N . ARG A 1 384 ? 60.837 0.906 2.425 1.00 30.56 384 ARG A N 1
ATOM 2924 C CA . ARG A 1 384 ? 62.176 1.196 1.890 1.00 30.56 384 ARG A CA 1
ATOM 2925 C C . ARG A 1 384 ? 62.069 2.382 0.930 1.00 30.56 384 ARG A C 1
ATOM 2927 O O . ARG A 1 384 ? 61.253 2.365 0.017 1.00 30.56 384 ARG A O 1
ATOM 2934 N N . ARG A 1 385 ? 62.900 3.401 1.163 1.00 29.67 385 ARG A N 1
ATOM 2935 C CA . ARG A 1 385 ? 63.163 4.528 0.256 1.00 29.67 385 ARG A CA 1
ATOM 2936 C C . ARG A 1 385 ? 64.240 4.161 -0.770 1.00 29.67 385 ARG A C 1
ATOM 2938 O O . ARG A 1 385 ? 65.211 3.504 -0.406 1.00 29.67 385 ARG A O 1
ATOM 2945 N N . GLY A 1 386 ? 64.118 4.740 -1.967 1.00 28.28 386 GLY A N 1
ATOM 2946 C CA . GLY A 1 386 ? 65.210 5.046 -2.907 1.00 28.28 386 GLY A CA 1
ATOM 2947 C C . GLY A 1 386 ? 64.799 4.911 -4.385 1.00 28.28 386 GLY A C 1
ATOM 2948 O O . GLY A 1 386 ? 63.962 4.063 -4.670 1.00 28.28 386 GLY A O 1
ATOM 2949 N N . PRO A 1 387 ? 65.432 5.631 -5.337 1.00 40.09 387 PRO A N 1
ATOM 2950 C CA . PRO A 1 387 ? 65.707 7.071 -5.355 1.00 40.09 387 PRO A CA 1
ATOM 2951 C C . PRO A 1 387 ? 65.210 7.775 -6.653 1.00 40.09 387 PRO A C 1
ATOM 2953 O O . PRO A 1 387 ? 64.574 7.185 -7.515 1.00 40.09 387 PRO A O 1
ATOM 2956 N N . ARG A 1 388 ? 65.488 9.084 -6.717 1.00 31.86 388 ARG A N 1
ATOM 2957 C CA . ARG A 1 388 ? 65.080 10.125 -7.685 1.00 31.86 388 ARG A CA 1
ATOM 2958 C C . ARG A 1 388 ? 65.607 9.970 -9.129 1.00 31.86 388 ARG A C 1
ATOM 2960 O O . ARG A 1 388 ? 66.718 9.494 -9.322 1.00 31.86 388 ARG A O 1
ATOM 2967 N N . GLY A 1 389 ? 64.889 10.615 -10.062 1.00 28.41 389 GLY A N 1
ATOM 2968 C CA . GLY A 1 389 ? 65.318 11.084 -11.402 1.00 28.41 389 GLY A CA 1
ATOM 2969 C C . GLY A 1 389 ? 64.277 10.697 -12.465 1.00 28.41 389 GLY A C 1
ATOM 2970 O O . GLY A 1 389 ? 63.820 9.570 -12.425 1.00 28.41 389 GLY A O 1
ATOM 2971 N N . LEU A 1 390 ? 63.791 11.504 -13.415 1.00 30.11 390 LEU A N 1
ATOM 2972 C CA . LEU A 1 390 ? 64.174 12.790 -14.004 1.00 30.11 390 LEU A CA 1
ATOM 2973 C C . LEU A 1 390 ? 62.953 13.354 -14.784 1.00 30.11 390 LEU A C 1
ATOM 2975 O O . LEU A 1 390 ? 62.182 12.588 -15.345 1.00 30.11 390 LEU A O 1
ATOM 2979 N N . ARG A 1 391 ? 62.832 14.691 -14.792 1.00 29.20 391 ARG A N 1
ATOM 2980 C CA . ARG A 1 391 ? 62.227 15.629 -15.774 1.00 29.20 391 ARG A CA 1
ATOM 2981 C C . ARG A 1 391 ? 61.301 15.095 -16.890 1.00 29.20 391 ARG A C 1
ATOM 2983 O O . ARG A 1 391 ? 61.754 14.328 -17.725 1.00 29.20 391 ARG A O 1
ATOM 2990 N N . ALA A 1 392 ? 60.144 15.743 -17.060 1.00 31.75 392 ALA A N 1
ATOM 2991 C CA . ALA A 1 392 ? 59.858 16.577 -18.242 1.00 31.75 392 ALA A CA 1
ATOM 2992 C C . ALA A 1 392 ? 58.558 17.382 -18.054 1.00 31.75 392 ALA A C 1
ATOM 2994 O O . ALA A 1 392 ? 57.499 16.844 -17.753 1.00 31.75 392 ALA A O 1
ATOM 2995 N N . SER A 1 393 ? 58.705 18.688 -18.215 1.00 32.31 393 SER A N 1
ATOM 2996 C CA . SER A 1 393 ? 57.700 19.739 -18.352 1.00 32.31 393 SER A CA 1
ATOM 2997 C C . SER A 1 393 ? 57.041 19.712 -19.734 1.00 32.31 393 SER A C 1
ATOM 2999 O O . SER A 1 393 ? 57.755 19.564 -20.725 1.00 32.31 393 SER A O 1
ATOM 3001 N N . ALA A 1 394 ? 55.731 19.954 -19.803 1.00 34.72 394 ALA A N 1
ATOM 3002 C CA . ALA A 1 394 ? 55.060 20.477 -20.991 1.00 34.72 394 ALA A CA 1
ATOM 3003 C C . ALA A 1 394 ? 53.785 21.220 -20.561 1.00 34.72 394 ALA A C 1
ATOM 3005 O O . ALA A 1 394 ? 52.820 20.602 -20.115 1.00 34.72 394 ALA A O 1
ATOM 3006 N N . ASP A 1 395 ? 53.846 22.546 -20.657 1.00 35.38 395 ASP A N 1
ATOM 3007 C CA . ASP A 1 395 ? 52.696 23.445 -20.676 1.00 35.38 395 ASP A CA 1
ATOM 3008 C C . ASP A 1 395 ? 52.052 23.465 -22.074 1.00 35.38 395 ASP A C 1
ATOM 3010 O O . ASP A 1 395 ? 52.742 23.221 -23.070 1.00 35.38 395 ASP A O 1
ATOM 3014 N N . LEU A 1 396 ? 50.782 23.905 -22.081 1.00 34.44 396 LEU A N 1
ATOM 3015 C CA . LEU A 1 396 ? 49.965 24.531 -23.144 1.00 34.44 396 LEU A CA 1
ATOM 3016 C C . LEU A 1 396 ? 48.822 23.679 -23.729 1.00 34.44 396 LEU A C 1
ATOM 3018 O O . LEU A 1 396 ? 48.982 22.466 -23.881 1.00 34.44 396 LEU A O 1
ATOM 3022 N N . PRO A 1 397 ? 47.718 24.309 -24.192 1.00 51.78 397 PRO A N 1
ATOM 3023 C CA . PRO A 1 397 ? 47.320 25.726 -24.088 1.00 51.78 397 PRO A CA 1
ATOM 3024 C C . PRO A 1 397 ? 46.199 26.013 -23.072 1.00 51.78 397 PRO A C 1
ATOM 3026 O O . PRO A 1 397 ? 45.382 25.106 -22.791 1.00 51.78 397 PRO A O 1
#

Secondary structure (DSSP, 8-state):
-HHHHHHHHHHTSEEEE--TTTTTT--TTSEEEEEEEE-SS-EEEEESSHHHHHHHHHHHGGGEEEEEETTTTEEEEEE-TT-EEEEEEEE--S--EEEE--TT--GGGGT--HHHHHHS-HHHHHHHHHHHHHHHHHT--GGGGGGTS-GGGEEE--B-SS--HHHHHHHHHHHHTT----TTHHHHT-HHHHHHHHIIIII---S-B-----GGGHHHHHHHHHHHHHHTTS-SEEE--B-----HHHHHHHHHTT-SPPHHHHHHTT--SSS---------GGG---S----PPPPPPPPP--------------------PPPP----------------------------PPPP------PPP-PPPP-------PPPP------------

Radius of gyration: 34.45 Å; chains: 1; bounding box: 95×84×111 Å